Protein AF-0000000082699918 (afdb_homodimer)

Foldseek 3Di:
DPPPPPPPPPPPPPPPPPPCLPAAEDEAEAQAKDKADFDDDPPFDFQKKWKWFDDPDIFTQWMDHRRDIDRCTPDPQHPQWDQDPNRIIMGGRDDQVSFGKMKMWTAGPVGDTDIHIYTYGYKYAWDAKDKDKDWDVVCLVVDLWDKTKIKIFIDTPDIDPKAKDKDKPVDHLDPPFWDAPDRRRIIIGIDGPVCQVIKMKMWIDDPPYIHMDIDRRVVVSPRPPPPVVVVVVVVVVCVVVVVVVVVVVVVVVVVVVVVVVVPPPPPPDPPPPPDDPDDDDDDPD/DDPPPPPPPPPPPPPPPPPCLPAAEDEAEAQAKDKADFDDDPPFDFQKKWKWFDDPDIFTQWMDHRRDIDRCTPDPQHPQWDQDPNRIIMGGRDDQVSFGKMKMWTAGPVGDTDIHIYTYGYKYAWDAKDKDKDWDVVCLVVDLFDKTKIKIFIDTPDIDPKAKDKDKPVDHLDPPAWDAPDRRRIIIGIDGPVCQVIKMKMWIDDPPYIHMDIDRRVVVSPRPPPDVVVVVVVVVVCVVVVVVVVVVVVVVVVVVVVVVVVPPPPDPPPPPPDDPDDDDDDDPD

Organism: NCBI:txid1415580

Sequence (570 aa):
MQTVCVLLILLPCQVWPVIVDSSILVQGVVGESVSLKADLPQDFEIREIIWKHLTSKEEIVAMSFKGSVETLYRSRFLERIRLLSNFSLEISQLELGDSGTFKALLVGTEGQLLMRTLQLTVYEKVSKPTIRVFISGTDLHHFSGSRCEVFLTCTTQNGSDVSYIWQRKDGVLGNETYSFLDGGKVLRIQLEPSDSQAAFSCTATNPVSQELTAVIPWSNCKGKTDNKVTACEYKYLLFIILPLLILFFSAAITGIIYFMKCSGKKPLKGSENGTEEDGNASSLVMQTVCVLLILLPCQVWPVIVDSSILVQGVVGESVSLKADLPQDFEIREIIWKHLTSKEEIVAMSFKGSVETLYRSRFLERIRLLSNFSLEISQLELGDSGTFKALLVGTEGQLLMRTLQLTVYEKVSKPTIRVFISGTDLHHFSGSRCEVFLTCTTQNGSDVSYIWQRKDGVLGNETYSFLDGGKVLRIQLEPSDSQAAFSCTATNPVSQELTAVIPWSNCKGKTDNKVTACEYKYLLFIILPLLILFFSAAITGIIYFMKCSGKKPLKGSENGTEEDGNASSLV

Radius of gyration: 57.67 Å; Cα contacts (8 Å, |Δi|>4): 990; chains: 2; bounding box: 88×179×223 Å

Nearest PDB structures (foldseek):
  5vst-assembly1_A  TM=7.567E-01  e=1.858E-12  Mus musculus
  7lmw-assembly1_B  TM=5.906E-01  e=1.575E-10  Homo sapiens
  6xq6-assembly1_A-3  TM=6.026E-01  e=1.574E-09  Homo sapiens
  6xq6-assembly1_B-4  TM=5.999E-01  e=1.663E-09  Homo sapiens
  6lxj-assembly1_K  TM=3.758E-01  e=9.100E-10  Homo sapiens

Secondary structure (DSSP, 8-state):
----------------------PEEEEEETTS-EEE-----TT--EEEEEEEEESSSEEEEEEEETTEEE----STTTTSEEE-TTSPEEE-S--GGG-EEEEEEEEETT--EEEEEEEEEEEPPPPPPEEEEEE-GGGGG--TTS-EEEEEEEE-SS-SS-EEEEEETTBSS-SSSEEEEGGGTEEEEEE-GGGTT--EEEEEEETTEEEEEEE-THHHHS----THHHHHHHHHHHHHHHHHHHHHHHHHHHHHHHHHHTT----------------------/----------------------PEEEEEETTS-EEE-----TT--EEEEEEEEESSSEEEEEEEETTEEE----STTTTSEEE-TTS-EEE-S--GGG-EEEEEEEEETT--EEEEEEEEEEEPPPPPPEEEEEE-GGGGG--TTS-EEEEEEEE-SS-SS-EEEEEETTBSS-SSSEEEEGGGTEEEEEE-GGGTT--EEEEEEETTEEEEEEE-THHHHS---STHHHHHHHHHHHHHHHHHHHHHHHHHHHHHHHHHHHT----------------------

InterPro domains:
  IPR007110 Immunoglobulin-like domain [PS50835] (129-213)
  IPR013783 Immunoglobulin-like fold [G3DSA:2.60.40.10] (19-133)
  IPR013783 Immunoglobulin-like fold [G3DSA:2.60.40.10] (136-222)
  IPR015631 CD2/SLAM family receptor [PTHR12080] (13-247)
  IPR036179 Immunoglobulin-like domain superfamily [SSF48726] (27-124)
  IPR036179 Immunoglobulin-like domain superfamily [SSF48726] (125-213)

Structure (mmCIF, N/CA/C/O backbone):
data_AF-0000000082699918-model_v1
#
loop_
_entity.id
_entity.type
_entity.pdbx_description
1 polymer 'SLAM family member 8'
#
loop_
_atom_site.group_PDB
_atom_site.id
_atom_site.type_symbol
_atom_site.label_atom_id
_atom_site.label_alt_id
_atom_site.label_comp_id
_atom_site.label_asym_id
_atom_site.label_entity_id
_atom_site.label_seq_id
_atom_site.pdbx_PDB_ins_code
_atom_site.Cartn_x
_atom_site.Cartn_y
_atom_site.Cartn_z
_atom_site.occupancy
_atom_site.B_iso_or_equiv
_atom_site.auth_seq_id
_atom_site.auth_comp_id
_atom_site.auth_asym_id
_atom_site.auth_atom_id
_atom_site.pdbx_PDB_model_num
ATOM 1 N N . MET A 1 1 ? 49.562 -6.277 -17.547 1 34.81 1 MET A N 1
ATOM 2 C CA . MET A 1 1 ? 48.531 -5.395 -17 1 34.81 1 MET A CA 1
ATOM 3 C C . MET A 1 1 ? 47.25 -5.512 -17.781 1 34.81 1 MET A C 1
ATOM 5 O O . MET A 1 1 ? 47.156 -5.012 -18.906 1 34.81 1 MET A O 1
ATOM 9 N N . GLN A 1 2 ? 46.562 -6.703 -17.688 1 48.41 2 GLN A N 1
ATOM 10 C CA . GLN A 1 2 ? 45.312 -7.012 -18.359 1 48.41 2 GLN A CA 1
ATOM 11 C C . GLN A 1 2 ? 44.188 -6.141 -17.828 1 48.41 2 GLN A C 1
ATOM 13 O O . GLN A 1 2 ? 43.969 -6.055 -16.609 1 48.41 2 GLN A O 1
ATOM 18 N N . THR A 1 3 ? 43.75 -5.113 -18.609 1 52.97 3 THR A N 1
ATOM 19 C CA . THR A 1 3 ? 42.656 -4.184 -18.375 1 52.97 3 THR A CA 1
ATOM 20 C C . THR A 1 3 ? 41.312 -4.926 -18.312 1 52.97 3 THR A C 1
ATOM 22 O O . THR A 1 3 ? 40.906 -5.586 -19.266 1 52.97 3 THR A O 1
ATOM 25 N N . VAL A 1 4 ? 40.969 -5.348 -17.109 1 54.81 4 VAL A N 1
ATOM 26 C CA . VAL A 1 4 ? 39.625 -5.902 -16.875 1 54.81 4 VAL A CA 1
ATOM 27 C C . VAL A 1 4 ? 38.562 -4.812 -17.062 1 54.81 4 VAL A C 1
ATOM 29 O O . VAL A 1 4 ? 38.594 -3.793 -16.375 1 54.81 4 VAL A O 1
ATOM 32 N N . CYS A 1 5 ? 37.969 -4.684 -18.297 1 45.91 5 CYS A N 1
ATOM 33 C CA . CYS A 1 5 ? 36.812 -3.822 -18.578 1 45.91 5 CYS A CA 1
ATOM 34 C C . CYS A 1 5 ? 35.562 -4.332 -17.891 1 45.91 5 CYS A C 1
ATOM 36 O O . CYS A 1 5 ? 35.094 -5.426 -18.188 1 45.91 5 CYS A O 1
ATOM 38 N N . VAL A 1 6 ? 35.344 -3.877 -16.688 1 51.5 6 VAL A N 1
ATOM 39 C CA . VAL A 1 6 ? 34.094 -4.125 -16.016 1 51.5 6 VAL A CA 1
ATOM 40 C C . VAL A 1 6 ? 32.969 -3.408 -16.766 1 51.5 6 VAL A C 1
ATOM 42 O O . VAL A 1 6 ? 32.969 -2.178 -16.859 1 51.5 6 VAL A O 1
ATOM 45 N N . LEU A 1 7 ? 32.281 -4.113 -17.734 1 45.56 7 LEU A N 1
ATOM 46 C CA . LEU A 1 7 ? 31.062 -3.617 -18.359 1 45.56 7 LEU A CA 1
ATOM 47 C C . LEU A 1 7 ? 29.938 -3.521 -17.328 1 45.56 7 LEU A C 1
ATOM 49 O O . LEU A 1 7 ? 29.438 -4.543 -16.844 1 45.56 7 LEU A O 1
ATOM 53 N N . LEU A 1 8 ? 29.797 -2.369 -16.641 1 47.28 8 LEU A N 1
ATOM 54 C CA . LEU A 1 8 ? 28.625 -2.051 -15.852 1 47.28 8 LEU A CA 1
ATOM 55 C C . LEU A 1 8 ? 27.375 -1.972 -16.719 1 47.28 8 LEU A C 1
ATOM 57 O O . LEU A 1 8 ? 27.25 -1.064 -17.547 1 47.28 8 LEU A O 1
ATOM 61 N N . ILE A 1 9 ? 26.703 -3.104 -16.953 1 46.5 9 ILE A N 1
ATOM 62 C CA . ILE A 1 9 ? 25.391 -3.064 -17.594 1 46.5 9 ILE A CA 1
ATOM 63 C C . ILE A 1 9 ? 24.406 -2.311 -16.703 1 46.5 9 ILE A C 1
ATOM 65 O O . ILE A 1 9 ? 24.094 -2.76 -15.594 1 46.5 9 ILE A O 1
ATOM 69 N N . LEU A 1 10 ? 24.281 -0.99 -16.906 1 44.09 10 LEU A N 1
ATOM 70 C CA . LEU A 1 10 ? 23.156 -0.239 -16.359 1 44.09 10 LEU A CA 1
ATOM 71 C C . LEU A 1 10 ? 21.828 -0.813 -16.859 1 44.09 10 LEU A C 1
ATOM 73 O O . LEU A 1 10 ? 21.484 -0.684 -18.031 1 44.09 10 LEU A O 1
ATOM 77 N N . LEU A 1 11 ? 21.297 -1.864 -16.234 1 46.78 11 LEU A N 1
ATOM 78 C CA . LEU A 1 11 ? 19.922 -2.242 -16.531 1 46.78 11 LEU A CA 1
ATOM 79 C C . LEU A 1 11 ? 18.969 -1.088 -16.234 1 46.78 11 LEU A C 1
ATOM 81 O O . LEU A 1 11 ? 18.984 -0.526 -15.141 1 46.78 11 LEU A O 1
ATOM 85 N N . PRO A 1 12 ? 18.422 -0.47 -17.281 1 44.66 12 PRO A N 1
ATOM 86 C CA . PRO A 1 12 ? 17.375 0.5 -16.984 1 44.66 12 PRO A CA 1
ATOM 87 C C . PRO A 1 12 ? 16.281 -0.072 -16.078 1 44.66 12 PRO A C 1
ATOM 89 O O . PRO A 1 12 ? 15.727 -1.133 -16.375 1 44.66 12 PRO A O 1
ATOM 92 N N . CYS A 1 13 ? 16.344 0.129 -14.797 1 45.06 13 CYS A N 1
ATOM 93 C CA . CYS A 1 13 ? 15.148 -0.102 -13.984 1 45.06 13 CYS A CA 1
ATOM 94 C C . CYS A 1 13 ? 13.914 0.516 -14.625 1 45.06 13 CYS A C 1
ATOM 96 O O . CYS A 1 13 ? 13.859 1.73 -14.828 1 45.06 13 CYS A O 1
ATOM 98 N N . GLN A 1 14 ? 13.383 -0.131 -15.578 1 41.47 14 GLN A N 1
ATOM 99 C CA . GLN A 1 14 ? 12.07 0.357 -15.984 1 41.47 14 GLN A CA 1
ATOM 100 C C . GLN A 1 14 ? 11.234 0.772 -14.773 1 41.47 14 GLN A C 1
ATOM 102 O O . GLN A 1 14 ? 10.914 -0.058 -13.922 1 41.47 14 GLN A O 1
ATOM 107 N N . VAL A 1 15 ? 11.438 1.963 -14.359 1 43.34 15 VAL A N 1
ATOM 108 C CA . VAL A 1 15 ? 10.43 2.533 -13.461 1 43.34 15 VAL A CA 1
ATOM 109 C C . VAL A 1 15 ? 9.039 2.357 -14.07 1 43.34 15 VAL A C 1
ATOM 111 O O . VAL A 1 15 ? 8.789 2.787 -15.203 1 43.34 15 VAL A O 1
ATOM 114 N N . TRP A 1 16 ? 8.383 1.252 -13.875 1 42.78 16 TRP A N 1
ATOM 115 C CA . TRP A 1 16 ? 6.965 1.243 -14.219 1 42.78 16 TRP A CA 1
ATOM 116 C C . TRP A 1 16 ? 6.332 2.605 -13.961 1 42.78 16 TRP A C 1
ATOM 118 O O . TRP A 1 16 ? 6.695 3.291 -13 1 42.78 16 TRP A O 1
ATOM 128 N N . PRO A 1 17 ? 5.887 3.24 -15.016 1 40.09 17 PRO A N 1
ATOM 129 C CA . PRO A 1 17 ? 5.172 4.48 -14.711 1 40.09 17 PRO A CA 1
ATOM 130 C C . PRO A 1 17 ? 4.34 4.375 -13.43 1 40.09 17 PRO A C 1
ATOM 132 O O . PRO A 1 17 ? 3.555 3.438 -13.273 1 40.09 17 PRO A O 1
ATOM 135 N N . VAL A 1 18 ? 4.836 4.73 -12.344 1 42.69 18 VAL A N 1
ATOM 136 C CA . VAL A 1 18 ? 3.938 5.004 -11.227 1 42.69 18 VAL A CA 1
ATOM 137 C C . VAL A 1 18 ? 2.686 5.715 -11.734 1 42.69 18 VAL A C 1
ATOM 139 O O . VAL A 1 18 ? 2.77 6.801 -12.312 1 42.69 18 VAL A O 1
ATOM 142 N N . ILE A 1 19 ? 1.788 5.047 -12.438 1 43.78 19 ILE A N 1
ATOM 143 C CA . ILE A 1 19 ? 0.529 5.773 -12.562 1 43.78 19 ILE A CA 1
ATOM 144 C C . ILE A 1 19 ? 0.407 6.789 -11.43 1 43.78 19 ILE A C 1
ATOM 146 O O . ILE A 1 19 ? 0.325 6.414 -10.258 1 43.78 19 ILE A O 1
ATOM 150 N N . VAL A 1 20 ? 1.092 7.895 -11.508 1 48.81 20 VAL A N 1
ATOM 151 C CA . VAL A 1 20 ? 0.986 9.07 -10.648 1 48.81 20 VAL A CA 1
ATOM 152 C C . VAL A 1 20 ? -0.484 9.367 -10.359 1 48.81 20 VAL A C 1
ATOM 154 O O . VAL A 1 20 ? -1.214 9.82 -11.242 1 48.81 20 VAL A O 1
ATOM 157 N N . ASP A 1 21 ? -1.284 8.484 -9.82 1 55.97 21 ASP A N 1
ATOM 158 C CA . ASP A 1 21 ? -2.586 8.914 -9.328 1 55.97 21 ASP A CA 1
ATOM 159 C C . ASP A 1 21 ? -2.498 10.297 -8.68 1 55.97 21 ASP A C 1
ATOM 161 O O . ASP A 1 21 ? -1.792 10.477 -7.684 1 55.97 21 ASP A O 1
ATOM 165 N N . SER A 1 22 ? -2.525 11.367 -9.484 1 70.62 22 SER A N 1
ATOM 166 C CA . SER A 1 22 ? -2.504 12.758 -9.055 1 70.62 22 SER A CA 1
ATOM 167 C C . SER A 1 22 ? -3.391 12.977 -7.832 1 70.62 22 SER A C 1
ATOM 169 O O . SER A 1 22 ? -4.57 12.617 -7.844 1 70.62 22 SER A O 1
ATOM 171 N N . SER A 1 23 ? -2.904 13.078 -6.723 1 86.62 23 SER A N 1
ATOM 172 C CA . SER A 1 23 ? -3.604 13.344 -5.469 1 86.62 23 SER A CA 1
ATOM 173 C C . SER A 1 23 ? -4.074 14.797 -5.398 1 86.62 23 SER A C 1
ATOM 175 O O . SER A 1 23 ? -3.375 15.703 -5.852 1 86.62 23 SER A O 1
ATOM 177 N N . ILE A 1 24 ? -5.281 15.016 -5.141 1 92.5 24 ILE A N 1
ATOM 178 C CA . ILE A 1 24 ? -5.844 16.344 -4.898 1 92.5 24 ILE A CA 1
ATOM 179 C C . ILE A 1 24 ? -5.355 16.875 -3.555 1 92.5 24 ILE A C 1
ATOM 181 O O . ILE A 1 24 ? -5.387 16.172 -2.549 1 92.5 24 ILE A O 1
ATOM 185 N N . LEU A 1 25 ? -4.828 18.094 -3.627 1 95.69 25 LEU A N 1
ATOM 186 C CA . LEU A 1 25 ? -4.352 18.719 -2.395 1 95.69 25 LEU A CA 1
ATOM 187 C C . LEU A 1 25 ? -5.457 19.547 -1.744 1 95.69 25 LEU A C 1
ATOM 189 O O . LEU A 1 25 ? -6.109 20.359 -2.41 1 95.69 25 LEU A O 1
ATOM 193 N N . VAL A 1 26 ? -5.652 19.297 -0.499 1 97.38 26 VAL A N 1
ATOM 194 C CA . VAL A 1 26 ? -6.676 20.031 0.246 1 97.38 26 VAL A CA 1
ATOM 195 C C . VAL A 1 26 ? -6.066 20.625 1.508 1 97.38 26 VAL A C 1
ATOM 197 O O . VAL A 1 26 ? -5.281 19.984 2.201 1 97.38 26 VAL A O 1
ATOM 200 N N . GLN A 1 27 ? -6.395 21.922 1.782 1 97.94 27 GLN A N 1
ATOM 201 C CA . GLN A 1 27 ? -5.918 22.594 2.984 1 97.94 27 GLN A CA 1
ATOM 202 C C . GLN A 1 27 ? -7.035 22.734 4.016 1 97.94 27 GLN A C 1
ATOM 204 O O . GLN A 1 27 ? -8.18 23 3.66 1 97.94 27 GLN A O 1
ATOM 209 N N . GLY A 1 28 ? -6.68 22.438 5.266 1 98.38 28 GLY A N 1
ATOM 210 C CA . GLY A 1 28 ? -7.602 22.609 6.375 1 98.38 28 GLY A CA 1
ATOM 211 C C . GLY A 1 28 ? -7.062 23.531 7.457 1 98.38 28 GLY A C 1
ATOM 212 O O . GLY A 1 28 ? -5.867 23.828 7.488 1 98.38 28 GLY A O 1
ATOM 213 N N . VAL A 1 29 ? -8.016 24.062 8.266 1 98.5 29 VAL A N 1
ATOM 214 C CA . VAL A 1 29 ? -7.672 24.953 9.367 1 98.5 29 VAL A CA 1
ATOM 215 C C . VAL A 1 29 ? -8.109 24.344 10.695 1 98.5 29 VAL A C 1
ATOM 217 O O . VAL A 1 29 ? -9.227 23.844 10.812 1 98.5 29 VAL A O 1
ATOM 220 N N . VAL A 1 30 ? -7.207 24.406 11.641 1 98.38 30 VAL A N 1
ATOM 221 C CA . VAL A 1 30 ? -7.512 23.859 12.953 1 98.38 30 VAL A CA 1
ATOM 222 C C . VAL A 1 30 ? -8.805 24.469 13.484 1 98.38 30 VAL A C 1
ATOM 224 O O . VAL A 1 30 ? -8.992 25.688 13.422 1 98.38 30 VAL A O 1
ATOM 227 N N . GLY A 1 31 ? -9.695 23.562 14 1 98.12 31 GLY A N 1
ATOM 228 C CA . GLY A 1 31 ? -10.945 24.016 14.609 1 98.12 31 GLY A CA 1
ATOM 229 C C . GLY A 1 31 ? -12.078 24.141 13.617 1 98.12 31 GLY A C 1
ATOM 230 O O . GLY A 1 31 ? -13.25 24.203 14.008 1 98.12 31 GLY A O 1
ATOM 231 N N . GLU A 1 32 ? -11.789 24.172 12.352 1 98.31 32 GLU A N 1
ATOM 232 C CA . GLU A 1 32 ? -12.82 24.328 11.32 1 98.31 32 GLU A CA 1
ATOM 233 C C . GLU A 1 32 ? -13.141 22.984 10.664 1 98.31 32 GLU A C 1
ATOM 235 O O . GLU A 1 32 ? -12.602 21.953 11.055 1 98.31 32 GLU A O 1
ATOM 240 N N . SER A 1 33 ? -14.125 23.047 9.695 1 98.31 33 SER A N 1
ATOM 241 C CA . SER A 1 33 ? -14.516 21.844 8.953 1 98.31 33 SER A CA 1
ATOM 242 C C . SER A 1 33 ? -13.938 21.859 7.543 1 98.31 33 SER A C 1
ATOM 244 O O . SER A 1 33 ? -13.609 22.922 7.008 1 98.31 33 SER A O 1
ATOM 246 N N . VAL A 1 34 ? -13.734 20.734 7.059 1 98.25 34 VAL A N 1
ATOM 247 C CA . VAL A 1 34 ? -13.258 20.609 5.688 1 98.25 34 VAL A CA 1
ATOM 248 C C . VAL A 1 34 ? -14.109 19.578 4.938 1 98.25 34 VAL A C 1
ATOM 250 O O . VAL A 1 34 ? -14.664 18.672 5.547 1 98.25 34 VAL A O 1
ATOM 253 N N . SER A 1 35 ? -14.219 19.734 3.689 1 98 35 SER A N 1
ATOM 254 C CA . SER A 1 35 ? -14.922 18.797 2.826 1 98 35 SER A CA 1
ATOM 255 C C . SER A 1 35 ? -13.984 18.172 1.799 1 98 35 SER A C 1
ATOM 257 O O . SER A 1 35 ? -13.305 18.891 1.061 1 98 35 SER A O 1
ATOM 259 N N . LEU A 1 36 ? -13.914 16.891 1.822 1 98.06 36 LEU A N 1
ATOM 260 C CA . LEU A 1 36 ? -13.117 16.156 0.85 1 98.06 36 LEU A CA 1
ATOM 261 C C . LEU A 1 36 ? -14 15.602 -0.261 1 98.06 36 LEU A C 1
ATOM 263 O O . LEU A 1 36 ? -14.914 14.812 0.002 1 98.06 36 LEU A O 1
ATOM 267 N N . LYS A 1 37 ? -13.695 16 -1.408 1 96.44 37 LYS A N 1
ATOM 268 C CA . LYS A 1 37 ? -14.484 15.578 -2.562 1 96.44 37 LYS A CA 1
ATOM 269 C C . LYS A 1 37 ? -13.594 14.938 -3.627 1 96.44 37 LYS A C 1
ATOM 271 O O . LYS A 1 37 ? -12.57 15.516 -4.008 1 96.44 37 LYS A O 1
ATOM 276 N N . ALA A 1 38 ? -13.992 13.758 -4.047 1 94.44 38 ALA A N 1
ATOM 277 C CA . ALA A 1 38 ? -13.234 13.086 -5.102 1 94.44 38 ALA A CA 1
ATOM 278 C C . ALA A 1 38 ? -13.586 13.656 -6.477 1 94.44 38 ALA A C 1
ATOM 280 O O . ALA A 1 38 ? -14.742 13.984 -6.738 1 94.44 38 ALA A O 1
ATOM 281 N N . ASP A 1 39 ? -12.57 13.789 -7.289 1 92.44 39 ASP A N 1
ATOM 282 C CA . ASP A 1 39 ? -12.789 14.195 -8.672 1 92.44 39 ASP A CA 1
ATOM 283 C C . ASP A 1 39 ? -13.289 13.016 -9.516 1 92.44 39 ASP A C 1
ATOM 285 O O . ASP A 1 39 ? -12.664 11.961 -9.539 1 92.44 39 ASP A O 1
ATOM 289 N N . LEU A 1 40 ? -14.391 13.203 -10.18 1 92.69 40 LEU A N 1
ATOM 290 C CA . LEU A 1 40 ? -14.992 12.117 -10.938 1 92.69 40 LEU A CA 1
ATOM 291 C C . LEU A 1 40 ? -15.031 12.438 -12.43 1 92.69 40 LEU A C 1
ATOM 293 O O . LEU A 1 40 ? -15.195 13.602 -12.812 1 92.69 40 LEU A O 1
ATOM 297 N N . PRO A 1 41 ? -14.914 11.492 -13.195 1 91.5 41 PRO A N 1
ATOM 298 C CA . PRO A 1 41 ? -15.164 11.688 -14.617 1 91.5 41 PRO A CA 1
ATOM 299 C C . PRO A 1 41 ? -16.625 11.977 -14.93 1 91.5 41 PRO A C 1
ATOM 301 O O . PRO A 1 41 ? -17.5 11.688 -14.109 1 91.5 41 PRO A O 1
ATOM 304 N N . GLN A 1 42 ? -17.016 12.734 -15.93 1 87.62 42 GLN A N 1
ATOM 305 C CA . GLN A 1 42 ? -18.344 13.227 -16.281 1 87.62 42 GLN A CA 1
ATOM 306 C C . GLN A 1 42 ? -19.359 12.094 -16.266 1 87.62 42 GLN A C 1
ATOM 308 O O . GLN A 1 42 ? -20.484 12.266 -15.812 1 87.62 42 GLN A O 1
ATOM 313 N N . ASP A 1 43 ? -18.969 10.844 -16.688 1 89.12 43 ASP A N 1
ATOM 314 C CA . ASP A 1 43 ? -19.969 9.781 -16.844 1 89.12 43 ASP A CA 1
ATOM 315 C C . ASP A 1 43 ? -19.828 8.742 -15.727 1 89.12 43 ASP A C 1
ATOM 317 O O . ASP A 1 43 ? -20.25 7.598 -15.891 1 89.12 43 ASP A O 1
ATOM 321 N N . PHE A 1 44 ? -19.438 9.281 -14.711 1 92.94 44 PHE A N 1
ATOM 322 C CA . PHE A 1 44 ? -19.266 8.344 -13.609 1 92.94 44 PHE A CA 1
ATOM 323 C C . PHE A 1 44 ? -20.312 8.57 -12.531 1 92.94 44 PHE A C 1
ATOM 325 O O . PHE A 1 44 ? -20.375 9.648 -11.922 1 92.94 44 PHE A O 1
ATOM 332 N N . GLU A 1 45 ? -21.141 7.555 -12.352 1 93.75 45 GLU A N 1
ATOM 333 C CA . GLU A 1 45 ? -22.156 7.594 -11.305 1 93.75 45 GLU A CA 1
ATOM 334 C C . GLU A 1 45 ? -21.797 6.664 -10.148 1 93.75 45 GLU A C 1
ATOM 336 O O . GLU A 1 45 ? -21.594 5.465 -10.352 1 93.75 45 GLU A O 1
ATOM 341 N N . ILE A 1 46 ? -21.891 7.16 -8.938 1 94.75 46 ILE A N 1
ATOM 342 C CA . ILE A 1 46 ? -21.406 6.418 -7.781 1 94.75 46 ILE A CA 1
ATOM 343 C C . ILE A 1 46 ? -22.531 5.527 -7.238 1 94.75 46 ILE A C 1
ATOM 345 O O . ILE A 1 46 ? -23.641 5.996 -6.996 1 94.75 46 ILE A O 1
ATOM 349 N N . ARG A 1 47 ? -22.312 4.297 -7.121 1 94.25 47 ARG A N 1
ATOM 350 C CA . ARG A 1 47 ? -23.188 3.34 -6.449 1 94.25 47 ARG A CA 1
ATOM 351 C C . ARG A 1 47 ? -22.75 3.133 -5 1 94.25 47 ARG A C 1
ATOM 353 O O . ARG A 1 47 ? -23.594 3.096 -4.102 1 94.25 47 ARG A O 1
ATOM 360 N N . GLU A 1 48 ? -21.406 3.008 -4.797 1 95 48 GLU A N 1
ATOM 361 C CA . GLU A 1 48 ? -20.797 2.836 -3.479 1 95 48 GLU A CA 1
ATOM 362 C C . GLU A 1 48 ? -19.516 3.654 -3.346 1 95 48 GLU A C 1
ATOM 364 O O . GLU A 1 48 ? -18.844 3.916 -4.34 1 95 48 GLU A O 1
ATOM 369 N N . ILE A 1 49 ? -19.281 4.055 -2.15 1 95.75 49 ILE A N 1
ATOM 370 C CA . ILE A 1 49 ? -18.016 4.738 -1.906 1 95.75 49 ILE A CA 1
ATOM 371 C C . ILE A 1 49 ? -17.469 4.359 -0.528 1 95.75 49 ILE A C 1
ATOM 373 O O . ILE A 1 49 ? -18.234 4.25 0.434 1 95.75 49 ILE A O 1
ATOM 377 N N . ILE A 1 50 ? -16.188 4.121 -0.451 1 95.56 50 ILE A N 1
ATOM 378 C CA . ILE A 1 50 ? -15.477 3.844 0.792 1 95.56 50 ILE A CA 1
ATOM 379 C C . ILE A 1 50 ? -14.367 4.875 0.993 1 95.56 50 ILE A C 1
ATOM 381 O O . ILE A 1 50 ? -13.484 5.023 0.144 1 95.56 50 ILE A O 1
ATOM 385 N N . TRP A 1 51 ? -14.461 5.586 2.07 1 96.94 51 TRP A N 1
ATOM 386 C CA . TRP A 1 51 ? -13.414 6.535 2.436 1 96.94 51 TRP A CA 1
ATOM 387 C C . TRP A 1 51 ? -12.445 5.922 3.443 1 96.94 51 TRP A C 1
ATOM 389 O O . TRP A 1 51 ? -12.867 5.371 4.461 1 96.94 51 TRP A O 1
ATOM 399 N N . LYS A 1 52 ? -11.227 6.078 3.129 1 95.31 52 LYS A N 1
ATOM 400 C CA . LYS A 1 52 ? -10.18 5.551 4 1 95.31 52 LYS A CA 1
ATOM 401 C C . LYS A 1 52 ? -9.164 6.633 4.355 1 95.31 52 LYS A C 1
ATOM 403 O O . LYS A 1 52 ? -8.945 7.566 3.58 1 95.31 52 LYS A O 1
ATOM 408 N N . HIS A 1 53 ? -8.688 6.523 5.496 1 95.75 53 HIS A N 1
ATOM 409 C CA . HIS A 1 53 ? -7.535 7.316 5.914 1 95.75 53 HIS A CA 1
ATOM 410 C C . HIS A 1 53 ? -6.285 6.453 6.035 1 95.75 53 HIS A C 1
ATOM 412 O O . HIS A 1 53 ? -6.301 5.43 6.723 1 95.75 53 HIS A O 1
ATOM 418 N N . LEU A 1 54 ? -5.301 6.922 5.188 1 90.62 54 LEU A N 1
ATOM 419 C CA . LEU A 1 54 ? -4.102 6.098 5.098 1 90.62 54 LEU A CA 1
ATOM 420 C C . LEU A 1 54 ? -2.996 6.648 5.992 1 90.62 54 LEU A C 1
ATOM 422 O O . LEU A 1 54 ? -2.357 7.648 5.656 1 90.62 54 LEU A O 1
ATOM 426 N N . THR A 1 55 ? -2.912 6.285 7.145 1 79.69 55 THR A N 1
ATOM 427 C CA . THR A 1 55 ? -1.769 6.605 7.992 1 79.69 55 THR A CA 1
ATOM 428 C C . THR A 1 55 ? -0.958 5.355 8.305 1 79.69 55 THR A C 1
ATOM 430 O O . THR A 1 55 ? -0.809 4.473 7.453 1 79.69 55 THR A O 1
ATOM 433 N N . SER A 1 56 ? -0.425 5.238 9.422 1 74.19 56 SER A N 1
ATOM 434 C CA . SER A 1 56 ? 0.306 4.035 9.805 1 74.19 56 SER A CA 1
ATOM 435 C C . SER A 1 56 ? -0.603 2.811 9.797 1 74.19 56 SER A C 1
ATOM 437 O O . SER A 1 56 ? -0.162 1.707 9.461 1 74.19 56 SER A O 1
ATOM 439 N N . LYS A 1 57 ? -1.822 3.115 10.062 1 80.31 57 LYS A N 1
ATOM 440 C CA . LYS A 1 57 ? -2.824 2.053 10.008 1 80.31 57 LYS A CA 1
ATOM 441 C C . LYS A 1 57 ? -3.977 2.436 9.086 1 80.31 57 LYS A C 1
ATOM 443 O O . LYS A 1 57 ? -4.41 3.588 9.07 1 80.31 57 LYS A O 1
ATOM 448 N N . GLU A 1 58 ? -4.32 1.593 8.219 1 85.94 58 GLU A N 1
ATOM 449 C CA . GLU A 1 58 ? -5.469 1.834 7.352 1 85.94 58 GLU A CA 1
ATOM 450 C C . GLU A 1 58 ? -6.773 1.818 8.148 1 85.94 58 GLU A C 1
ATOM 452 O O . GLU A 1 58 ? -7 0.917 8.961 1 85.94 58 GLU A O 1
ATOM 457 N N . GLU A 1 59 ? -7.516 2.92 7.992 1 92.12 59 GLU A N 1
ATOM 458 C CA . GLU A 1 59 ? -8.805 3.035 8.672 1 92.12 59 GLU A CA 1
ATOM 459 C C . GLU A 1 59 ? -9.922 3.336 7.684 1 92.12 59 GLU A C 1
ATOM 461 O O . GLU A 1 59 ? -9.727 4.098 6.73 1 92.12 59 GLU A O 1
ATOM 466 N N . ILE A 1 60 ? -10.977 2.691 7.879 1 94.69 60 ILE A N 1
ATOM 467 C CA . ILE A 1 60 ? -12.18 3.105 7.168 1 94.69 60 ILE A CA 1
ATOM 468 C C . ILE A 1 60 ? -12.867 4.234 7.934 1 94.69 60 ILE A C 1
ATOM 470 O O . ILE A 1 60 ? -13.07 4.137 9.148 1 94.69 60 ILE A O 1
ATOM 474 N N . VAL A 1 61 ? -13.188 5.227 7.223 1 96 61 VAL A N 1
ATOM 475 C CA . VAL A 1 61 ? -13.727 6.414 7.875 1 96 61 VAL A CA 1
ATOM 476 C C . VAL A 1 61 ? -15.234 6.5 7.633 1 96 61 VAL A C 1
ATOM 478 O O . VAL A 1 61 ? -15.992 6.836 8.547 1 96 61 VAL A O 1
ATOM 481 N N . ALA A 1 62 ? -15.656 6.219 6.457 1 96.31 62 ALA A N 1
ATOM 482 C CA . ALA A 1 62 ? -17.062 6.273 6.086 1 96.31 62 ALA A CA 1
ATOM 483 C C . ALA A 1 62 ? -17.344 5.438 4.84 1 96.31 62 ALA A C 1
ATOM 485 O O . ALA A 1 62 ? -16.438 5.188 4.039 1 96.31 62 ALA A O 1
ATOM 486 N N . MET A 1 63 ? -18.578 5.062 4.762 1 95.62 63 MET A N 1
ATOM 487 C CA . MET A 1 63 ? -18.953 4.285 3.59 1 95.62 63 MET A CA 1
ATOM 488 C C . MET A 1 63 ? -20.406 4.559 3.213 1 95.62 63 MET A C 1
ATOM 490 O O . MET A 1 63 ? -21.234 4.832 4.082 1 95.62 63 MET A O 1
ATOM 494 N N . SER A 1 64 ? -20.672 4.594 1.98 1 95.94 64 SER A N 1
ATOM 495 C CA . SER A 1 64 ? -22.031 4.578 1.44 1 95.94 64 SER A CA 1
ATOM 496 C C . SER A 1 64 ? -22.25 3.379 0.524 1 95.94 64 SER A C 1
ATOM 498 O O . SER A 1 64 ? -21.469 3.143 -0.395 1 95.94 64 SER A O 1
ATOM 500 N N . PHE A 1 65 ? -23.234 2.561 0.817 1 93.56 65 PHE A N 1
ATOM 501 C CA . PHE A 1 65 ? -23.531 1.339 0.082 1 93.56 65 PHE A CA 1
ATOM 502 C C . PHE A 1 65 ? -25 1.311 -0.344 1 93.56 65 PHE A C 1
ATOM 504 O O . PHE A 1 65 ? -25.891 1.15 0.491 1 93.56 65 PHE A O 1
ATOM 511 N N . LYS A 1 66 ? -25.188 1.463 -1.583 1 87.88 66 LYS A N 1
ATOM 512 C CA . LYS A 1 66 ? -26.531 1.428 -2.16 1 87.88 66 LYS A CA 1
ATOM 513 C C . LYS A 1 66 ? -27.469 2.359 -1.407 1 87.88 66 LYS A C 1
ATOM 515 O O . LYS A 1 66 ? -28.578 1.963 -1.044 1 87.88 66 LYS A O 1
ATOM 520 N N . GLY A 1 67 ? -26.953 3.535 -1.095 1 87.88 67 GLY A N 1
ATOM 521 C CA . GLY A 1 67 ? -27.797 4.57 -0.508 1 87.88 67 GLY A CA 1
ATOM 522 C C . GLY A 1 67 ? -27.703 4.625 1.006 1 87.88 67 GLY A C 1
ATOM 523 O O . GLY A 1 67 ? -28.156 5.59 1.626 1 87.88 67 GLY A O 1
ATOM 524 N N . SER A 1 68 ? -27.203 3.535 1.64 1 92 68 SER A N 1
ATOM 525 C CA . SER A 1 68 ? -27.031 3.529 3.088 1 92 68 SER A CA 1
ATOM 526 C C . SER A 1 68 ? -25.656 4.066 3.482 1 92 68 SER A C 1
ATOM 528 O O . SER A 1 68 ? -24.641 3.68 2.898 1 92 68 SER A O 1
ATOM 530 N N . VAL A 1 69 ? -25.75 4.922 4.465 1 93.62 69 VAL A N 1
ATOM 531 C CA . VAL A 1 69 ? -24.5 5.566 4.883 1 93.62 69 VAL A CA 1
ATOM 532 C C . VAL A 1 69 ? -24.094 5.055 6.262 1 93.62 69 VAL A C 1
ATOM 534 O O . VAL A 1 69 ? -24.938 4.879 7.141 1 93.62 69 VAL A O 1
ATOM 537 N N . GLU A 1 70 ? -22.812 4.82 6.414 1 93.69 70 GLU A N 1
ATOM 538 C CA . GLU A 1 70 ? -22.25 4.418 7.707 1 93.69 70 GLU A CA 1
ATOM 539 C C . GLU A 1 70 ? -20.984 5.199 8.031 1 93.69 70 GLU A C 1
ATOM 541 O O . GLU A 1 70 ? -20.062 5.27 7.219 1 93.69 70 GLU A O 1
ATOM 546 N N . THR A 1 71 ? -20.969 5.797 9.211 1 94 71 THR A N 1
ATOM 547 C CA . THR A 1 71 ? -19.812 6.559 9.633 1 94 71 THR A CA 1
ATOM 548 C C . THR A 1 71 ? -19.281 6.066 10.977 1 94 71 THR A C 1
ATOM 550 O O . THR A 1 71 ? -18.328 6.609 11.516 1 94 71 THR A O 1
ATOM 553 N N . LEU A 1 72 ? -19.969 5.039 11.484 1 91.12 72 LEU A N 1
ATOM 554 C CA . LEU A 1 72 ? -19.625 4.535 12.805 1 91.12 72 LEU A CA 1
ATOM 555 C C . LEU A 1 72 ? -18.469 3.535 12.719 1 91.12 72 LEU A C 1
ATOM 557 O O . LEU A 1 72 ? -18.656 2.354 13.023 1 91.12 72 LEU A O 1
ATOM 561 N N . TYR A 1 73 ? -17.422 4.008 12.305 1 93.75 73 TYR A N 1
ATOM 562 C CA . TYR A 1 73 ? -16.172 3.246 12.289 1 93.75 73 TYR A CA 1
ATOM 563 C C . TYR A 1 73 ? -15.227 3.73 13.375 1 93.75 73 TYR A C 1
ATOM 565 O O . TYR A 1 73 ? -15.172 4.926 13.672 1 93.75 73 TYR A O 1
ATOM 573 N N . ARG A 1 74 ? -14.672 2.834 14.07 1 90.38 74 ARG A N 1
ATOM 574 C CA . ARG A 1 74 ? -13.742 3.213 15.133 1 90.38 74 ARG A CA 1
ATOM 575 C C . ARG A 1 74 ? -12.461 3.799 14.555 1 90.38 74 ARG A C 1
ATOM 577 O O . ARG A 1 74 ? -11.383 3.211 14.695 1 90.38 74 ARG A O 1
ATOM 584 N N . SER A 1 75 ? -12.625 4.93 13.914 1 90.94 75 SER A N 1
ATOM 585 C CA . SER A 1 75 ? -11.5 5.688 13.383 1 90.94 75 SER A CA 1
ATOM 586 C C . SER A 1 75 ? -11.188 6.898 14.25 1 90.94 75 SER A C 1
ATOM 588 O O . SER A 1 75 ? -11.938 7.211 15.18 1 90.94 75 SER A O 1
ATOM 590 N N . ARG A 1 76 ? -10.094 7.555 14.039 1 92.12 76 ARG A N 1
ATOM 591 C CA . ARG A 1 76 ? -9.695 8.742 14.781 1 92.12 76 ARG A CA 1
ATOM 592 C C . ARG A 1 76 ? -10.664 9.891 14.555 1 92.12 76 ARG A C 1
ATOM 594 O O . ARG A 1 76 ? -10.664 10.875 15.297 1 92.12 76 ARG A O 1
ATOM 601 N N . PHE A 1 77 ? -11.523 9.734 13.547 1 94.81 77 PHE A N 1
ATOM 602 C CA . PHE A 1 77 ? -12.445 10.805 13.188 1 94.81 77 PHE A CA 1
ATOM 603 C C . PHE A 1 77 ? -13.852 10.5 13.695 1 94.81 77 PHE A C 1
ATOM 605 O O . PHE A 1 77 ? -14.812 11.18 13.32 1 94.81 77 PHE A O 1
ATOM 612 N N . LEU A 1 78 ? -13.891 9.539 14.539 1 92.81 78 LEU A N 1
ATOM 613 C CA . LEU A 1 78 ? -15.203 9.102 15.008 1 92.81 78 LEU A CA 1
ATOM 614 C C . LEU A 1 78 ? -15.992 10.273 15.578 1 92.81 78 LEU A C 1
ATOM 616 O O . LEU A 1 78 ? -15.461 11.062 16.359 1 92.81 78 LEU A O 1
ATOM 620 N N . GLU A 1 79 ? -17.219 10.602 15.266 1 93.31 79 GLU A N 1
ATOM 621 C CA . GLU A 1 79 ? -18.156 11.617 15.719 1 93.31 79 GLU A CA 1
ATOM 622 C C . GLU A 1 79 ? -17.906 12.961 15.055 1 93.31 79 GLU A C 1
ATOM 624 O O . GLU A 1 79 ? -18.625 13.93 15.281 1 93.31 79 GLU A O 1
ATOM 629 N N . ARG A 1 80 ? -16.828 13.062 14.312 1 97.31 80 ARG A N 1
ATOM 630 C CA . ARG A 1 80 ? -16.516 14.32 13.633 1 97.31 80 ARG A CA 1
ATOM 631 C C . ARG A 1 80 ? -16.703 14.195 12.125 1 97.31 80 ARG A C 1
ATOM 633 O O . ARG A 1 80 ? -16.266 15.055 11.367 1 97.31 80 ARG A O 1
ATOM 640 N N . ILE A 1 81 ? -17.25 13.07 11.734 1 96.38 81 ILE A N 1
ATOM 641 C CA . ILE A 1 81 ? -17.328 12.797 10.305 1 96.38 81 ILE A CA 1
ATOM 642 C C . ILE A 1 81 ? -18.797 12.797 9.859 1 96.38 81 ILE A C 1
ATOM 644 O O . ILE A 1 81 ? -19.672 12.312 10.578 1 96.38 81 ILE A O 1
ATOM 648 N N . ARG A 1 82 ? -18.969 13.328 8.695 1 96.56 82 ARG A N 1
ATOM 649 C CA . ARG A 1 82 ? -20.266 13.258 8.008 1 96.56 82 ARG A CA 1
ATOM 650 C C . ARG A 1 82 ? -20.062 12.984 6.52 1 96.56 82 ARG A C 1
ATOM 652 O O . ARG A 1 82 ? -19.188 13.57 5.887 1 96.56 82 ARG A O 1
ATOM 659 N N . LEU A 1 83 ? -20.812 12.016 6.039 1 97.12 83 LEU A N 1
ATOM 660 C CA . LEU A 1 83 ? -20.844 11.766 4.602 1 97.12 83 LEU A CA 1
ATOM 661 C C . LEU A 1 83 ? -22.031 12.461 3.953 1 97.12 83 LEU A C 1
ATOM 663 O O . LEU A 1 83 ? -23.188 12.133 4.258 1 97.12 83 LEU A O 1
ATOM 667 N N . LEU A 1 84 ? -21.75 13.359 3.088 1 95.69 84 LEU A N 1
ATOM 668 C CA . LEU A 1 84 ? -22.781 14.188 2.482 1 95.69 84 LEU A CA 1
ATOM 669 C C . LEU A 1 84 ? -23.469 13.445 1.343 1 95.69 84 LEU A C 1
ATOM 671 O O . LEU A 1 84 ? -23.031 12.375 0.934 1 95.69 84 LEU A O 1
ATOM 675 N N . SER A 1 85 ? -24.531 13.992 0.793 1 93.25 85 SER A N 1
ATOM 676 C CA . SER A 1 85 ? -25.344 13.359 -0.247 1 93.25 85 SER A CA 1
ATOM 677 C C . SER A 1 85 ? -24.578 13.281 -1.563 1 93.25 85 SER A C 1
ATOM 679 O O . SER A 1 85 ? -24.828 12.383 -2.375 1 93.25 85 SER A O 1
ATOM 681 N N . ASN A 1 86 ? -23.656 14.195 -1.692 1 92.5 86 ASN A N 1
ATOM 682 C CA . ASN A 1 86 ? -22.844 14.156 -2.902 1 92.5 86 ASN A CA 1
ATOM 683 C C . ASN A 1 86 ? -21.625 13.266 -2.729 1 92.5 86 ASN A C 1
ATOM 685 O O . ASN A 1 86 ? -20.703 13.305 -3.547 1 92.5 86 ASN A O 1
ATOM 689 N N . PHE A 1 87 ? -21.516 12.617 -1.606 1 95.62 87 PHE A N 1
ATOM 690 C CA . PHE A 1 87 ? -20.516 11.594 -1.302 1 95.62 87 PHE A CA 1
ATOM 691 C C . PHE A 1 87 ? -19.203 12.234 -0.87 1 95.62 87 PHE A C 1
ATOM 693 O O . PHE A 1 87 ? -18.172 11.555 -0.799 1 95.62 87 PHE A O 1
ATOM 700 N N . SER A 1 88 ? -19.266 13.539 -0.613 1 96.69 88 SER A N 1
ATOM 701 C CA . SER A 1 88 ? -18.094 14.188 -0.031 1 96.69 88 SER A CA 1
ATOM 702 C C . SER A 1 88 ? -17.984 13.906 1.465 1 96.69 88 SER A C 1
ATOM 704 O O . SER A 1 88 ? -19 13.758 2.145 1 96.69 88 SER A O 1
ATOM 706 N N . LEU A 1 89 ? -16.828 13.82 1.891 1 98.06 89 LEU A N 1
ATOM 707 C CA . LEU A 1 89 ? -16.562 13.57 3.303 1 98.06 89 LEU A CA 1
ATOM 708 C C . LEU A 1 89 ? -16.297 14.867 4.051 1 98.06 89 LEU A C 1
ATOM 710 O O . LEU A 1 89 ? -15.383 15.617 3.705 1 98.06 89 LEU A O 1
ATOM 714 N N . GLU A 1 90 ? -17.078 15.156 5.027 1 98.25 90 GLU A N 1
ATOM 715 C CA . GLU A 1 90 ? -16.891 16.344 5.852 1 98.25 90 GLU A CA 1
ATOM 716 C C . GLU A 1 90 ? -16.281 15.992 7.211 1 98.25 90 GLU A C 1
ATOM 718 O O . GLU A 1 90 ? -16.797 15.109 7.906 1 98.25 90 GLU A O 1
ATOM 723 N N . ILE A 1 91 ? -15.258 16.594 7.559 1 98.31 91 ILE A N 1
ATOM 724 C CA . ILE A 1 91 ? -14.609 16.406 8.852 1 98.31 91 ILE A CA 1
ATOM 725 C C . ILE A 1 91 ? -14.68 17.703 9.656 1 98.31 91 ILE A C 1
ATOM 727 O O . ILE A 1 91 ? -14.258 18.766 9.18 1 98.31 91 ILE A O 1
ATOM 731 N N . SER A 1 92 ? -15.203 17.641 10.773 1 98.31 92 SER A N 1
ATOM 732 C CA . SER A 1 92 ? -15.328 18.828 11.609 1 98.31 92 SER A CA 1
ATOM 733 C C . SER A 1 92 ? -14.242 18.875 12.672 1 98.31 92 SER A C 1
ATOM 735 O O . SER A 1 92 ? -13.555 17.875 12.914 1 98.31 92 SER A O 1
ATOM 737 N N . GLN A 1 93 ? -14.047 20.094 13.234 1 98.25 93 GLN A N 1
ATOM 738 C CA . GLN A 1 93 ? -13.125 20.297 14.344 1 98.25 93 GLN A CA 1
ATOM 739 C C . GLN A 1 93 ? -11.75 19.703 14.047 1 98.25 93 GLN A C 1
ATOM 741 O O . GLN A 1 93 ? -11.234 18.891 14.828 1 98.25 93 GLN A O 1
ATOM 746 N N . LEU A 1 94 ? -11.258 20.188 12.984 1 98.38 94 LEU A N 1
ATOM 747 C CA . LEU A 1 94 ? -9.984 19.656 12.516 1 98.38 94 LEU A CA 1
ATOM 748 C C . LEU A 1 94 ? -8.891 19.875 13.555 1 98.38 94 LEU A C 1
ATOM 750 O O . LEU A 1 94 ? -8.867 20.906 14.227 1 98.38 94 LEU A O 1
ATOM 754 N N . GLU A 1 95 ? -8.039 18.891 13.641 1 97.5 95 GLU A N 1
ATOM 755 C CA . GLU A 1 95 ? -6.82 18.953 14.438 1 97.5 95 GLU A CA 1
ATOM 756 C C . GLU A 1 95 ? -5.582 18.828 13.555 1 97.5 95 GLU A C 1
ATOM 758 O O . GLU A 1 95 ? -5.656 18.312 12.438 1 97.5 95 GLU A O 1
ATOM 763 N N . LEU A 1 96 ? -4.422 19.312 14.07 1 97.25 96 LEU A N 1
ATOM 764 C CA . LEU A 1 96 ? -3.18 19.234 13.312 1 97.25 96 LEU A CA 1
ATOM 765 C C . LEU A 1 96 ? -2.867 17.781 12.938 1 97.25 96 LEU A C 1
ATOM 767 O O . LEU A 1 96 ? -2.385 17.516 11.836 1 97.25 96 LEU A O 1
ATOM 771 N N . GLY A 1 97 ? -3.236 16.844 13.766 1 95 97 GLY A N 1
ATOM 772 C CA . GLY A 1 97 ? -2.947 15.43 13.57 1 95 97 GLY A CA 1
ATOM 773 C C . GLY A 1 97 ? -3.824 14.781 12.516 1 95 97 GLY A C 1
ATOM 774 O O . GLY A 1 97 ? -3.582 13.641 12.109 1 95 97 GLY A O 1
ATOM 775 N N . ASP A 1 98 ? -4.797 15.5 12.047 1 96.19 98 ASP A N 1
ATOM 776 C CA . ASP A 1 98 ? -5.719 14.945 11.055 1 96.19 98 ASP A CA 1
ATOM 777 C C . ASP A 1 98 ? -5.113 14.977 9.656 1 96.19 98 ASP A C 1
ATOM 779 O O . ASP A 1 98 ? -5.676 14.414 8.719 1 96.19 98 ASP A O 1
ATOM 783 N N . SER A 1 99 ? -3.951 15.625 9.523 1 96.25 99 SER A N 1
ATOM 784 C CA . SER A 1 99 ? -3.271 15.648 8.234 1 96.25 99 SER A CA 1
ATOM 785 C C . SER A 1 99 ? -2.902 14.242 7.773 1 96.25 99 SER A C 1
ATOM 787 O O . SER A 1 99 ? -2.549 13.391 8.594 1 96.25 99 SER A O 1
ATOM 789 N N . GLY A 1 100 ? -3.039 14.055 6.43 1 95.19 100 GLY A N 1
ATOM 790 C CA . GLY A 1 100 ? -2.713 12.75 5.883 1 95.19 100 GLY A CA 1
ATOM 791 C C . GLY A 1 100 ? -3.375 12.477 4.547 1 95.19 100 GLY A C 1
ATOM 792 O O . GLY A 1 100 ? -3.922 13.391 3.922 1 95.19 100 GLY A O 1
ATOM 793 N N . THR A 1 101 ? -3.215 11.297 4.191 1 96 101 THR A N 1
ATOM 794 C CA . THR A 1 101 ? -3.734 10.875 2.895 1 96 101 THR A CA 1
ATOM 795 C C . THR A 1 101 ? -5.082 10.172 3.053 1 96 101 THR A C 1
ATOM 797 O O . THR A 1 101 ? -5.227 9.281 3.891 1 96 101 THR A O 1
ATOM 800 N N . PHE A 1 102 ? -6.004 10.602 2.318 1 96.69 102 PHE A N 1
ATOM 801 C CA . PHE A 1 102 ? -7.312 9.961 2.23 1 96.69 102 PHE A CA 1
ATOM 802 C C . PHE A 1 102 ? -7.496 9.289 0.875 1 96.69 102 PHE A C 1
ATOM 804 O O . PHE A 1 102 ? -7.074 9.828 -0.151 1 96.69 102 PHE A O 1
ATOM 811 N N . LYS A 1 103 ? -8.055 8.203 0.907 1 95.31 103 LYS A N 1
ATOM 812 C CA . LYS A 1 103 ? -8.352 7.477 -0.322 1 95.31 103 LYS A CA 1
ATOM 813 C C . LYS A 1 103 ? -9.844 7.195 -0.448 1 95.31 103 LYS A C 1
ATOM 815 O O . LYS A 1 103 ? -10.484 6.773 0.518 1 95.31 103 LYS A O 1
ATOM 820 N N . ALA A 1 104 ? -10.352 7.488 -1.55 1 96.31 104 ALA A N 1
ATOM 821 C CA . ALA A 1 104 ? -11.742 7.172 -1.866 1 96.31 104 ALA A CA 1
ATOM 822 C C . ALA A 1 104 ? -11.828 6.023 -2.871 1 96.31 104 ALA A C 1
ATOM 824 O O . ALA A 1 104 ? -11.289 6.121 -3.977 1 96.31 104 ALA A O 1
ATOM 825 N N . LEU A 1 105 ? -12.422 4.957 -2.447 1 94.94 105 LEU A N 1
ATOM 826 C CA . LEU A 1 105 ? -12.75 3.855 -3.348 1 94.94 105 LEU A CA 1
ATOM 827 C C . LEU A 1 105 ? -14.18 3.973 -3.855 1 94.94 105 LEU A C 1
ATOM 829 O O . LEU A 1 105 ? -15.133 3.754 -3.102 1 94.94 105 LEU A O 1
ATOM 833 N N . LEU A 1 106 ? -14.297 4.277 -5.145 1 95.88 106 LEU A N 1
ATOM 834 C CA . LEU A 1 106 ? -15.617 4.5 -5.738 1 95.88 106 LEU A CA 1
ATOM 835 C C . LEU A 1 106 ? -15.984 3.361 -6.68 1 95.88 106 LEU A C 1
ATOM 837 O O . LEU A 1 106 ? -15.148 2.898 -7.461 1 95.88 106 LEU A O 1
ATOM 841 N N . VAL A 1 107 ? -17.203 2.938 -6.516 1 95.06 107 VAL A N 1
ATOM 842 C CA . VAL A 1 107 ? -17.734 1.916 -7.41 1 95.06 107 VAL A CA 1
ATOM 843 C C . VAL A 1 107 ? -18.891 2.494 -8.234 1 95.06 107 VAL A C 1
ATOM 845 O O . VAL A 1 107 ? -19.844 3.053 -7.676 1 95.06 107 VAL A O 1
ATOM 848 N N . GLY A 1 108 ? -18.719 2.359 -9.477 1 93.88 108 GLY A N 1
ATOM 849 C CA . GLY A 1 108 ? -19.766 2.84 -10.359 1 93.88 108 GLY A CA 1
ATOM 850 C C . GLY A 1 108 ? -20.953 1.896 -10.453 1 93.88 108 GLY A C 1
ATOM 851 O O . GLY A 1 108 ? -20.922 0.8 -9.891 1 93.88 108 GLY A O 1
ATOM 852 N N . THR A 1 109 ? -21.938 2.34 -11.117 1 92.81 109 THR A N 1
ATOM 853 C CA . THR A 1 109 ? -23.172 1.566 -11.258 1 92.81 109 THR A CA 1
ATOM 854 C C . THR A 1 109 ? -22.906 0.273 -12.023 1 92.81 109 THR A C 1
ATOM 856 O O . THR A 1 109 ? -23.578 -0.735 -11.797 1 92.81 109 THR A O 1
ATOM 859 N N . GLU A 1 110 ? -21.906 0.312 -12.859 1 89.56 110 GLU A N 1
ATOM 860 C CA . GLU A 1 110 ? -21.578 -0.88 -13.641 1 89.56 110 GLU A CA 1
ATOM 861 C C . GLU A 1 110 ? -20.547 -1.747 -12.922 1 89.56 110 GLU A C 1
ATOM 863 O O . GLU A 1 110 ? -20.094 -2.748 -13.469 1 89.56 110 GLU A O 1
ATOM 868 N N . GLY A 1 111 ? -20.156 -1.291 -11.812 1 90.38 111 GLY A N 1
ATOM 869 C CA . GLY A 1 111 ? -19.25 -2.098 -11.016 1 90.38 111 GLY A CA 1
ATOM 870 C C . GLY A 1 111 ? -17.781 -1.716 -11.203 1 90.38 111 GLY A C 1
ATOM 871 O O . GLY A 1 111 ? -16.891 -2.395 -10.703 1 90.38 111 GLY A O 1
ATOM 872 N N . GLN A 1 112 ? -17.578 -0.663 -11.922 1 91.69 112 GLN A N 1
ATOM 873 C CA . GLN A 1 112 ? -16.203 -0.216 -12.148 1 91.69 112 GLN A CA 1
ATOM 874 C C . GLN A 1 112 ? -15.641 0.457 -10.906 1 91.69 112 GLN A C 1
ATOM 876 O O . GLN A 1 112 ? -16.328 1.233 -10.242 1 91.69 112 GLN A O 1
ATOM 881 N N . LEU A 1 113 ? -14.43 0.091 -10.633 1 92.31 113 LEU A N 1
ATOM 882 C CA . LEU A 1 113 ? -13.766 0.67 -9.469 1 92.31 113 LEU A CA 1
ATOM 883 C C . LEU A 1 113 ? -12.93 1.88 -9.875 1 92.31 113 LEU A C 1
ATOM 885 O O . LEU A 1 113 ? -12.227 1.848 -10.883 1 92.31 113 LEU A O 1
ATOM 889 N N . LEU A 1 114 ? -13.094 2.922 -9.141 1 92.81 114 LEU A N 1
ATOM 890 C CA . LEU A 1 114 ? -12.289 4.129 -9.289 1 92.81 114 LEU A CA 1
ATOM 891 C C . LEU A 1 114 ? -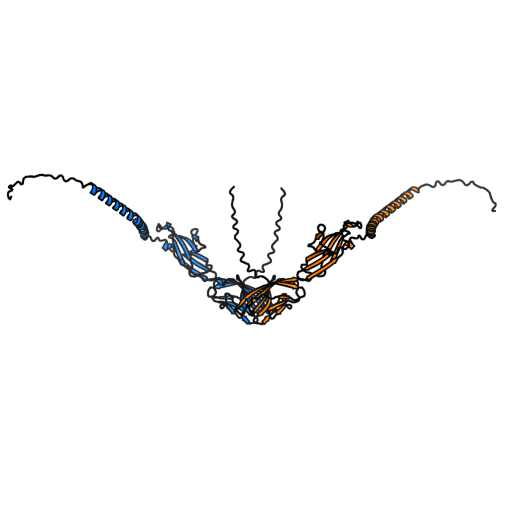11.664 4.535 -7.957 1 92.81 114 LEU A C 1
ATOM 893 O O . LEU A 1 114 ? -12.344 4.559 -6.93 1 92.81 114 LEU A O 1
ATOM 897 N N . MET A 1 115 ? -10.383 4.812 -8.008 1 92.75 115 MET A N 1
ATOM 898 C CA . MET A 1 115 ? -9.688 5.223 -6.793 1 92.75 115 MET A CA 1
ATOM 899 C C . MET A 1 115 ? -9.188 6.66 -6.91 1 92.75 115 MET A C 1
ATOM 901 O O . MET A 1 115 ? -8.672 7.059 -7.957 1 92.75 115 MET A O 1
ATOM 905 N N . ARG A 1 116 ? -9.43 7.414 -5.855 1 94.62 116 ARG A N 1
ATOM 906 C CA . ARG A 1 116 ? -8.922 8.781 -5.773 1 94.62 116 ARG A CA 1
ATOM 907 C C . ARG A 1 116 ? -8.227 9.031 -4.441 1 94.62 116 ARG A C 1
ATOM 909 O O . ARG A 1 116 ? -8.68 8.562 -3.396 1 94.62 116 ARG A O 1
ATOM 916 N N . THR A 1 117 ? -7.18 9.734 -4.551 1 95.12 117 THR A N 1
ATOM 917 C CA . THR A 1 117 ? -6.426 10.055 -3.344 1 95.12 117 THR A CA 1
ATOM 918 C C . THR A 1 117 ? -6.445 11.555 -3.08 1 95.12 117 THR A C 1
ATOM 920 O O . THR A 1 117 ? -6.301 12.359 -4.004 1 95.12 117 THR A O 1
ATOM 923 N N . LEU A 1 118 ? -6.629 11.93 -1.873 1 96.69 118 LEU A N 1
ATOM 924 C CA . LEU A 1 118 ? -6.594 13.32 -1.429 1 96.69 118 LEU A CA 1
ATOM 925 C C . LEU A 1 118 ? -5.598 13.508 -0.289 1 96.69 118 LEU A C 1
ATOM 927 O O . LEU A 1 118 ? -5.512 12.664 0.607 1 96.69 118 LEU A O 1
ATOM 931 N N . GLN A 1 119 ? -4.816 14.531 -0.424 1 96.81 119 GLN A N 1
ATOM 932 C CA . GLN A 1 119 ? -3.877 14.859 0.644 1 96.81 119 GLN A CA 1
ATOM 933 C C . GLN A 1 119 ? -4.371 16.047 1.464 1 96.81 119 GLN A C 1
ATOM 935 O O . GLN A 1 119 ? -4.43 17.172 0.964 1 96.81 119 GLN A O 1
ATOM 940 N N . LEU A 1 120 ? -4.66 15.758 2.66 1 97.31 120 LEU A N 1
ATOM 941 C CA . LEU A 1 120 ? -5.125 16.812 3.555 1 97.31 120 LEU A CA 1
ATOM 942 C C . LEU A 1 120 ? -3.979 17.344 4.41 1 97.31 120 LEU A C 1
ATOM 944 O O . LEU A 1 120 ? -3.271 16.562 5.059 1 97.31 120 LEU A O 1
ATOM 948 N N . THR A 1 121 ? -3.758 18.625 4.367 1 97.88 121 THR A N 1
ATOM 949 C CA . THR A 1 121 ? -2.816 19.297 5.258 1 97.88 121 THR A CA 1
ATOM 950 C C . THR A 1 121 ? -3.533 20.328 6.125 1 97.88 121 THR A C 1
ATOM 952 O O . THR A 1 121 ? -4.168 21.25 5.609 1 97.88 121 THR A O 1
ATOM 955 N N . VAL A 1 122 ? -3.451 20.109 7.383 1 98.25 122 VAL A N 1
ATOM 956 C CA . VAL A 1 122 ? -4.137 21 8.32 1 98.25 122 VAL A CA 1
ATOM 957 C C . VAL A 1 122 ? -3.141 21.984 8.914 1 98.25 122 VAL A C 1
ATOM 959 O O . VAL A 1 122 ? -2.049 21.609 9.344 1 98.25 122 VAL A O 1
ATOM 962 N N . TYR A 1 123 ? -3.57 23.312 8.969 1 98.56 123 TYR A N 1
ATOM 963 C CA . TYR A 1 123 ? -2.719 24.375 9.492 1 98.56 123 TYR A CA 1
ATOM 964 C C . TYR A 1 123 ? -3.398 25.094 10.648 1 98.56 123 TYR A C 1
ATOM 966 O O . TYR A 1 123 ? -4.629 25.188 10.695 1 98.56 123 TYR A O 1
ATOM 974 N N . GLU A 1 124 ? -2.613 25.469 11.562 1 98.31 124 GLU A N 1
ATOM 975 C CA . GLU A 1 124 ? -3.068 26.422 12.57 1 98.31 124 GLU A CA 1
ATOM 976 C C . GLU A 1 124 ? -2.842 27.859 12.109 1 98.31 124 GLU A C 1
ATOM 978 O O . GLU A 1 124 ? -1.742 28.203 11.68 1 98.31 124 GLU A O 1
ATOM 983 N N . LYS A 1 125 ? -3.857 28.672 12.227 1 98.19 125 LYS A N 1
ATOM 984 C CA . LYS A 1 125 ? -3.729 30.078 11.828 1 98.19 125 LYS A CA 1
ATOM 985 C C . LYS A 1 125 ? -2.615 30.766 12.609 1 98.19 125 LYS A C 1
ATOM 987 O O . LYS A 1 125 ? -2.445 30.531 13.805 1 98.19 125 LYS A O 1
ATOM 992 N N . VAL A 1 126 ? -1.952 31.609 11.914 1 98 126 VAL A N 1
ATOM 993 C CA . VAL A 1 126 ? -0.847 32.312 12.547 1 98 126 VAL A CA 1
ATOM 994 C C . VAL A 1 126 ? -1.389 33.469 13.398 1 98 126 VAL A C 1
ATOM 996 O O . VAL A 1 126 ? -2.32 34.156 12.984 1 98 126 VAL A O 1
ATOM 999 N N . SER A 1 127 ? -0.872 33.625 14.602 1 97.88 127 SER A N 1
ATOM 1000 C CA . SER A 1 127 ? -1.232 34.75 15.438 1 97.88 127 SER A CA 1
ATOM 1001 C C . SER A 1 127 ? -0.413 36 15.07 1 97.88 127 SER A C 1
ATOM 1003 O O . SER A 1 127 ? 0.57 35.906 14.336 1 97.88 127 SER A O 1
ATOM 1005 N N . LYS A 1 128 ? -0.869 37.094 15.477 1 97.94 128 LYS A N 1
ATOM 1006 C CA . LYS A 1 128 ? -0.104 38.312 15.258 1 97.94 128 LYS A CA 1
ATOM 1007 C C . LYS A 1 128 ? 1.301 38.188 15.844 1 97.94 128 LYS A C 1
ATOM 1009 O O . LYS A 1 128 ? 1.464 37.875 17.016 1 97.94 128 LYS A O 1
ATOM 1014 N N . PRO A 1 129 ? 2.232 38.375 15.023 1 98.06 129 PRO A N 1
ATOM 1015 C CA . PRO A 1 129 ? 3.598 38.219 15.531 1 98.06 129 PRO A CA 1
ATOM 1016 C C . PRO A 1 129 ? 4.016 39.375 16.453 1 98.06 129 PRO A C 1
ATOM 1018 O O . PRO A 1 129 ? 3.414 40.438 16.422 1 98.06 129 PRO A O 1
ATOM 1021 N N . THR A 1 130 ? 4.945 39.125 17.297 1 97.5 130 THR A N 1
ATOM 1022 C CA . THR A 1 130 ? 5.582 40.125 18.156 1 97.5 130 THR A CA 1
ATOM 1023 C C . THR A 1 130 ? 7.047 40.281 17.766 1 97.5 130 THR A C 1
ATOM 1025 O O . THR A 1 130 ? 7.734 39.312 17.453 1 97.5 130 THR A O 1
ATOM 1028 N N . ILE A 1 131 ? 7.434 41.531 17.766 1 97.31 131 ILE A N 1
ATOM 1029 C CA . ILE A 1 131 ? 8.828 41.844 17.453 1 97.31 131 ILE A CA 1
ATOM 1030 C C . ILE A 1 131 ? 9.562 42.281 18.719 1 97.31 131 ILE A C 1
ATOM 1032 O O . ILE A 1 131 ? 9.141 43.188 19.406 1 97.31 131 ILE A O 1
ATOM 1036 N N . ARG A 1 132 ? 10.633 41.562 18.969 1 96.31 132 ARG A N 1
ATOM 1037 C CA . ARG A 1 132 ? 11.523 41.969 20.047 1 96.31 132 ARG A CA 1
ATOM 1038 C C . ARG A 1 132 ? 12.781 42.625 19.5 1 96.31 132 ARG A C 1
ATOM 1040 O O . ARG A 1 132 ? 13.367 42.125 18.531 1 96.31 132 ARG A O 1
ATOM 1047 N N . VAL A 1 133 ? 13.195 43.656 20.141 1 94.62 133 VAL A N 1
ATOM 1048 C CA . VAL A 1 133 ? 14.352 44.438 19.688 1 94.62 133 VAL A CA 1
ATOM 1049 C C . VAL A 1 133 ? 15.508 44.25 20.672 1 94.62 133 VAL A C 1
ATOM 1051 O O . VAL A 1 133 ? 15.352 44.438 21.875 1 94.62 133 VAL A O 1
ATOM 1054 N N . PHE A 1 134 ? 16.625 43.719 20.062 1 91.94 134 PHE A N 1
ATOM 1055 C CA . PHE A 1 134 ? 17.844 43.562 20.844 1 91.94 134 PHE A CA 1
ATOM 1056 C C . PHE A 1 134 ? 18.984 44.406 20.266 1 91.94 134 PHE A C 1
ATOM 1058 O O . PHE A 1 134 ? 19.156 44.438 19.031 1 91.94 134 PHE A O 1
ATOM 1065 N N . ILE A 1 135 ? 19.734 45.062 21.109 1 88.25 135 ILE A N 1
ATOM 1066 C CA . ILE A 1 135 ? 20.859 45.875 20.656 1 88.25 135 ILE A CA 1
ATOM 1067 C C . ILE A 1 135 ? 22.172 45.25 21.078 1 88.25 135 ILE A C 1
ATOM 1069 O O . ILE A 1 135 ? 22.281 44.656 22.156 1 88.25 135 ILE A O 1
ATOM 1073 N N . SER A 1 136 ? 23.125 45.219 20.203 1 80 136 SER A N 1
ATOM 1074 C CA . SER A 1 136 ? 24.438 44.688 20.516 1 80 136 SER A CA 1
ATOM 1075 C C . SER A 1 136 ? 25.125 45.531 21.594 1 80 136 SER A C 1
ATOM 1077 O O . SER A 1 136 ? 24.984 46.75 21.625 1 80 136 SER A O 1
ATOM 1079 N N . GLY A 1 137 ? 25.484 45 22.844 1 67.38 137 GLY A N 1
ATOM 1080 C CA . GLY A 1 137 ? 26.109 45.594 24.016 1 67.38 137 GLY A CA 1
ATOM 1081 C C . GLY A 1 137 ? 27.297 46.5 23.672 1 67.38 137 GLY A C 1
ATOM 1082 O O . GLY A 1 137 ? 27.719 47.312 24.484 1 67.38 137 GLY A O 1
ATOM 1083 N N . THR A 1 138 ? 28.078 46.062 22.734 1 56.22 138 THR A N 1
ATOM 1084 C CA . THR A 1 138 ? 29.281 46.844 22.531 1 56.22 138 THR A CA 1
ATOM 1085 C C . THR A 1 138 ? 28.922 48.312 22.297 1 56.22 138 THR A C 1
ATOM 1087 O O . THR A 1 138 ? 29.781 49.188 22.422 1 56.22 138 THR A O 1
ATOM 1090 N N . ASP A 1 139 ? 27.797 48.594 21.953 1 51.5 139 ASP A N 1
ATOM 1091 C CA . ASP A 1 139 ? 27.422 49.938 21.5 1 51.5 139 ASP A CA 1
ATOM 1092 C C . ASP A 1 139 ? 26.984 50.812 22.672 1 51.5 139 ASP A C 1
ATOM 1094 O O . ASP A 1 139 ? 26.266 51.812 22.484 1 51.5 139 ASP A O 1
ATOM 1098 N N . LEU A 1 140 ? 27.094 50.344 23.844 1 50.31 140 LEU A N 1
ATOM 1099 C CA . LEU A 1 140 ? 26.781 51.094 25.078 1 50.31 140 LEU A CA 1
ATOM 1100 C C . LEU A 1 140 ? 27.406 52.469 25.047 1 50.31 140 LEU A C 1
ATOM 1102 O O . LEU A 1 140 ? 27.016 53.344 25.812 1 50.31 140 LEU A O 1
ATOM 1106 N N . HIS A 1 141 ? 28.531 52.5 24.375 1 48.66 141 HIS A N 1
ATOM 1107 C CA . HIS A 1 141 ? 29.062 53.844 24.25 1 48.66 141 HIS A CA 1
ATOM 1108 C C . HIS A 1 141 ? 28.547 54.531 22.969 1 48.66 141 HIS A C 1
ATOM 1110 O O . HIS A 1 141 ? 29.328 54.812 22.062 1 48.66 141 HIS A O 1
ATOM 1116 N N . HIS A 1 142 ? 27.328 54.219 22.672 1 50 142 HIS A N 1
ATOM 1117 C CA . HIS A 1 142 ? 26.797 54.812 21.438 1 50 142 HIS A CA 1
ATOM 1118 C C . HIS A 1 142 ? 26.734 56.344 21.547 1 50 142 HIS A C 1
ATOM 1120 O O . HIS A 1 142 ? 26.016 56.875 22.406 1 50 142 HIS A O 1
ATOM 1126 N N . PHE A 1 143 ? 27.719 56.906 21.109 1 52.31 143 PHE A N 1
ATOM 1127 C CA . PHE A 1 143 ? 27.578 58.344 20.891 1 52.31 143 PHE A CA 1
ATOM 1128 C C . PHE A 1 143 ? 26.469 58.625 19.891 1 52.31 143 PHE A C 1
ATOM 1130 O O . PHE A 1 143 ? 26.203 57.812 19 1 52.31 143 PHE A O 1
ATOM 1137 N N . SER A 1 144 ? 25.531 59.625 20.062 1 54.69 144 SER A N 1
ATOM 1138 C CA . SER A 1 144 ? 24.344 60.125 19.391 1 54.69 144 SER A CA 1
ATOM 1139 C C . SER A 1 144 ? 24.469 60 17.875 1 54.69 144 SER A C 1
ATOM 1141 O O . SER A 1 144 ? 23.484 60.156 17.141 1 54.69 144 SER A O 1
ATOM 1143 N N . GLY A 1 145 ? 25.719 59.656 17.391 1 60.44 145 GLY A N 1
ATOM 1144 C CA . GLY A 1 145 ? 25.969 59.688 15.961 1 60.44 145 GLY A CA 1
ATOM 1145 C C . GLY A 1 145 ? 26.406 58.375 15.391 1 60.44 145 GLY A C 1
ATOM 1146 O O . GLY A 1 145 ? 26.766 58.281 14.211 1 60.44 145 GLY A O 1
ATOM 1147 N N . SER A 1 146 ? 26.375 57.281 16.156 1 73.19 146 SER A N 1
ATOM 1148 C CA . SER A 1 146 ? 27.031 56.062 15.695 1 73.19 146 SER A CA 1
ATOM 1149 C C . SER A 1 146 ? 26.016 55.031 15.219 1 73.19 146 SER A C 1
ATOM 1151 O O . SER A 1 146 ? 24.812 55.156 15.469 1 73.19 146 SER A O 1
ATOM 1153 N N . ARG A 1 147 ? 26.531 54.094 14.445 1 78.19 147 ARG A N 1
ATOM 1154 C CA . ARG A 1 147 ? 25.797 52.938 13.938 1 78.19 147 ARG A CA 1
ATOM 1155 C C . ARG A 1 147 ? 25.359 52.031 15.07 1 78.19 147 ARG A C 1
ATOM 1157 O O . ARG A 1 147 ? 26.047 51.938 16.094 1 78.19 147 ARG A O 1
ATOM 1164 N N . CYS A 1 148 ? 24.172 51.75 15.023 1 83.69 148 CYS A N 1
ATOM 1165 C CA . CYS A 1 148 ? 23.578 50.875 16 1 83.69 148 CYS A CA 1
ATOM 1166 C C . CYS A 1 148 ? 23.219 49.531 15.375 1 83.69 148 CYS A C 1
ATOM 1168 O O . CYS A 1 148 ? 22.5 49.469 14.367 1 83.69 148 CYS A O 1
ATOM 1170 N N . GLU A 1 149 ? 23.766 48.469 15.969 1 88 149 GLU A N 1
ATOM 1171 C CA . GLU A 1 149 ? 23.391 47.156 15.484 1 88 149 GLU A CA 1
ATOM 1172 C C . GLU A 1 149 ? 22.172 46.594 16.234 1 88 149 GLU A C 1
ATOM 1174 O O . GLU A 1 149 ? 22.203 46.469 17.469 1 88 149 GLU A O 1
ATOM 1179 N N . VAL A 1 150 ? 21.25 46.312 15.469 1 91.25 150 VAL A N 1
ATOM 1180 C CA . VAL A 1 150 ? 19.984 45.906 16.062 1 91.25 150 VAL A CA 1
ATOM 1181 C C . VAL A 1 150 ? 19.625 44.5 15.594 1 91.25 150 VAL A C 1
ATOM 1183 O O . VAL A 1 150 ? 19.828 44.156 14.43 1 91.25 150 VAL A O 1
ATOM 1186 N N . PHE A 1 151 ? 19.109 43.688 16.531 1 93.75 151 PHE A N 1
ATOM 1187 C CA . PHE A 1 151 ? 18.547 42.375 16.25 1 93.75 151 PHE A CA 1
ATOM 1188 C C . PHE A 1 151 ? 17.047 42.375 16.469 1 93.75 151 PHE A C 1
ATOM 1190 O O . PHE A 1 151 ? 16.562 42.594 17.578 1 93.75 151 PHE A O 1
ATOM 1197 N N . LEU A 1 152 ? 16.328 42.25 15.383 1 95.81 152 LEU A N 1
ATOM 1198 C CA . LEU A 1 152 ? 14.875 42.156 15.461 1 95.81 152 LEU A CA 1
ATOM 1199 C C . LEU A 1 152 ? 14.414 40.688 15.391 1 95.81 152 LEU A C 1
ATOM 1201 O O . LEU A 1 152 ? 14.656 40 14.398 1 95.81 152 LEU A O 1
ATOM 1205 N N . THR A 1 153 ? 13.773 40.219 16.438 1 97.25 153 THR A N 1
ATOM 1206 C CA . THR A 1 153 ? 13.289 38.844 16.5 1 97.25 153 THR A CA 1
ATOM 1207 C C . THR A 1 153 ? 11.773 38.812 16.359 1 97.25 153 THR A C 1
ATOM 1209 O O . THR A 1 153 ? 11.055 39.406 17.172 1 97.25 153 THR A O 1
ATOM 1212 N N . CYS A 1 154 ? 11.344 38.156 15.422 1 97.81 154 CYS A N 1
ATOM 1213 C CA . CYS A 1 154 ? 9.914 38 15.148 1 97.81 154 CYS A CA 1
ATOM 1214 C C . CYS A 1 154 ? 9.422 36.656 15.578 1 97.81 154 CYS A C 1
ATOM 1216 O O . CYS A 1 154 ? 9.922 35.625 15.117 1 97.81 154 CYS A O 1
ATOM 1218 N N . THR A 1 155 ? 8.367 36.562 16.484 1 96.62 155 THR A N 1
ATOM 1219 C CA . THR A 1 155 ? 7.852 35.312 16.984 1 96.62 155 THR A CA 1
ATOM 1220 C C . THR A 1 155 ? 6.324 35.312 17.016 1 96.62 155 THR A C 1
ATOM 1222 O O . THR A 1 155 ? 5.711 36.375 17.156 1 96.62 155 THR A O 1
ATOM 1225 N N . THR A 1 156 ? 5.773 34.219 16.797 1 96.88 156 THR A N 1
ATOM 1226 C CA . THR A 1 156 ? 4.328 34.031 16.906 1 96.88 156 THR A CA 1
ATOM 1227 C C . THR A 1 156 ? 3.996 33.031 18.016 1 96.88 156 THR A C 1
ATOM 1229 O O . THR A 1 156 ? 4.754 32.094 18.281 1 96.88 156 THR A O 1
ATOM 1232 N N . GLN A 1 157 ? 2.848 33.312 18.75 1 96.25 157 GLN A N 1
ATOM 1233 C CA . GLN A 1 157 ? 2.41 32.375 19.797 1 96.25 157 GLN A CA 1
ATOM 1234 C C . GLN A 1 157 ? 1.821 31.109 19.203 1 96.25 157 GLN A C 1
ATOM 1236 O O . GLN A 1 157 ? 2.035 30.016 19.719 1 96.25 157 GLN A O 1
ATOM 1241 N N . ASN A 1 158 ? 0.966 31.312 18.094 1 96.75 158 ASN A N 1
ATOM 1242 C CA . ASN A 1 158 ? 0.317 30.203 17.422 1 96.75 158 ASN A CA 1
ATOM 1243 C C . ASN A 1 158 ? 0.653 30.188 15.93 1 96.75 158 ASN A C 1
ATOM 1245 O O . ASN A 1 158 ? 1.054 31.203 15.367 1 96.75 158 ASN A O 1
ATOM 1249 N N . GLY A 1 159 ? 0.582 29.047 15.375 1 96.62 159 GLY A N 1
ATOM 1250 C CA . GLY A 1 159 ? 0.814 28.859 13.945 1 96.62 159 GLY A CA 1
ATOM 1251 C C . GLY A 1 159 ? 1.629 27.625 13.633 1 96.62 159 GLY A C 1
ATOM 1252 O O . GLY A 1 159 ? 2.551 27.266 14.375 1 96.62 159 GLY A O 1
ATOM 1253 N N . SER A 1 160 ? 1.173 27.016 12.562 1 97.06 160 SER A N 1
ATOM 1254 C CA . SER A 1 160 ? 1.95 25.859 12.094 1 97.06 160 SER A CA 1
ATOM 1255 C C . SER A 1 160 ? 2.641 26.172 10.773 1 97.06 160 SER A C 1
ATOM 1257 O O . SER A 1 160 ? 2.076 26.859 9.914 1 97.06 160 SER A O 1
ATOM 1259 N N . ASP A 1 161 ? 3.971 25.719 10.656 1 96.06 161 ASP A N 1
ATOM 1260 C CA . ASP A 1 161 ? 4.75 25.906 9.438 1 96.06 161 ASP A CA 1
ATOM 1261 C C . ASP A 1 161 ? 4.812 27.391 9.039 1 96.06 161 ASP A C 1
ATOM 1263 O O . ASP A 1 161 ? 4.516 27.734 7.898 1 96.06 161 ASP A O 1
ATOM 1267 N N . VAL A 1 162 ? 5.227 28.156 9.906 1 97 162 VAL A N 1
ATOM 1268 C CA . VAL A 1 162 ? 5.191 29.609 9.742 1 97 162 VAL A CA 1
ATOM 1269 C C . VAL A 1 162 ? 6.465 30.078 9.039 1 97 162 VAL A C 1
ATOM 1271 O O . VAL A 1 162 ? 7.562 29.609 9.352 1 97 162 VAL A O 1
ATOM 1274 N N . SER A 1 163 ? 6.289 30.953 8.078 1 96.81 163 SER A N 1
ATOM 1275 C CA . SER A 1 163 ? 7.398 31.641 7.434 1 96.81 163 SER A CA 1
ATOM 1276 C C . SER A 1 163 ? 7.406 33.125 7.793 1 96.81 163 SER A C 1
ATOM 1278 O O . SER A 1 163 ? 6.348 33.75 7.93 1 96.81 163 SER A O 1
ATOM 1280 N N . TYR A 1 164 ? 8.633 33.625 7.934 1 96.94 164 TYR A N 1
ATOM 1281 C CA . TYR A 1 164 ? 8.766 35.031 8.32 1 96.94 164 TYR A CA 1
ATOM 1282 C C . TYR A 1 164 ? 9.398 35.844 7.195 1 96.94 164 TYR A C 1
ATOM 1284 O O . TYR A 1 164 ? 10.406 35.406 6.609 1 96.94 164 TYR A O 1
ATOM 1292 N N . ILE A 1 165 ? 8.789 36.969 6.926 1 94.88 165 ILE A N 1
ATOM 1293 C CA . ILE A 1 165 ? 9.273 37.875 5.891 1 94.88 165 ILE A CA 1
ATOM 1294 C C . ILE A 1 165 ? 9.438 39.281 6.469 1 94.88 165 ILE A C 1
ATOM 1296 O O . ILE A 1 165 ? 8.508 39.812 7.066 1 94.88 165 ILE A O 1
ATOM 1300 N N . TRP A 1 166 ? 10.625 39.875 6.25 1 95 166 TRP A N 1
ATOM 1301 C CA . TRP A 1 166 ? 10.922 41.188 6.758 1 95 166 TRP A CA 1
ATOM 1302 C C . TRP A 1 166 ? 10.867 42.219 5.637 1 95 166 TRP A C 1
ATOM 1304 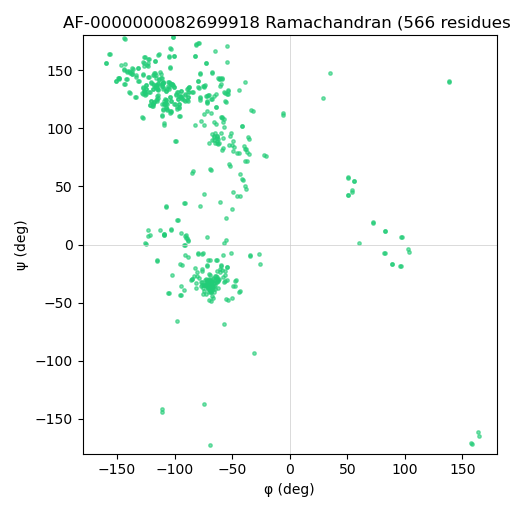O O . TRP A 1 166 ? 11.297 41.969 4.516 1 95 166 TRP A O 1
ATOM 1314 N N . GLN A 1 167 ? 10.297 43.344 6.055 1 92.56 167 GLN A N 1
ATOM 1315 C CA . GLN A 1 167 ? 10.234 44.438 5.098 1 92.56 167 GLN A CA 1
ATOM 1316 C C . GLN A 1 167 ? 10.477 45.781 5.785 1 92.56 167 GLN A C 1
ATOM 1318 O O . GLN A 1 167 ? 10.086 45.969 6.941 1 92.56 167 GLN A O 1
ATOM 1323 N N . ARG A 1 168 ? 11.172 46.625 5.094 1 91.38 168 ARG A N 1
ATOM 1324 C CA . ARG A 1 168 ? 11.305 48 5.512 1 91.38 168 ARG A CA 1
ATOM 1325 C C . ARG A 1 168 ? 10.242 48.875 4.852 1 91.38 168 ARG A C 1
ATOM 1327 O O . ARG A 1 168 ? 9.992 48.75 3.65 1 91.38 168 ARG A O 1
ATOM 1334 N N . LYS A 1 169 ? 9.453 49.625 5.633 1 84.19 169 LYS A N 1
ATOM 1335 C CA . LYS A 1 169 ? 8.328 50.375 5.129 1 84.19 169 LYS A CA 1
ATOM 1336 C C . LYS A 1 169 ? 8.766 51.312 4.004 1 84.19 169 LYS A C 1
ATOM 1338 O O . LYS A 1 169 ? 8.047 51.5 3.02 1 84.19 169 LYS A O 1
ATOM 1343 N N . ASP A 1 170 ? 9.852 52.094 4.109 1 74.56 170 ASP A N 1
ATOM 1344 C CA . ASP A 1 170 ? 10.234 53.125 3.16 1 74.56 170 ASP A CA 1
ATOM 1345 C C . ASP A 1 170 ? 11.133 52.562 2.061 1 74.56 170 ASP A C 1
ATOM 1347 O O . ASP A 1 170 ? 11.68 53.312 1.25 1 74.56 170 ASP A O 1
ATOM 1351 N N . GLY A 1 171 ? 11.32 51.344 1.966 1 72.56 171 GLY A N 1
ATOM 1352 C CA . GLY A 1 171 ? 12.203 50.875 0.899 1 72.56 171 GLY A CA 1
ATOM 1353 C C . GLY A 1 171 ? 12.695 49.438 1.098 1 72.56 171 GLY A C 1
ATOM 1354 O O . GLY A 1 171 ? 11.969 48.594 1.62 1 72.56 171 GLY A O 1
ATOM 1355 N N . VAL A 1 172 ? 13.828 49.156 0.322 1 68.94 172 VAL A N 1
ATOM 1356 C CA . VAL A 1 172 ? 14.5 47.875 0.384 1 68.94 172 VAL A CA 1
ATOM 1357 C C . VAL A 1 172 ? 15.312 47.75 1.672 1 68.94 172 VAL A C 1
ATOM 1359 O O . VAL A 1 172 ? 15.727 48.781 2.23 1 68.94 172 VAL A O 1
ATOM 1362 N N . LEU A 1 173 ? 15.203 46.594 2.273 1 77.69 173 LEU A N 1
ATOM 1363 C CA . LEU A 1 173 ? 16.016 46.344 3.465 1 77.69 173 LEU A CA 1
ATOM 1364 C C . LEU A 1 173 ? 17.438 46.844 3.258 1 77.69 173 LEU A C 1
ATOM 1366 O O . LEU A 1 173 ? 18.094 46.469 2.275 1 77.69 173 LEU A O 1
ATOM 1370 N N . GLY A 1 174 ? 17.75 47.938 2.691 1 57.19 174 GLY A N 1
ATOM 1371 C CA . GLY A 1 174 ? 19.031 48.562 2.406 1 57.19 174 GLY A CA 1
ATOM 1372 C C . GLY A 1 174 ? 20.125 47.562 2.078 1 57.19 174 GLY A C 1
ATOM 1373 O O . GLY A 1 174 ? 20 46.375 2.371 1 57.19 174 GLY A O 1
ATOM 1374 N N . ASN A 1 175 ? 20.938 47.938 1.312 1 53.94 175 ASN A N 1
ATOM 1375 C CA . ASN A 1 175 ? 22.172 47.344 0.796 1 53.94 175 ASN A CA 1
ATOM 1376 C C . ASN A 1 175 ? 23.141 46.969 1.924 1 53.94 175 ASN A C 1
ATOM 1378 O O . ASN A 1 175 ? 23.531 47.844 2.717 1 53.94 175 ASN A O 1
ATOM 1382 N N . GLU A 1 176 ? 23.734 45.594 1.91 1 62.16 176 GLU A N 1
ATOM 1383 C CA . GLU A 1 176 ? 24.891 44.875 2.432 1 62.16 176 GLU A CA 1
ATOM 1384 C C . GLU A 1 176 ? 24.922 44.906 3.957 1 62.16 176 GLU A C 1
ATOM 1386 O O . GLU A 1 176 ? 25.844 44.375 4.578 1 62.16 176 GLU A O 1
ATOM 1391 N N . THR A 1 177 ? 23.766 45.625 4.582 1 77.56 177 THR A N 1
ATOM 1392 C CA . THR A 1 177 ? 24.031 45.75 6.012 1 77.56 177 THR A CA 1
ATOM 1393 C C . THR A 1 177 ? 23.062 44.906 6.824 1 77.56 177 THR A C 1
ATOM 1395 O O . THR A 1 177 ? 22.938 45.094 8.039 1 77.56 177 THR A O 1
ATOM 1398 N N . TYR A 1 178 ? 22.344 44.031 6.125 1 87.31 178 TYR A N 1
ATOM 1399 C CA . TYR A 1 178 ? 21.438 43.219 6.934 1 87.31 178 TYR A CA 1
ATOM 1400 C C . TYR A 1 178 ? 21.719 41.719 6.738 1 87.31 178 TYR A C 1
ATOM 1402 O O . TYR A 1 178 ? 22.375 41.344 5.773 1 87.31 178 TYR A O 1
ATOM 1410 N N . SER A 1 179 ? 21.375 40.906 7.656 1 90.69 179 SER A N 1
ATOM 1411 C CA . SER A 1 179 ? 21.453 39.469 7.566 1 90.69 179 SER A CA 1
ATOM 1412 C C . SER A 1 179 ? 20.281 38.781 8.281 1 90.69 179 SER A C 1
ATOM 1414 O O . SER A 1 179 ? 19.688 39.375 9.188 1 90.69 179 SER A O 1
ATOM 1416 N N . PHE A 1 180 ? 19.984 37.656 7.738 1 93.12 180 PHE A N 1
ATOM 1417 C CA . PHE A 1 180 ? 18.922 36.875 8.359 1 93.12 180 PHE A CA 1
ATOM 1418 C C . PHE A 1 180 ? 19.516 35.719 9.188 1 93.12 180 PHE A C 1
ATOM 1420 O O . PHE A 1 180 ? 20.484 35.094 8.758 1 93.12 180 PHE A O 1
ATOM 1427 N N . LEU A 1 181 ? 18.875 35.562 10.398 1 92.75 181 LEU A N 1
ATOM 1428 C CA . LEU A 1 181 ? 19.312 34.469 11.266 1 92.75 181 LEU A CA 1
ATOM 1429 C C . LEU A 1 181 ? 18.125 33.594 11.656 1 92.75 181 LEU A C 1
ATOM 1431 O O . LEU A 1 181 ? 16.969 33.969 11.461 1 92.75 181 LEU A O 1
ATOM 1435 N N . ASP A 1 182 ? 18.438 32.312 12.125 1 93.56 182 ASP A N 1
ATOM 1436 C CA . ASP A 1 182 ? 17.453 31.391 12.672 1 93.56 182 ASP A CA 1
ATOM 1437 C C . ASP A 1 182 ? 16.297 31.172 11.695 1 93.56 182 ASP A C 1
ATOM 1439 O O . ASP A 1 182 ? 15.133 31.344 12.047 1 93.56 182 ASP A O 1
ATOM 1443 N N . GLY A 1 183 ? 16.625 30.969 10.484 1 90.44 183 GLY A N 1
ATOM 1444 C CA . GLY A 1 183 ? 15.625 30.625 9.484 1 90.44 183 GLY A CA 1
ATOM 1445 C C . GLY A 1 183 ? 14.742 31.797 9.102 1 90.44 183 GLY A C 1
ATOM 1446 O O . GLY A 1 183 ? 13.578 31.609 8.742 1 90.44 183 GLY A O 1
ATOM 1447 N N . GLY A 1 184 ? 15.242 33.125 9.414 1 92.69 184 GLY A N 1
ATOM 1448 C CA . GLY A 1 184 ? 14.516 34.312 9.023 1 92.69 184 GLY A CA 1
ATOM 1449 C C . GLY A 1 184 ? 13.773 34.969 10.172 1 92.69 184 GLY A C 1
ATOM 1450 O O . GLY A 1 184 ? 13.164 36.031 10.008 1 92.69 184 GLY A O 1
ATOM 1451 N N . LYS A 1 185 ? 13.797 34.344 11.227 1 95.69 185 LYS A N 1
ATOM 1452 C CA . LYS A 1 185 ? 13.102 34.875 12.398 1 95.69 185 LYS A CA 1
ATOM 1453 C C . LYS A 1 185 ? 13.789 36.125 12.93 1 95.69 185 LYS A C 1
ATOM 1455 O O . LYS A 1 185 ? 13.133 37 13.492 1 95.69 185 LYS A O 1
ATOM 1460 N N . VAL A 1 186 ? 15.078 36.156 12.742 1 96.31 186 VAL A N 1
ATOM 1461 C CA . VAL A 1 186 ? 15.852 37.25 13.297 1 96.31 186 VAL A CA 1
ATOM 1462 C C . VAL A 1 186 ? 16.453 38.062 12.164 1 96.31 186 VAL A C 1
ATOM 1464 O O . VAL A 1 186 ? 17.094 37.531 11.266 1 96.31 186 VAL A O 1
ATOM 1467 N N . LEU A 1 187 ? 16.219 39.312 12.227 1 95.12 187 LEU A N 1
ATOM 1468 C CA . LEU A 1 187 ? 16.844 40.281 11.32 1 95.12 187 LEU A CA 1
ATOM 1469 C C . LEU A 1 187 ? 17.922 41.094 12.039 1 95.12 187 LEU A C 1
ATOM 1471 O O . LEU A 1 187 ? 17.656 41.75 13.047 1 95.12 187 LEU A O 1
ATOM 1475 N N . ARG A 1 188 ? 19.078 40.906 11.594 1 94 188 ARG A N 1
ATOM 1476 C CA . ARG A 1 188 ? 20.188 41.75 12.055 1 94 188 ARG A CA 1
ATOM 1477 C C . ARG A 1 188 ? 20.438 42.906 11.102 1 94 188 ARG A C 1
ATOM 1479 O O . ARG A 1 188 ? 20.641 42.688 9.906 1 94 188 ARG A O 1
ATOM 1486 N N . ILE A 1 189 ? 20.469 44.062 11.609 1 90.5 189 ILE A N 1
ATOM 1487 C CA . ILE A 1 189 ? 20.641 45.219 10.734 1 90.5 189 ILE A CA 1
ATOM 1488 C C . ILE A 1 189 ? 21.406 46.312 11.461 1 90.5 189 ILE A C 1
ATOM 1490 O O . ILE A 1 189 ? 21.297 46.469 12.68 1 90.5 189 ILE A O 1
ATOM 1494 N N . GLN A 1 190 ? 22.156 46.906 10.703 1 88.56 190 GLN A N 1
ATOM 1495 C CA . GLN A 1 190 ? 22.859 48.094 11.203 1 88.56 190 GLN A CA 1
ATOM 1496 C C . GLN A 1 190 ? 22.094 49.344 10.867 1 88.56 190 GLN A C 1
ATOM 1498 O O . GLN A 1 190 ? 21.797 49.625 9.695 1 88.56 190 GLN A O 1
ATOM 1503 N N . LEU A 1 191 ? 21.859 50.125 11.891 1 87.06 191 LEU A N 1
ATOM 1504 C CA . LEU A 1 191 ? 21.078 51.344 11.688 1 87.06 191 LEU A CA 1
ATOM 1505 C C . LEU A 1 191 ? 21.953 52.562 11.891 1 87.06 191 LEU A C 1
ATOM 1507 O O . LEU A 1 191 ? 22.906 52.531 12.672 1 87.06 191 LEU A O 1
ATOM 1511 N N . GLU A 1 192 ? 21.594 53.594 11.125 1 84.62 192 GLU A N 1
ATOM 1512 C CA . GLU A 1 192 ? 22.203 54.906 11.258 1 84.62 192 GLU A CA 1
ATOM 1513 C C . GLU A 1 192 ? 21.188 55.938 11.734 1 84.62 192 GLU A C 1
ATOM 1515 O O . GLU A 1 192 ? 19.984 55.688 11.703 1 84.62 192 GLU A O 1
ATOM 1520 N N . PRO A 1 193 ? 21.719 57.062 12.219 1 85.12 193 PRO A N 1
ATOM 1521 C CA . PRO A 1 193 ? 20.812 58.094 12.703 1 85.12 193 PRO A CA 1
ATOM 1522 C C . PRO A 1 193 ? 19.797 58.531 11.648 1 85.12 193 PRO A C 1
ATOM 1524 O O . PRO A 1 193 ? 18.688 58.969 11.984 1 85.12 193 PRO A O 1
ATOM 1527 N N . SER A 1 194 ? 20.078 58.406 10.398 1 83.88 194 SER A N 1
ATOM 1528 C CA . SER A 1 194 ? 19.141 58.75 9.328 1 83.88 194 SER A CA 1
ATOM 1529 C C . SER A 1 194 ? 17.969 57.781 9.289 1 83.88 194 SER A C 1
ATOM 1531 O O . SER A 1 194 ? 16.938 58.062 8.695 1 83.88 194 SER A O 1
ATOM 1533 N N . ASP A 1 195 ? 18.156 56.656 10.039 1 85.31 195 ASP A N 1
ATOM 1534 C CA . ASP A 1 195 ? 17.125 55.625 10.062 1 85.31 195 ASP A CA 1
ATOM 1535 C C . ASP A 1 195 ? 16.219 55.781 11.289 1 85.31 195 ASP A C 1
ATOM 1537 O O . ASP A 1 195 ? 15.586 54.812 11.711 1 85.31 195 ASP A O 1
ATOM 1541 N N . SER A 1 196 ? 16.172 56.875 11.852 1 86.62 196 SER A N 1
ATOM 1542 C CA . SER A 1 196 ? 15.469 57.094 13.109 1 86.62 196 SER A CA 1
ATOM 1543 C C . SER A 1 196 ? 13.969 56.812 12.953 1 86.62 196 SER A C 1
ATOM 1545 O O . SER A 1 196 ? 13.312 56.375 13.898 1 86.62 196 SER A O 1
ATOM 1547 N N . GLN A 1 197 ? 13.453 57.031 11.781 1 89 197 GLN A N 1
ATOM 1548 C CA . GLN A 1 197 ? 12.023 56.844 11.578 1 89 197 GLN A CA 1
ATOM 1549 C C . GLN A 1 197 ? 11.75 55.594 10.711 1 89 197 GLN A C 1
ATOM 1551 O O . GLN A 1 197 ? 10.617 55.375 10.289 1 89 197 GLN A O 1
ATOM 1556 N N . ALA A 1 198 ? 12.805 54.875 10.5 1 88.81 198 ALA A N 1
ATOM 1557 C CA . ALA A 1 198 ? 12.641 53.688 9.672 1 88.81 198 ALA A CA 1
ATOM 1558 C C . ALA A 1 198 ? 11.859 52.594 10.414 1 88.81 198 ALA A C 1
ATOM 1560 O O . ALA A 1 198 ? 12.227 52.219 11.523 1 88.81 198 ALA A O 1
ATOM 1561 N N . ALA A 1 199 ? 10.781 52.219 9.758 1 92.5 199 ALA A N 1
ATOM 1562 C CA . ALA A 1 199 ? 9.977 51.156 10.344 1 92.5 199 ALA A CA 1
ATOM 1563 C C . ALA A 1 199 ? 10.234 49.844 9.641 1 92.5 199 ALA A C 1
ATOM 1565 O O . ALA A 1 199 ? 10.391 49.781 8.422 1 92.5 199 ALA A O 1
ATOM 1566 N N . PHE A 1 200 ? 10.32 48.875 10.453 1 93.88 200 PHE A N 1
ATOM 1567 C CA . PHE A 1 200 ? 10.492 47.531 9.945 1 93.88 200 PHE A CA 1
ATOM 1568 C C . PHE A 1 200 ? 9.305 46.656 10.312 1 93.88 200 PHE A C 1
ATOM 1570 O O . PHE A 1 200 ? 8.812 46.688 11.445 1 93.88 200 PHE A O 1
ATOM 1577 N N . SER A 1 201 ? 8.883 45.906 9.297 1 95.25 201 SER A N 1
ATOM 1578 C CA . SER A 1 201 ? 7.734 45.031 9.516 1 95.25 201 SER A CA 1
ATOM 1579 C C . SER A 1 201 ? 8.109 43.562 9.32 1 95.25 201 SER A C 1
ATOM 1581 O O . SER A 1 201 ? 8.969 43.25 8.5 1 95.25 201 SER A O 1
ATOM 1583 N N . CYS A 1 202 ? 7.473 42.781 10.102 1 96.62 202 CYS A N 1
ATOM 1584 C CA . CYS A 1 202 ? 7.586 41.312 10 1 96.62 202 CYS A CA 1
ATOM 1585 C C . CYS A 1 202 ? 6.234 40.688 9.695 1 96.62 202 CYS A C 1
ATOM 1587 O O . CYS A 1 202 ? 5.254 40.938 10.398 1 96.62 202 CYS A O 1
ATOM 1589 N N . THR A 1 203 ? 6.184 40 8.609 1 96.81 203 THR A N 1
ATOM 1590 C CA . THR A 1 203 ? 4.977 39.281 8.234 1 96.81 203 THR A CA 1
ATOM 1591 C C . THR A 1 203 ? 5.129 37.812 8.508 1 96.81 203 THR A C 1
ATOM 1593 O O . THR A 1 203 ? 6.023 37.156 7.961 1 96.81 203 THR A O 1
ATOM 1596 N N . ALA A 1 204 ? 4.352 37.25 9.43 1 97.69 204 ALA A N 1
ATOM 1597 C CA . ALA A 1 204 ? 4.238 35.812 9.641 1 97.69 204 ALA A CA 1
ATOM 1598 C C . ALA A 1 204 ? 3.156 35.219 8.75 1 97.69 204 ALA A C 1
ATOM 1600 O O . ALA A 1 204 ? 2.016 35.688 8.75 1 97.69 204 ALA A O 1
ATOM 1601 N N . THR A 1 205 ? 3.572 34.188 8.008 1 97.5 205 THR A N 1
ATOM 1602 C CA . THR A 1 205 ? 2.621 33.656 7.027 1 97.5 205 THR A CA 1
ATOM 1603 C C . THR A 1 205 ? 2.701 32.156 6.949 1 97.5 205 THR A C 1
ATOM 1605 O O . THR A 1 205 ? 3.752 31.562 7.219 1 97.5 205 THR A O 1
ATOM 1608 N N . ASN A 1 206 ? 1.567 31.516 6.656 1 97.38 206 ASN A N 1
ATOM 1609 C CA . ASN A 1 206 ? 1.458 30.125 6.223 1 97.38 206 ASN A CA 1
ATOM 1610 C C . ASN A 1 206 ? 0.359 29.953 5.18 1 97.38 206 ASN A C 1
ATOM 1612 O O . ASN A 1 206 ? -0.274 30.922 4.766 1 97.38 206 ASN A O 1
ATOM 1616 N N . PRO A 1 207 ? 0.138 28.844 4.637 1 97.5 207 PRO A N 1
ATOM 1617 C CA . PRO A 1 207 ? -0.76 28.688 3.49 1 97.5 207 PRO A CA 1
ATOM 1618 C C . PRO A 1 207 ? -2.186 29.141 3.785 1 97.5 207 PRO A C 1
ATOM 1620 O O . PRO A 1 207 ? -2.938 29.453 2.859 1 97.5 207 PRO A O 1
ATOM 1623 N N . VAL A 1 208 ? -2.604 29.281 5.062 1 97.62 208 VAL A N 1
ATOM 1624 C CA . VAL A 1 208 ? -4.016 29.547 5.316 1 97.62 208 VAL A CA 1
ATOM 1625 C C . VAL A 1 208 ? -4.18 30.922 5.953 1 97.62 208 VAL A C 1
ATOM 1627 O O . VAL A 1 208 ? -5.301 31.422 6.094 1 97.62 208 VAL A O 1
ATOM 1630 N N . SER A 1 209 ? -3.115 31.547 6.441 1 97.81 209 SER A N 1
ATOM 1631 C CA . SER A 1 209 ? -3.26 32.844 7.113 1 97.81 209 SER A CA 1
ATOM 1632 C C . SER A 1 209 ? -1.962 33.625 7.059 1 97.81 209 SER A C 1
ATOM 1634 O O . SER A 1 209 ? -0.904 33.094 6.738 1 97.81 209 SER A O 1
ATOM 1636 N N . GLN A 1 210 ? -2.084 34.906 7.324 1 98.06 210 GLN A N 1
ATOM 1637 C CA . GLN A 1 210 ? -0.947 35.812 7.422 1 98.06 210 GLN A CA 1
ATOM 1638 C C . GLN A 1 210 ? -1.238 36.969 8.398 1 98.06 210 GLN A C 1
ATOM 1640 O O . GLN A 1 210 ? -2.373 37.438 8.477 1 98.06 210 GLN A O 1
ATOM 1645 N N . GLU A 1 211 ? -0.3 37.375 9.188 1 98.38 211 GLU A N 1
ATOM 1646 C CA . GLU A 1 211 ? -0.373 38.5 10.117 1 98.38 211 GLU A CA 1
ATOM 1647 C C . GLU A 1 211 ? 0.892 39.344 10.055 1 98.38 211 GLU A C 1
ATOM 1649 O O . GLU A 1 211 ? 1.972 38.844 9.734 1 98.38 211 GLU A O 1
ATOM 1654 N N . LEU A 1 212 ? 0.8 40.594 10.328 1 97.31 212 LEU A N 1
ATOM 1655 C CA . LEU A 1 212 ? 1.937 41.5 10.219 1 97.31 212 LEU A CA 1
ATOM 1656 C C . LEU A 1 212 ? 2.049 42.406 11.453 1 97.31 212 LEU A C 1
ATOM 1658 O O . LEU A 1 212 ? 1.036 42.75 12.062 1 97.31 212 LEU A O 1
ATOM 1662 N N . THR A 1 213 ? 3.217 42.719 11.867 1 97.31 213 THR A N 1
ATOM 1663 C CA . THR A 1 213 ? 3.535 43.719 12.891 1 97.31 213 THR A CA 1
ATOM 1664 C C . THR A 1 213 ? 4.723 44.562 12.469 1 97.31 213 THR A C 1
ATOM 1666 O O . THR A 1 213 ? 5.594 44.125 11.727 1 97.31 213 THR A O 1
ATOM 1669 N N . ALA A 1 214 ? 4.727 45.781 12.875 1 95.94 214 ALA A N 1
ATOM 1670 C CA . ALA A 1 214 ? 5.816 46.688 12.547 1 95.94 214 ALA A CA 1
ATOM 1671 C C . ALA A 1 214 ? 6.391 47.344 13.805 1 95.94 214 ALA A C 1
ATOM 1673 O O . ALA A 1 214 ? 5.703 47.438 14.82 1 95.94 214 ALA A O 1
ATOM 1674 N N . VAL A 1 215 ? 7.648 47.719 13.711 1 95.5 215 VAL A N 1
ATOM 1675 C CA . VAL A 1 215 ? 8.312 48.406 14.82 1 95.5 215 VAL A CA 1
ATOM 1676 C C . VAL A 1 215 ? 9.266 49.469 14.281 1 95.5 215 VAL A C 1
ATOM 1678 O O . VAL A 1 215 ? 9.703 49.406 13.133 1 95.5 215 VAL A O 1
ATOM 1681 N N . ILE A 1 216 ? 9.5 50.406 15.109 1 92.88 216 ILE A N 1
ATOM 1682 C CA . ILE A 1 216 ? 10.562 51.406 14.891 1 92.88 216 ILE A CA 1
ATOM 1683 C C . ILE A 1 216 ? 11.703 51.156 15.883 1 92.88 216 ILE A C 1
ATOM 1685 O O . ILE A 1 216 ? 11.617 51.562 17.031 1 92.88 216 ILE A O 1
ATOM 1689 N N . PRO A 1 217 ? 12.758 50.562 15.406 1 92.38 217 PRO A N 1
ATOM 1690 C CA . PRO A 1 217 ? 13.758 50.062 16.359 1 92.38 217 PRO A CA 1
ATOM 1691 C C . PRO A 1 217 ? 14.695 51.156 16.859 1 92.38 217 PRO A C 1
ATOM 1693 O O . PRO A 1 217 ? 15.336 51 17.906 1 92.38 217 PRO A O 1
ATOM 1696 N N . TRP A 1 218 ? 14.914 52.25 16.172 1 87.69 218 TRP A N 1
ATOM 1697 C CA . TRP A 1 218 ? 15.898 53.281 16.516 1 87.69 218 TRP A CA 1
ATOM 1698 C C . TRP A 1 218 ? 15.68 53.781 17.938 1 87.69 218 TRP A C 1
ATOM 1700 O O . TRP A 1 218 ? 16.641 54.188 18.594 1 87.69 218 TRP A O 1
ATOM 1710 N N . SER A 1 219 ? 14.43 53.781 18.453 1 84.31 219 SER A N 1
ATOM 1711 C CA . SER A 1 219 ? 14.133 54.281 19.797 1 84.31 219 SER A CA 1
ATOM 1712 C C . SER A 1 219 ? 14.891 53.469 20.859 1 84.31 219 SER A C 1
ATOM 1714 O O . SER A 1 219 ? 15.211 54 21.922 1 84.31 219 SER A O 1
ATOM 1716 N N . ASN A 1 220 ? 15.289 52.281 20.5 1 86.25 220 ASN A N 1
ATOM 1717 C CA . ASN A 1 220 ? 16.031 51.438 21.422 1 86.25 220 ASN A CA 1
ATOM 1718 C C . ASN A 1 220 ? 17.531 51.75 21.375 1 86.25 220 ASN A C 1
ATOM 1720 O O . ASN A 1 220 ? 18.266 51.438 22.312 1 86.25 220 ASN A O 1
ATOM 1724 N N . CYS A 1 221 ? 18.016 52.156 20.281 1 81.88 221 CYS A N 1
ATOM 1725 C CA . CYS A 1 221 ? 19.422 52.531 20.109 1 81.88 221 CYS A CA 1
ATOM 1726 C C . CYS A 1 221 ? 19.75 53.781 20.906 1 81.88 221 CYS A C 1
ATOM 1728 O O . CYS A 1 221 ? 20.875 53.938 21.375 1 81.88 221 CYS A O 1
ATOM 1730 N N . LYS A 1 222 ? 18.875 54.688 20.766 1 71 222 LYS A N 1
ATOM 1731 C CA . LYS A 1 222 ? 19.141 55.906 21.516 1 71 222 LYS A CA 1
ATOM 1732 C C . LYS A 1 222 ? 19.422 55.625 22.984 1 71 222 LYS A C 1
ATOM 1734 O O . LYS A 1 222 ? 18.656 54.906 23.641 1 71 222 LYS A O 1
ATOM 1739 N N . GLY A 1 223 ? 20.562 54.969 23.266 1 56.06 223 GLY A N 1
ATOM 1740 C CA . GLY A 1 223 ? 21.094 54.688 24.594 1 56.06 223 GLY A CA 1
ATOM 1741 C C . GLY A 1 223 ? 20.281 55.344 25.703 1 56.06 223 GLY A C 1
ATOM 1742 O O . GLY A 1 223 ? 19.734 56.438 25.516 1 56.06 223 GLY A O 1
ATOM 1743 N N . LYS A 1 224 ? 19.578 54.531 26.578 1 50.72 224 LYS A N 1
ATOM 1744 C CA . LYS A 1 224 ? 19.406 55.062 27.922 1 50.72 224 LYS A CA 1
ATOM 1745 C C . LYS A 1 224 ? 20.656 55.781 28.391 1 50.72 224 LYS A C 1
ATOM 1747 O O . LYS A 1 224 ? 21.641 55.156 28.781 1 50.72 224 LYS A O 1
ATOM 1752 N N . THR A 1 225 ? 21.203 56.656 27.672 1 44.28 225 THR A N 1
ATOM 1753 C CA . THR A 1 225 ? 22.172 57.438 28.422 1 44.28 225 THR A CA 1
ATOM 1754 C C . THR A 1 225 ? 21.812 57.469 29.906 1 44.28 225 THR A C 1
ATOM 1756 O O . THR A 1 225 ? 22.328 58.281 30.656 1 44.28 225 THR A O 1
ATOM 1759 N N . ASP A 1 226 ? 20.641 56.969 30.328 1 43.97 226 ASP A N 1
ATOM 1760 C CA . ASP A 1 226 ? 20.453 57.188 31.766 1 43.97 226 ASP A CA 1
ATOM 1761 C C . ASP A 1 226 ? 21.625 56.625 32.562 1 43.97 226 ASP A C 1
ATOM 1763 O O . ASP A 1 226 ? 22.328 55.719 32.094 1 43.97 226 ASP A O 1
ATOM 1767 N N . ASN A 1 227 ? 21.875 57.156 33.844 1 44.66 227 ASN A N 1
ATOM 1768 C CA . ASN A 1 227 ? 22.734 57.125 35.031 1 44.66 227 ASN A CA 1
ATOM 1769 C C . ASN A 1 227 ? 22.906 55.688 35.531 1 44.66 227 ASN A C 1
ATOM 1771 O O . ASN A 1 227 ? 23.516 55.469 36.594 1 44.66 227 ASN A O 1
ATOM 1775 N N . LYS A 1 228 ? 22.297 54.719 35.094 1 45.66 228 LYS A N 1
ATOM 1776 C CA . LYS A 1 228 ? 22.312 53.469 35.844 1 45.66 228 LYS A CA 1
ATOM 1777 C C . LYS A 1 228 ? 23.562 52.656 35.562 1 45.66 228 LYS A C 1
ATOM 1779 O O . LYS A 1 228 ? 23.828 51.656 36.219 1 45.66 228 LYS A O 1
ATOM 1784 N N . VAL A 1 229 ? 24.156 52.781 34.469 1 47.5 229 VAL A N 1
ATOM 1785 C CA . VAL A 1 229 ? 25.375 52 34.219 1 47.5 229 VAL A CA 1
ATOM 1786 C C . VAL A 1 229 ? 26.438 52.406 35.25 1 47.5 229 VAL A C 1
ATOM 1788 O O . VAL A 1 229 ? 27.234 51.562 35.688 1 47.5 229 VAL A O 1
ATOM 1791 N N . THR A 1 230 ? 26.438 53.75 35.562 1 45.44 230 THR A N 1
ATOM 1792 C CA . THR A 1 230 ? 27.375 54.156 36.594 1 45.44 230 THR A CA 1
ATOM 1793 C C . THR A 1 230 ? 27.047 53.5 37.938 1 45.44 230 THR A C 1
ATOM 1795 O O . THR A 1 230 ? 27.938 53.219 38.75 1 45.44 230 THR A O 1
ATOM 1798 N N . ALA A 1 231 ? 25.719 53.188 38.188 1 47.66 231 ALA A N 1
ATOM 1799 C CA . ALA A 1 231 ? 25.328 52.656 39.5 1 47.66 231 ALA A CA 1
ATOM 1800 C C . ALA A 1 231 ? 25.688 51.188 39.656 1 47.66 231 ALA A C 1
ATOM 1802 O O . ALA A 1 231 ? 26.109 50.75 40.719 1 47.66 231 ALA A O 1
ATOM 1803 N N . CYS A 1 232 ? 25.594 50.406 38.594 1 50.28 232 CYS A N 1
ATOM 1804 C CA . CYS A 1 232 ? 25.875 49 38.781 1 50.28 232 CYS A CA 1
ATOM 1805 C C . CYS A 1 232 ? 27.375 48.75 38.938 1 50.28 232 CYS A C 1
ATOM 1807 O O . CYS A 1 232 ? 27.797 47.906 39.688 1 50.28 232 CYS A O 1
ATOM 1809 N N . GLU A 1 233 ? 28.234 49.531 38.219 1 54.97 233 GLU A N 1
ATOM 1810 C CA . GLU A 1 233 ? 29.672 49.406 38.438 1 54.97 233 GLU A CA 1
ATOM 1811 C C . GLU A 1 233 ? 30.047 49.844 39.844 1 54.97 233 GLU A C 1
ATOM 1813 O O . GLU A 1 233 ? 30.906 49.219 40.469 1 54.97 233 GLU A O 1
ATOM 1818 N N . TYR A 1 234 ? 29.203 50.844 40.375 1 56.69 234 TYR A N 1
ATOM 1819 C CA . TYR A 1 234 ? 29.547 51.312 41.688 1 56.69 234 TYR A CA 1
ATOM 1820 C C . TYR A 1 234 ? 29.109 50.312 42.75 1 56.69 234 TYR A C 1
ATOM 1822 O O . TYR A 1 234 ? 29.781 50.156 43.781 1 56.69 234 TYR A O 1
ATOM 1830 N N . LYS A 1 235 ? 28 49.562 42.562 1 59.47 235 LYS A N 1
ATOM 1831 C CA . LYS A 1 235 ? 27.578 48.562 43.562 1 59.47 235 LYS A CA 1
ATOM 1832 C C . LYS A 1 235 ? 28.578 47.406 43.625 1 59.47 235 LYS A C 1
ATOM 1834 O O . LYS A 1 235 ? 28.922 46.969 44.719 1 59.47 235 LYS A O 1
ATOM 1839 N N . TYR A 1 236 ? 29.141 46.969 42.531 1 65.25 236 TYR A N 1
ATOM 1840 C CA . TYR A 1 236 ? 30.172 45.906 42.531 1 65.25 236 TYR A CA 1
ATOM 1841 C C . TYR A 1 236 ? 31.469 46.438 43.125 1 65.25 236 TYR A C 1
ATOM 1843 O O . TYR A 1 236 ? 32.156 45.75 43.875 1 65.25 236 TYR A O 1
ATOM 1851 N N . LEU A 1 237 ? 31.75 47.812 42.844 1 66 237 LEU A N 1
ATOM 1852 C CA . LEU A 1 237 ? 32.906 48.438 43.469 1 66 237 LEU A CA 1
ATOM 1853 C C . LEU A 1 237 ? 32.719 48.562 44.969 1 66 237 LEU A C 1
ATOM 1855 O O . LEU A 1 237 ? 33.625 48.344 45.75 1 66 237 LEU A O 1
ATOM 1859 N N . LEU A 1 238 ? 31.438 48.75 45.469 1 71.94 238 LEU A N 1
ATOM 1860 C CA . LEU A 1 238 ? 31.141 48.875 46.906 1 71.94 238 LEU A CA 1
ATOM 1861 C C . LEU A 1 238 ? 31.266 47.5 47.562 1 71.94 238 LEU A C 1
ATOM 1863 O O . LEU A 1 238 ? 31.781 47.406 48.688 1 71.94 238 LEU A O 1
ATOM 1867 N N . PHE A 1 239 ? 31.016 46.406 46.906 1 77.5 239 PHE A N 1
ATOM 1868 C CA . PHE A 1 239 ? 31.109 45.062 47.469 1 77.5 239 PHE A CA 1
ATOM 1869 C C . PHE A 1 239 ? 32.562 44.625 47.594 1 77.5 239 PHE A C 1
ATOM 1871 O O . PHE A 1 239 ? 32.906 43.844 48.469 1 77.5 239 PHE A O 1
ATOM 1878 N N . ILE A 1 240 ? 33.5 45.25 46.812 1 78.44 240 ILE A N 1
ATOM 1879 C CA . ILE A 1 240 ? 34.938 44.938 46.906 1 78.44 240 ILE A CA 1
ATOM 1880 C C . ILE A 1 240 ? 35.594 45.875 47.906 1 78.44 240 ILE A C 1
ATOM 1882 O O . ILE A 1 240 ? 36.438 45.438 48.719 1 78.44 240 ILE A O 1
ATOM 1886 N N . ILE A 1 241 ? 35.188 47.25 47.938 1 79.19 241 ILE A N 1
ATOM 1887 C CA . ILE A 1 241 ? 35.875 48.281 48.75 1 79.19 241 ILE A CA 1
ATOM 1888 C C . ILE A 1 241 ? 35.438 48.156 50.188 1 79.19 241 ILE A C 1
ATOM 1890 O O . ILE A 1 241 ? 36.25 48.312 51.094 1 79.19 241 ILE A O 1
ATOM 1894 N N . LEU A 1 242 ? 34.156 47.656 50.469 1 81.56 242 LEU A N 1
ATOM 1895 C CA . LEU A 1 242 ? 33.625 47.594 51.812 1 81.56 242 LEU A CA 1
ATOM 1896 C C . LEU A 1 242 ? 34.375 46.562 52.656 1 81.56 242 LEU A C 1
ATOM 1898 O O . LEU A 1 242 ? 34.844 46.844 53.75 1 81.56 242 LEU A O 1
ATOM 1902 N N . PRO A 1 243 ? 34.594 45.281 52.156 1 85.31 243 PRO A N 1
ATOM 1903 C CA . PRO A 1 243 ? 35.375 44.344 52.969 1 85.31 243 PRO A CA 1
ATOM 1904 C C . PRO A 1 243 ? 36.812 44.75 53.125 1 85.31 243 PRO A C 1
ATOM 1906 O O . PRO A 1 243 ? 37.406 44.562 54.188 1 85.31 243 PRO A O 1
ATOM 1909 N N . LEU A 1 244 ? 37.469 45.469 52.156 1 84.06 244 LEU A N 1
ATOM 1910 C CA . LEU A 1 244 ? 38.875 45.938 52.25 1 84.06 244 LEU A CA 1
ATOM 1911 C C . LEU A 1 244 ? 39 47.062 53.25 1 84.06 244 LEU A C 1
ATOM 1913 O O . LEU A 1 244 ? 39.969 47.094 54.031 1 84.06 244 LEU A O 1
ATOM 1917 N N . LEU A 1 245 ? 37.969 47.969 53.406 1 84 245 LEU A N 1
ATOM 1918 C CA . LEU A 1 245 ? 37.938 49.031 54.406 1 84 245 LEU A CA 1
ATOM 1919 C C . LEU A 1 245 ? 37.75 48.469 55.812 1 84 245 LEU A C 1
ATOM 1921 O O . LEU A 1 245 ? 38.406 48.906 56.75 1 84 245 LEU A O 1
ATOM 1925 N N . ILE A 1 246 ? 37 47.375 56 1 86 246 ILE A N 1
ATOM 1926 C CA . ILE A 1 246 ? 36.812 46.719 57.281 1 86 246 ILE A CA 1
ATOM 1927 C C . ILE A 1 246 ? 38.094 46 57.719 1 86 246 ILE A C 1
ATOM 1929 O O . ILE A 1 246 ? 38.5 46.094 58.875 1 86 246 ILE A O 1
ATOM 1933 N N . LEU A 1 247 ? 38.812 45.406 56.719 1 85.44 247 LEU A N 1
ATOM 1934 C CA . LEU A 1 247 ? 40.062 44.75 57 1 85.44 247 LEU A CA 1
ATOM 1935 C C . LEU A 1 247 ? 41.125 45.75 57.406 1 85.44 247 LEU A C 1
ATOM 1937 O O . LEU A 1 247 ? 41.906 45.531 58.344 1 85.44 247 LEU A O 1
ATOM 1941 N N . PHE A 1 248 ? 41.156 46.938 56.781 1 86.38 248 PHE A N 1
ATOM 1942 C CA . PHE A 1 248 ? 42.125 47.969 57.094 1 86.38 248 PHE A CA 1
ATOM 1943 C C . PHE A 1 248 ? 41.844 48.625 58.438 1 86.38 248 PHE A C 1
ATOM 1945 O O . PHE A 1 248 ? 42.75 48.875 59.219 1 86.38 248 PHE A O 1
ATOM 1952 N N . PHE A 1 249 ? 40.531 48.781 58.812 1 87.56 249 PHE A N 1
ATOM 1953 C CA . PHE A 1 249 ? 40.156 49.344 60.094 1 87.56 249 PHE A CA 1
ATOM 1954 C C . PHE A 1 249 ? 40.438 48.375 61.25 1 87.56 249 PHE A C 1
ATOM 1956 O O . PHE A 1 249 ? 40.906 48.75 62.312 1 87.56 249 PHE A O 1
ATOM 1963 N N . SER A 1 250 ? 40.219 47.062 60.906 1 87.94 250 SER A N 1
ATOM 1964 C CA . SER A 1 250 ? 40.531 46.062 61.906 1 87.94 250 SER A CA 1
ATOM 1965 C C . SER A 1 250 ? 42.031 45.938 62.156 1 87.94 250 SER A C 1
ATOM 1967 O O . SER A 1 250 ? 42.469 45.812 63.281 1 87.94 250 SER A O 1
ATOM 1969 N N . ALA A 1 251 ? 42.812 46.062 61.125 1 86.25 251 ALA A N 1
ATOM 1970 C CA . ALA A 1 251 ? 44.281 46.031 61.25 1 86.25 251 ALA A CA 1
ATOM 1971 C C . ALA A 1 251 ? 44.812 47.25 61.969 1 86.25 251 ALA A C 1
ATOM 1973 O O . ALA A 1 251 ? 45.719 47.156 62.812 1 86.25 251 ALA A O 1
ATOM 1974 N N . ALA A 1 252 ? 44.188 48.406 61.812 1 86.31 252 ALA A N 1
ATOM 1975 C CA . ALA A 1 252 ? 44.562 49.656 62.5 1 86.31 252 ALA A CA 1
ATOM 1976 C C . ALA A 1 252 ? 44.219 49.594 63.969 1 86.31 252 ALA A C 1
ATOM 1978 O O . ALA A 1 252 ? 45.031 50 64.812 1 86.31 252 ALA A O 1
ATOM 1979 N N . ILE A 1 253 ? 43.125 48.906 64.312 1 87.88 253 ILE A N 1
ATOM 1980 C CA . ILE A 1 253 ? 42.688 48.781 65.75 1 87.88 253 ILE A CA 1
ATOM 1981 C C . ILE A 1 253 ? 43.625 47.812 66.438 1 87.88 253 ILE A C 1
ATOM 1983 O O . ILE A 1 253 ? 44.062 48.094 67.562 1 87.88 253 ILE A O 1
ATOM 1987 N N . THR A 1 254 ? 44 46.781 65.812 1 87.38 254 THR A N 1
ATOM 1988 C CA . THR A 1 254 ? 44.875 45.812 66.438 1 87.38 254 THR A CA 1
ATOM 1989 C C . THR A 1 254 ? 46.281 46.406 66.562 1 87.38 254 THR A C 1
ATOM 1991 O O . THR A 1 254 ? 46.969 46.156 67.562 1 87.38 254 THR A O 1
ATOM 1994 N N . GLY A 1 255 ? 46.75 47.219 65.75 1 84.69 255 GLY A N 1
ATOM 1995 C CA . GLY A 1 255 ? 48 47.938 65.875 1 84.69 255 GLY A CA 1
ATOM 1996 C C . GLY A 1 255 ? 48.031 48.938 67 1 84.69 255 GLY A C 1
ATOM 1997 O O . GLY A 1 255 ? 49 49.031 67.75 1 84.69 255 GLY A O 1
ATOM 1998 N N . ILE A 1 256 ? 46.938 49.656 67.25 1 86.62 256 ILE A N 1
ATOM 1999 C CA . ILE A 1 256 ? 46.844 50.625 68.312 1 86.62 256 ILE A CA 1
ATOM 2000 C C . ILE A 1 256 ? 46.812 49.938 69.688 1 86.62 256 ILE A C 1
ATOM 2002 O O . ILE A 1 256 ? 47.5 50.344 70.625 1 86.62 256 ILE A O 1
ATOM 2006 N N . ILE A 1 257 ? 46.125 48.781 69.812 1 85.5 257 ILE A N 1
ATOM 2007 C CA . ILE A 1 257 ? 46.062 48.031 71.062 1 85.5 257 ILE A CA 1
ATOM 2008 C C . ILE A 1 257 ? 47.438 47.469 71.375 1 85.5 257 ILE A C 1
ATOM 2010 O O . ILE A 1 257 ? 47.906 47.5 72.5 1 85.5 257 ILE A O 1
ATOM 2014 N N . TYR A 1 258 ? 48.188 47.062 70.375 1 83.44 258 TYR A N 1
ATOM 2015 C CA . TYR A 1 258 ? 49.562 46.5 70.562 1 83.44 258 TYR A CA 1
ATOM 2016 C C . TYR A 1 258 ? 50.531 47.625 71 1 83.44 258 TYR A C 1
ATOM 2018 O O . TYR A 1 258 ? 51.375 47.406 71.875 1 83.44 258 TYR A O 1
ATOM 2026 N N . PHE A 1 259 ? 50.344 48.844 70.625 1 80.75 259 PHE A N 1
ATOM 2027 C CA . PHE A 1 259 ? 51.219 49.969 71 1 80.75 259 PHE A CA 1
ATOM 2028 C C . PHE A 1 259 ? 50.906 50.5 72.375 1 80.75 259 PHE A C 1
ATOM 2030 O O . PHE A 1 259 ? 51.812 50.906 73.125 1 80.75 259 PHE A O 1
ATOM 2037 N N . MET A 1 260 ? 49.688 50.531 72.938 1 78.38 260 MET A N 1
ATOM 2038 C CA . MET A 1 260 ? 49.312 51.031 74.25 1 78.38 260 MET A CA 1
ATOM 2039 C C . MET A 1 260 ? 49.719 50.031 75.312 1 78.38 260 MET A C 1
ATOM 2041 O O . MET A 1 260 ? 50.094 50.438 76.438 1 78.38 260 MET A O 1
ATOM 2045 N N . LYS A 1 261 ? 49.656 48.781 75.062 1 72.19 261 LYS A N 1
ATOM 2046 C CA . LYS A 1 261 ? 50.062 47.812 76.062 1 72.19 261 LYS A CA 1
ATOM 2047 C C . LYS A 1 261 ? 51.562 47.781 76.25 1 72.19 261 LYS A C 1
ATOM 2049 O O . LYS A 1 261 ? 52.031 47.5 77.312 1 72.19 261 LYS A O 1
ATOM 2054 N N . CYS A 1 262 ? 52.438 48.219 75.5 1 65.12 262 CYS A N 1
ATOM 2055 C CA . CYS A 1 262 ? 53.906 48.219 75.688 1 65.12 262 CYS A CA 1
ATOM 2056 C C . CYS A 1 262 ? 54.375 49.5 76.375 1 65.12 262 CYS A C 1
ATOM 2058 O O . CYS A 1 262 ? 55.531 49.594 76.75 1 65.12 262 CYS A O 1
ATOM 2060 N N . SER A 1 263 ? 53.531 50.531 76.562 1 59.66 263 SER A N 1
ATOM 2061 C CA . SER A 1 263 ? 54.031 51.781 77.125 1 59.66 263 SER A CA 1
ATOM 2062 C C . SER A 1 263 ? 53.812 51.812 78.625 1 59.66 263 SER A C 1
ATOM 2064 O O . SER A 1 263 ? 54.062 52.844 79.25 1 59.66 263 SER A O 1
ATOM 2066 N N . GLY A 1 264 ? 52.969 51 79.312 1 53.44 264 GLY A N 1
ATOM 2067 C CA . GLY A 1 264 ? 52.625 51.219 80.688 1 53.44 264 GLY A CA 1
ATOM 2068 C C . GLY A 1 264 ? 53.844 51.094 81.625 1 53.44 264 GLY A C 1
ATOM 2069 O O . GLY A 1 264 ? 53.688 51.25 82.812 1 53.44 264 GLY A O 1
ATOM 2070 N N . LYS A 1 265 ? 54.844 50.312 81.438 1 47.59 265 LYS A N 1
ATOM 2071 C CA . LYS A 1 265 ? 55.5 49.969 82.688 1 47.59 265 LYS A CA 1
ATOM 2072 C C . LYS A 1 265 ? 56.312 51.156 83.188 1 47.59 265 LYS A C 1
ATOM 2074 O O . LYS A 1 265 ? 57.5 51.281 82.875 1 47.59 265 LYS A O 1
ATOM 2079 N N . LYS A 1 266 ? 55.75 52.406 83.125 1 42.59 266 LYS A N 1
ATOM 2080 C CA . LYS A 1 266 ? 56.719 53.312 83.75 1 42.59 266 LYS A CA 1
ATOM 2081 C C . LYS A 1 266 ? 56.719 53.156 85.25 1 42.59 266 LYS A C 1
ATOM 2083 O O . LYS A 1 266 ? 55.656 53.125 85.875 1 42.59 266 LYS A O 1
ATOM 2088 N N . PRO A 1 267 ? 57.812 52.625 85.938 1 43.94 267 PRO A N 1
ATOM 2089 C CA . PRO A 1 267 ? 57.969 52.438 87.438 1 43.94 267 PRO A CA 1
ATOM 2090 C C . PRO A 1 267 ? 57.875 53.75 88.188 1 43.94 267 PRO A C 1
ATOM 2092 O O . PRO A 1 267 ? 58.469 54.75 87.812 1 43.94 267 PRO A O 1
ATOM 2095 N N . LEU A 1 268 ? 56.688 54.062 88.688 1 36.91 268 LEU A N 1
ATOM 2096 C CA . LEU A 1 268 ? 56.469 55.219 89.562 1 36.91 268 LEU A CA 1
ATOM 2097 C C . LEU A 1 268 ? 57.5 55.25 90.688 1 36.91 268 LEU A C 1
ATOM 2099 O O . LEU A 1 268 ? 57.625 54.281 91.438 1 36.91 268 LEU A O 1
ATOM 2103 N N . LYS A 1 269 ? 58.594 55.844 90.5 1 35.59 269 LYS A N 1
ATOM 2104 C CA . LYS A 1 269 ? 59.594 56.094 91.562 1 35.59 269 LYS A CA 1
ATOM 2105 C C . LYS A 1 269 ? 58.969 56.875 92.688 1 35.59 269 LYS A C 1
ATOM 2107 O O . LYS A 1 269 ? 5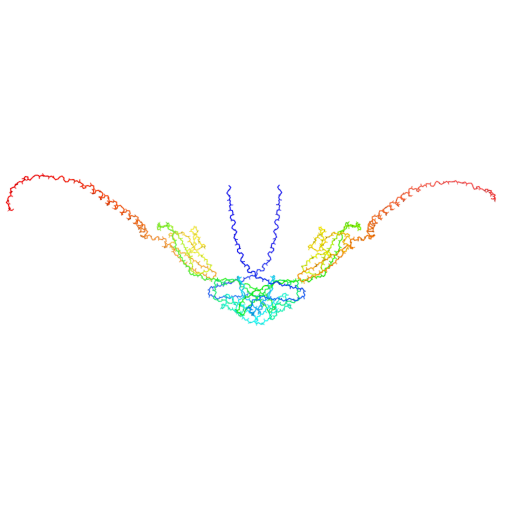8.281 57.906 92.438 1 35.59 269 LYS A O 1
ATOM 2112 N N . GLY A 1 270 ? 58.562 56.344 93.812 1 34.66 270 GLY A N 1
ATOM 2113 C CA . GLY A 1 270 ? 58.094 56.75 95.125 1 34.66 270 GLY A CA 1
ATOM 2114 C C . GLY A 1 270 ? 58.906 57.906 95.75 1 34.66 270 GLY A C 1
ATOM 2115 O O . GLY A 1 270 ? 60.031 57.688 96.125 1 34.66 270 GLY A O 1
ATOM 2116 N N . SER A 1 271 ? 58.875 59.031 95 1 31.45 271 SER A N 1
ATOM 2117 C CA . SER A 1 271 ? 59.656 60.125 95.562 1 31.45 271 SER A CA 1
ATOM 2118 C C . SER A 1 271 ? 59.188 60.469 96.938 1 31.45 271 SER A C 1
ATOM 2120 O O . SER A 1 271 ? 58 60.625 97.188 1 31.45 271 SER A O 1
ATOM 2122 N N . GLU A 1 272 ? 59.875 60.125 97.938 1 32.12 272 GLU A N 1
ATOM 2123 C CA . GLU A 1 272 ? 59.875 60.25 99.438 1 32.12 272 GLU A CA 1
ATOM 2124 C C . GLU A 1 272 ? 59.812 61.719 99.812 1 32.12 272 GLU A C 1
ATOM 2126 O O . GLU A 1 272 ? 59.812 62.031 101 1 32.12 272 GLU A O 1
ATOM 2131 N N . ASN A 1 273 ? 59.688 62.656 98.875 1 29.56 273 ASN A N 1
ATOM 2132 C CA . ASN A 1 273 ? 60.219 63.875 99.438 1 29.56 273 ASN A CA 1
ATOM 2133 C C . ASN A 1 273 ? 59.312 64.375 100.562 1 29.56 273 ASN A C 1
ATOM 2135 O O . ASN A 1 273 ? 58.094 64.438 100.438 1 29.56 273 ASN A O 1
ATOM 2139 N N . GLY A 1 274 ? 59.75 64.375 101.812 1 29.33 274 GLY A N 1
ATOM 2140 C CA . GLY A 1 274 ? 59.375 64.75 103.188 1 29.33 274 GLY A CA 1
ATOM 2141 C C . GLY A 1 274 ? 59.031 66.188 103.312 1 29.33 274 GLY A C 1
ATOM 2142 O O . GLY A 1 274 ? 58.75 66.688 104.438 1 29.33 274 GLY A O 1
ATOM 2143 N N . THR A 1 275 ? 59.062 67 102.188 1 28.45 275 THR A N 1
ATOM 2144 C CA . THR A 1 275 ? 59.469 68.312 102.625 1 28.45 275 THR A CA 1
ATOM 2145 C C . THR A 1 275 ? 58.406 68.938 103.562 1 28.45 275 THR A C 1
ATOM 2147 O O . THR A 1 275 ? 57.219 68.562 103.5 1 28.45 275 THR A O 1
ATOM 2150 N N . GLU A 1 276 ? 58.875 70 104.188 1 30.28 276 GLU A N 1
ATOM 2151 C CA . GLU A 1 276 ? 58.844 70.938 105.312 1 30.28 276 GLU A CA 1
ATOM 2152 C C . GLU A 1 276 ? 57.656 71.938 105.125 1 30.28 276 GLU A C 1
ATOM 2154 O O . GLU A 1 276 ? 57.406 72.438 104.062 1 30.28 276 GLU A O 1
ATOM 2159 N N . GLU A 1 277 ? 56.562 71.75 105.938 1 28.14 277 GLU A N 1
ATOM 2160 C CA . GLU A 1 277 ? 55.312 72.438 106.188 1 28.14 277 GLU A CA 1
ATOM 2161 C C . GLU A 1 277 ? 55.531 73.938 106.438 1 28.14 277 GLU A C 1
ATOM 2163 O O . GLU A 1 277 ? 55.594 74.375 107.562 1 28.14 277 GLU A O 1
ATOM 2168 N N . ASP A 1 278 ? 56.375 74.5 105.562 1 27.22 278 ASP A N 1
ATOM 2169 C CA . ASP A 1 278 ? 56.656 75.875 106 1 27.22 278 ASP A CA 1
ATOM 2170 C C . ASP A 1 278 ? 55.344 76.688 106.125 1 27.22 278 ASP A C 1
ATOM 2172 O O . ASP A 1 278 ? 54.406 76.438 105.312 1 27.22 278 ASP A O 1
ATOM 2176 N N . GLY A 1 279 ? 55.156 77.375 107.25 1 28.3 279 GLY A N 1
ATOM 2177 C CA . GLY A 1 279 ? 54.281 78.25 108.062 1 28.3 279 GLY A CA 1
ATOM 2178 C C . GLY A 1 279 ? 53.75 79.438 107.312 1 28.3 279 GLY A C 1
ATOM 2179 O O . GLY A 1 279 ? 52.719 80 107.625 1 28.3 279 GLY A O 1
ATOM 2180 N N . ASN A 1 280 ? 54.688 80.125 106.562 1 24.72 280 ASN A N 1
ATOM 2181 C CA . ASN A 1 280 ? 54.656 81.562 106.875 1 24.72 280 ASN A CA 1
ATOM 2182 C C . ASN A 1 280 ? 53.438 82.188 106.25 1 24.72 280 ASN A C 1
ATOM 2184 O O . ASN A 1 280 ? 52.781 81.625 105.375 1 24.72 280 ASN A O 1
ATOM 2188 N N . ALA A 1 281 ? 53.75 83.375 105.688 1 27.42 281 ALA A N 1
ATOM 2189 C CA . ALA A 1 281 ? 53.5 84.812 105.938 1 27.42 281 ALA A CA 1
ATOM 2190 C C . ALA A 1 281 ? 52.438 85.312 105 1 27.42 281 ALA A C 1
ATOM 2192 O O . ALA A 1 281 ? 51.875 86.438 105.25 1 27.42 281 ALA A O 1
ATOM 2193 N N . SER A 1 282 ? 52.156 84.812 103.812 1 25.88 282 SER A N 1
ATOM 2194 C CA . SER A 1 282 ? 52.062 85.938 102.875 1 25.88 282 SER A CA 1
ATOM 2195 C C . SER A 1 282 ? 50.781 86.75 103.125 1 25.88 282 SER A C 1
ATOM 2197 O O . SER A 1 282 ? 49.719 86.125 103.312 1 25.88 282 SER A O 1
ATOM 2199 N N . SER A 1 283 ? 51.094 87.938 103.375 1 30.05 283 SER A N 1
ATOM 2200 C CA . SER A 1 283 ? 50.375 89.25 103.5 1 30.05 283 SER A CA 1
ATOM 2201 C C . SER A 1 283 ? 49.375 89.438 102.375 1 30.05 283 SER A C 1
ATOM 2203 O O . SER A 1 283 ? 49.625 89 101.25 1 30.05 283 SER A O 1
ATOM 2205 N N . LEU A 1 284 ? 48.094 89.875 102.688 1 26.31 284 LEU A N 1
ATOM 2206 C CA . LEU A 1 284 ? 46.812 90.125 102 1 26.31 284 LEU A CA 1
ATOM 2207 C C . LEU A 1 284 ? 47 91.062 100.875 1 26.31 284 LEU A C 1
ATOM 2209 O O . LEU A 1 284 ? 46.031 91.562 100.25 1 26.31 284 LEU A O 1
ATOM 2213 N N . VAL A 1 285 ? 48.312 91.125 100.375 1 24.7 285 VAL A N 1
ATOM 2214 C CA . VAL A 1 285 ? 48.125 92.188 99.375 1 24.7 285 VAL A CA 1
ATOM 2215 C C . VAL A 1 285 ? 47.312 91.625 98.188 1 24.7 285 VAL A C 1
ATOM 2217 O O . VAL A 1 285 ? 47.594 90.562 97.688 1 24.7 285 VAL A O 1
ATOM 2220 N N . MET B 1 1 ? 51.469 9.133 7.305 1 35.31 1 MET B N 1
ATOM 2221 C CA . MET B 1 1 ? 50.375 8.25 6.898 1 35.31 1 MET B CA 1
ATOM 2222 C C . MET B 1 1 ? 49.219 8.32 7.891 1 35.31 1 MET B C 1
ATOM 2224 O O . MET B 1 1 ? 49.344 7.836 9.016 1 35.31 1 MET B O 1
ATOM 2228 N N . GLN B 1 2 ? 48.5 9.477 7.895 1 47.78 2 GLN B N 1
ATOM 2229 C CA . GLN B 1 2 ? 47.344 9.758 8.773 1 47.78 2 GLN B CA 1
ATOM 2230 C C . GLN B 1 2 ? 46.188 8.82 8.484 1 47.78 2 GLN B C 1
ATOM 2232 O O . GLN B 1 2 ? 45.781 8.688 7.332 1 47.78 2 GLN B O 1
ATOM 2237 N N . THR B 1 3 ? 45.969 7.816 9.344 1 52.16 3 THR B N 1
ATOM 2238 C CA . THR B 1 3 ? 44.906 6.824 9.336 1 52.16 3 THR B CA 1
ATOM 2239 C C . THR B 1 3 ? 43.531 7.488 9.523 1 52.16 3 THR B C 1
ATOM 2241 O O . THR B 1 3 ? 43.281 8.148 10.539 1 52.16 3 THR B O 1
ATOM 2244 N N . VAL B 1 4 ? 42.938 7.898 8.43 1 53.88 4 VAL B N 1
ATOM 2245 C CA . VAL B 1 4 ? 41.562 8.375 8.461 1 53.88 4 VAL B CA 1
ATOM 2246 C C . VAL B 1 4 ? 40.625 7.227 8.852 1 53.88 4 VAL B C 1
ATOM 2248 O O . VAL B 1 4 ? 40.562 6.199 8.18 1 53.88 4 VAL B O 1
ATOM 2251 N N . CYS B 1 5 ? 40.25 7.105 10.18 1 45.25 5 CYS B N 1
ATOM 2252 C CA . CYS B 1 5 ? 39.25 6.18 10.688 1 45.25 5 CYS B CA 1
ATOM 2253 C C . CYS B 1 5 ? 37.844 6.594 10.25 1 45.25 5 CYS B C 1
ATOM 2255 O O . CYS B 1 5 ? 37.375 7.656 10.633 1 45.25 5 CYS B O 1
ATOM 2257 N N . VAL B 1 6 ? 37.438 6.156 9.102 1 50.56 6 VAL B N 1
ATOM 2258 C CA . VAL B 1 6 ? 36.062 6.312 8.695 1 50.56 6 VAL B CA 1
ATOM 2259 C C . VAL B 1 6 ? 35.156 5.531 9.641 1 50.56 6 VAL B C 1
ATOM 2261 O O . VAL B 1 6 ? 35.25 4.305 9.734 1 50.56 6 VAL B O 1
ATOM 2264 N N . LEU B 1 7 ? 34.625 6.227 10.719 1 45.09 7 LEU B N 1
ATOM 2265 C CA . LEU B 1 7 ? 33.562 5.664 11.555 1 45.09 7 LEU B CA 1
ATOM 2266 C C . LEU B 1 7 ? 32.281 5.473 10.766 1 45.09 7 LEU B C 1
ATOM 2268 O O . LEU B 1 7 ? 31.641 6.445 10.375 1 45.09 7 LEU B O 1
ATOM 2272 N N . LEU B 1 8 ? 32.125 4.316 10.109 1 47.12 8 LEU B N 1
ATOM 2273 C CA . LEU B 1 8 ? 30.828 3.902 9.555 1 47.12 8 LEU B CA 1
ATOM 2274 C C . LEU B 1 8 ? 29.781 3.756 10.656 1 47.12 8 LEU B C 1
ATOM 2276 O O . LEU B 1 8 ? 29.875 2.855 11.492 1 47.12 8 LEU B O 1
ATOM 2280 N N . ILE B 1 9 ? 29.094 4.844 11.008 1 46.19 9 ILE B N 1
ATOM 2281 C CA . ILE B 1 9 ? 27.922 4.734 11.875 1 46.19 9 ILE B CA 1
ATOM 2282 C C . ILE B 1 9 ? 26.844 3.887 11.195 1 46.19 9 ILE B C 1
ATOM 2284 O O . ILE B 1 9 ? 26.281 4.289 10.18 1 46.19 9 ILE B O 1
ATOM 2288 N N . LEU B 1 10 ? 26.875 2.574 11.438 1 43.81 10 LEU B N 1
ATOM 2289 C CA . LEU B 1 10 ? 25.719 1.727 11.133 1 43.81 10 LEU B CA 1
ATOM 2290 C C . LEU B 1 10 ? 24.484 2.205 11.883 1 43.81 10 LEU B C 1
ATOM 2292 O O . LEU B 1 10 ? 24.391 2.053 13.102 1 43.81 10 LEU B O 1
ATOM 2296 N N . LEU B 1 11 ? 23.781 3.223 11.383 1 46 11 LEU B N 1
ATOM 2297 C CA . LEU B 1 11 ? 22.469 3.486 11.945 1 46 11 LEU B CA 1
ATOM 2298 C C . LEU B 1 11 ? 21.562 2.254 11.836 1 46 11 LEU B C 1
ATOM 2300 O O . LEU B 1 11 ? 21.406 1.693 10.75 1 46 11 LEU B O 1
ATOM 2304 N N . PRO B 1 12 ? 21.297 1.603 12.969 1 44.56 12 PRO B N 1
ATOM 2305 C CA . PRO B 1 12 ? 20.297 0.544 12.875 1 44.56 12 PRO B CA 1
ATOM 2306 C C . PRO B 1 12 ? 19 1.019 12.219 1 44.56 12 PRO B C 1
ATOM 2308 O O . PRO B 1 12 ? 18.406 2.016 12.641 1 44.56 12 PRO B O 1
ATOM 2311 N N . CYS B 1 13 ? 18.844 0.851 10.938 1 45.69 13 CYS B N 1
ATOM 2312 C CA . CYS B 1 13 ? 17.5 0.975 10.375 1 45.69 13 CYS B CA 1
ATOM 2313 C C . CYS B 1 13 ? 16.484 0.259 11.25 1 45.69 13 CYS B C 1
ATOM 2315 O O . CYS B 1 13 ? 16.562 -0.957 11.43 1 45.69 13 CYS B O 1
ATOM 2317 N N . GLN B 1 14 ? 16.109 0.873 12.312 1 40.84 14 GLN B N 1
ATOM 2318 C CA . GLN B 1 14 ? 14.945 0.288 12.969 1 40.84 14 GLN B CA 1
ATOM 2319 C C . GLN B 1 14 ? 13.922 -0.198 11.945 1 40.84 14 GLN B C 1
ATOM 2321 O O . GLN B 1 14 ? 13.359 0.602 11.195 1 40.84 14 GLN B O 1
ATOM 2326 N N . VAL B 1 15 ? 14.156 -1.357 11.445 1 43.59 15 VAL B N 1
ATOM 2327 C CA . VAL B 1 15 ? 13.039 -2.014 10.773 1 43.59 15 VAL B CA 1
ATOM 2328 C C . VAL B 1 15 ? 11.797 -1.965 11.656 1 43.59 15 VAL B C 1
ATOM 2330 O O . VAL B 1 15 ? 11.828 -2.422 12.805 1 43.59 15 VAL B O 1
ATOM 2333 N N . TRP B 1 16 ? 11.031 -0.902 11.641 1 42.28 16 TRP B N 1
ATOM 2334 C CA . TRP B 1 16 ? 9.719 -1.03 12.266 1 42.28 16 TRP B CA 1
ATOM 2335 C C . TRP B 1 16 ? 9.18 -2.447 12.109 1 42.28 16 TRP B C 1
ATOM 2337 O O . TRP B 1 16 ? 9.406 -3.096 11.078 1 42.28 16 TRP B O 1
ATOM 2347 N N . PRO B 1 17 ? 9.039 -3.111 13.227 1 39.16 17 PRO B N 1
ATOM 2348 C CA . PRO B 1 17 ? 8.383 -4.41 13.039 1 39.16 17 PRO B CA 1
ATOM 2349 C C . PRO B 1 17 ? 7.305 -4.379 11.961 1 39.16 17 PRO B C 1
ATOM 2351 O O . PRO B 1 17 ? 6.418 -3.525 12 1 39.16 17 PRO B O 1
ATOM 2354 N N . VAL B 1 18 ? 7.609 -4.645 10.773 1 42.91 18 VAL B N 1
ATOM 2355 C CA . VAL B 1 18 ? 6.527 -5.004 9.859 1 42.91 18 VAL B CA 1
ATOM 2356 C C . VAL B 1 18 ? 5.48 -5.832 10.602 1 42.91 18 VAL B C 1
ATOM 2358 O O . VAL B 1 18 ? 5.785 -6.902 11.125 1 42.91 18 VAL B O 1
ATOM 2361 N N . ILE B 1 19 ? 4.688 -5.25 11.492 1 43.97 19 ILE B N 1
ATOM 2362 C CA . ILE B 1 19 ? 3.559 -6.105 11.844 1 43.97 19 ILE B CA 1
ATOM 2363 C C . ILE B 1 19 ? 3.346 -7.148 10.742 1 43.97 19 ILE B C 1
ATOM 2365 O O . ILE B 1 19 ? 3.012 -6.805 9.609 1 43.97 19 ILE B O 1
ATOM 2369 N N . VAL B 1 20 ? 4.16 -8.164 10.688 1 48.94 20 VAL B N 1
ATOM 2370 C CA . VAL B 1 20 ? 4.027 -9.359 9.859 1 48.94 20 VAL B CA 1
ATOM 2371 C C . VAL B 1 20 ? 2.57 -9.812 9.836 1 48.94 20 VAL B C 1
ATOM 2373 O O . VAL B 1 20 ? 2.059 -10.328 10.836 1 48.94 20 VAL B O 1
ATOM 2376 N N . ASP B 1 21 ? 1.604 -9.008 9.469 1 55.97 21 ASP B N 1
ATOM 2377 C CA . ASP B 1 21 ? 0.29 -9.586 9.195 1 55.97 21 ASP B CA 1
ATOM 2378 C C . ASP B 1 21 ? 0.413 -10.953 8.523 1 55.97 21 ASP B C 1
ATOM 2380 O O . ASP B 1 21 ? 0.938 -11.062 7.418 1 55.97 21 ASP B O 1
ATOM 2384 N N . SER B 1 22 ? 0.679 -12 9.328 1 70.88 22 SER B N 1
ATOM 2385 C CA . SER B 1 22 ? 0.79 -13.391 8.883 1 70.88 22 SER B CA 1
ATOM 2386 C C . SER B 1 22 ? -0.289 -13.727 7.859 1 70.88 22 SER B C 1
ATOM 2388 O O . SER B 1 22 ? -1.479 -13.531 8.109 1 70.88 22 SER B O 1
ATOM 2390 N N . SER B 1 23 ? -0.022 -13.773 6.684 1 86.69 23 SER B N 1
ATOM 2391 C CA . SER B 1 23 ? -0.917 -14.141 5.59 1 86.69 23 SER B CA 1
ATOM 2392 C C . SER B 1 23 ? -1.226 -15.633 5.602 1 86.69 23 SER B C 1
ATOM 2394 O O . SER B 1 23 ? -0.35 -16.453 5.891 1 86.69 23 SER B O 1
ATOM 2396 N N . ILE B 1 24 ? -2.428 -15.992 5.574 1 92.62 24 ILE B N 1
ATOM 2397 C CA . ILE B 1 24 ? -2.875 -17.375 5.438 1 92.62 24 ILE B CA 1
ATOM 2398 C C . ILE B 1 24 ? -2.594 -17.875 4.02 1 92.62 24 ILE B C 1
ATOM 2400 O O . ILE B 1 24 ? -2.902 -17.188 3.043 1 92.62 24 ILE B O 1
ATOM 2404 N N . LEU B 1 25 ? -1.931 -19.031 3.979 1 95.81 25 LEU B N 1
ATOM 2405 C CA . LEU B 1 25 ? -1.634 -19.625 2.674 1 95.81 25 LEU B CA 1
ATOM 2406 C C . LEU B 1 25 ? -2.74 -20.578 2.238 1 95.81 25 LEU B C 1
ATOM 2408 O O . LEU B 1 25 ? -3.156 -21.438 3.008 1 95.81 25 LEU B O 1
ATOM 2412 N N . VAL B 1 26 ? -3.197 -20.359 1.059 1 97.44 26 VAL B N 1
ATOM 2413 C CA . VAL B 1 26 ? -4.258 -21.203 0.518 1 97.44 26 VAL B CA 1
ATOM 2414 C C . VAL B 1 26 ? -3.838 -21.75 -0.844 1 97.44 26 VAL B C 1
ATOM 2416 O O . VAL B 1 26 ? -3.275 -21.031 -1.666 1 97.44 26 VAL B O 1
ATOM 2419 N N . GLN B 1 27 ? -4.074 -23.078 -1.073 1 98 27 GLN B N 1
ATOM 2420 C CA . GLN B 1 27 ? -3.766 -23.703 -2.352 1 98 27 GLN B CA 1
ATOM 2421 C C . GLN B 1 27 ? -5.035 -23.984 -3.146 1 98 27 GLN B C 1
ATOM 2423 O O . GLN B 1 27 ? -6.055 -24.375 -2.578 1 98 27 GLN B O 1
ATOM 2428 N N . GLY B 1 28 ? -4.965 -23.672 -4.438 1 98.44 28 GLY B N 1
ATOM 2429 C CA . GLY B 1 28 ? -6.062 -23.969 -5.348 1 98.44 28 GLY B CA 1
ATOM 2430 C C . GLY B 1 28 ? -5.645 -24.828 -6.527 1 98.44 28 GLY B C 1
ATOM 2431 O O . GLY B 1 28 ? -4.449 -24.984 -6.793 1 98.44 28 GLY B O 1
ATOM 2432 N N . VAL B 1 29 ? -6.66 -25.469 -7.145 1 98.5 29 VAL B N 1
ATOM 2433 C CA . VAL B 1 29 ? -6.438 -26.328 -8.305 1 98.5 29 VAL B CA 1
ATOM 2434 C C . VAL B 1 29 ? -7.195 -25.781 -9.508 1 98.5 29 VAL B C 1
ATOM 2436 O O . VAL B 1 29 ? -8.367 -25.422 -9.398 1 98.5 29 VAL B O 1
ATOM 2439 N N . VAL B 1 30 ? -6.492 -25.75 -10.609 1 98.38 30 VAL B N 1
ATOM 2440 C CA . VAL B 1 30 ? -7.105 -25.266 -11.836 1 98.38 30 VAL B CA 1
ATOM 2441 C C . VAL B 1 30 ? -8.398 -26.031 -12.109 1 98.38 30 VAL B C 1
ATOM 2443 O O . VAL B 1 30 ? -8.43 -27.25 -12.023 1 98.38 30 VAL B O 1
ATOM 2446 N N . GLY B 1 31 ? -9.484 -25.234 -12.43 1 98.12 31 GLY B N 1
ATOM 2447 C CA . GLY B 1 31 ? -10.758 -25.828 -12.781 1 98.12 31 GLY B CA 1
ATOM 2448 C C . GLY B 1 31 ? -11.656 -26.078 -11.586 1 98.12 31 GLY B C 1
ATOM 2449 O O . GLY B 1 31 ? -12.867 -26.281 -11.742 1 98.12 31 GLY B O 1
ATOM 2450 N N . GLU B 1 32 ? -11.117 -26.062 -10.406 1 98.31 32 GLU B N 1
ATOM 2451 C CA . GLU B 1 32 ? -11.898 -26.312 -9.203 1 98.31 32 GLU B CA 1
ATOM 2452 C C . GLU B 1 32 ? -12.242 -25.016 -8.477 1 98.31 32 GLU B C 1
ATOM 2454 O O . GLU B 1 32 ? -11.922 -23.922 -8.961 1 98.31 32 GLU B O 1
ATOM 2459 N N . SER B 1 33 ? -13.008 -25.172 -7.34 1 98.38 33 SER B N 1
ATOM 2460 C CA . SER B 1 33 ? -13.383 -24.016 -6.527 1 98.38 33 SER B CA 1
ATOM 2461 C C . SER B 1 33 ? -12.547 -23.938 -5.254 1 98.38 33 SER B C 1
ATOM 2463 O O . SER B 1 33 ? -12 -24.938 -4.801 1 98.38 33 SER B O 1
ATOM 2465 N N . VAL B 1 34 ? -12.398 -22.797 -4.805 1 98.25 34 VAL B N 1
ATOM 2466 C CA . VAL B 1 34 ? -11.68 -22.594 -3.551 1 98.25 34 VAL B CA 1
ATOM 2467 C C . VAL B 1 34 ? -12.477 -21.672 -2.639 1 98.25 34 VAL B C 1
ATOM 2469 O O . VAL B 1 34 ? -13.25 -20.828 -3.115 1 98.25 34 VAL B O 1
ATOM 2472 N N . SER B 1 35 ? -12.32 -21.812 -1.392 1 98 35 SER B N 1
ATOM 2473 C CA . SER B 1 35 ? -12.945 -20.953 -0.396 1 98 35 SER B CA 1
ATOM 2474 C C . SER B 1 35 ? -11.898 -20.219 0.431 1 98 35 SER B C 1
ATOM 2476 O O . SER B 1 35 ? -11.008 -20.828 1.007 1 98 35 SER B O 1
ATOM 2478 N N . LEU B 1 36 ? -11.984 -18.938 0.416 1 98.06 36 LEU B N 1
ATOM 2479 C CA . LEU B 1 36 ? -11.102 -18.109 1.221 1 98.06 36 LEU B CA 1
ATOM 2480 C C . LEU B 1 36 ? -11.805 -17.641 2.488 1 98.06 36 LEU B C 1
ATOM 2482 O O . LEU B 1 36 ? -12.844 -16.969 2.418 1 98.06 36 LEU B O 1
ATOM 2486 N N . LYS B 1 37 ? -11.25 -17.984 3.547 1 96.5 37 LYS B N 1
ATOM 2487 C CA . LYS B 1 37 ? -11.836 -17.625 4.836 1 96.5 37 LYS B CA 1
ATOM 2488 C C . LYS B 1 37 ? -10.836 -16.875 5.711 1 96.5 37 LYS B C 1
ATOM 2490 O O . LYS B 1 37 ? -9.695 -17.328 5.879 1 96.5 37 LYS B O 1
ATOM 2495 N N . ALA B 1 38 ? -11.266 -15.766 6.219 1 94.44 38 ALA B N 1
ATOM 2496 C CA . ALA B 1 38 ? -10.406 -14.992 7.113 1 94.44 38 ALA B CA 1
ATOM 2497 C C . ALA B 1 38 ? -10.414 -15.578 8.523 1 94.44 38 ALA B C 1
ATOM 2499 O O . ALA B 1 38 ? -11.453 -16.047 9 1 94.44 38 ALA B O 1
ATOM 2500 N N . ASP B 1 39 ? -9.258 -15.578 9.125 1 92.44 39 ASP B N 1
ATOM 2501 C CA . ASP B 1 39 ? -9.156 -15.984 10.523 1 92.44 39 ASP B CA 1
ATOM 2502 C C . ASP B 1 39 ? -9.617 -14.867 11.453 1 92.44 39 ASP B C 1
ATOM 2504 O O . ASP B 1 39 ? -9.125 -13.734 11.367 1 92.44 39 ASP B O 1
ATOM 2508 N N . LEU B 1 40 ? -10.531 -15.18 12.32 1 92.69 40 LEU B N 1
ATOM 2509 C CA . LEU B 1 40 ? -11.102 -14.156 13.188 1 92.69 40 LEU B CA 1
ATOM 2510 C C . LEU B 1 40 ? -10.805 -14.461 14.656 1 92.69 40 LEU B C 1
ATOM 2512 O O . LEU B 1 40 ? -10.766 -15.633 15.055 1 92.69 40 LEU B O 1
ATOM 2516 N N . PRO B 1 41 ? -10.656 -13.484 15.391 1 91.5 41 PRO B N 1
ATOM 2517 C CA . PRO B 1 41 ? -10.609 -13.688 16.844 1 91.5 41 PRO B CA 1
ATOM 2518 C C . PRO B 1 41 ? -11.945 -14.148 17.422 1 91.5 41 PRO B C 1
ATOM 2520 O O . PRO B 1 41 ? -12.992 -13.977 16.781 1 91.5 41 PRO B O 1
ATOM 2523 N N . GLN B 1 42 ? -12.047 -14.945 18.453 1 87.69 42 GLN B N 1
ATOM 2524 C CA . GLN B 1 42 ? -13.219 -15.578 19.047 1 87.69 42 GLN B CA 1
ATOM 2525 C C . GLN B 1 42 ? -14.352 -14.57 19.25 1 87.69 42 GLN B C 1
ATOM 2527 O O . GLN B 1 42 ? -15.516 -14.883 19.016 1 87.69 42 GLN B O 1
ATOM 2532 N N . ASP B 1 43 ? -14.031 -13.289 19.609 1 89.19 43 ASP B N 1
ATOM 2533 C CA . ASP B 1 43 ? -15.102 -12.352 19.953 1 89.19 43 ASP B CA 1
ATOM 2534 C C . ASP B 1 43 ? -15.289 -11.312 18.859 1 89.19 43 ASP B C 1
ATOM 2536 O O . ASP B 1 43 ? -15.812 -10.227 19.109 1 89.19 43 ASP B O 1
ATOM 2540 N N . PHE B 1 44 ? -15.039 -11.828 17.781 1 92.88 44 PHE B N 1
ATOM 2541 C CA . PHE B 1 44 ? -15.188 -10.883 16.688 1 92.88 44 PHE B CA 1
ATOM 2542 C C . PHE B 1 44 ? -16.391 -11.234 15.828 1 92.88 44 PHE B C 1
ATOM 2544 O O . PHE B 1 44 ? -16.438 -12.32 15.234 1 92.88 44 PHE B O 1
ATOM 2551 N N . GLU B 1 45 ? -17.359 -10.32 15.812 1 93.75 45 GLU B N 1
ATOM 2552 C CA . GLU B 1 45 ? -18.562 -10.484 14.984 1 93.75 45 GLU B CA 1
ATOM 2553 C C . GLU B 1 45 ? -18.531 -9.531 13.789 1 93.75 45 GLU B C 1
ATOM 2555 O O . GLU B 1 45 ? -18.422 -8.32 13.961 1 93.75 45 GLU B O 1
ATOM 2560 N N . ILE B 1 46 ? -18.797 -10.047 12.609 1 94.69 46 ILE B N 1
ATOM 2561 C CA . ILE B 1 46 ? -18.641 -9.273 11.383 1 94.69 46 ILE B CA 1
ATOM 2562 C C . ILE B 1 46 ? -19.922 -8.516 11.078 1 94.69 46 ILE B C 1
ATOM 2564 O O . ILE B 1 46 ? -21 -9.109 11.039 1 94.69 46 ILE B O 1
ATOM 2568 N N . ARG B 1 47 ? -19.875 -7.273 10.945 1 94.19 47 ARG B N 1
ATOM 2569 C CA . ARG B 1 47 ? -20.969 -6.426 10.461 1 94.19 47 ARG B CA 1
ATOM 2570 C C . ARG B 1 47 ? -20.844 -6.188 8.961 1 94.19 47 ARG B C 1
ATOM 2572 O O . ARG B 1 47 ? -21.844 -6.258 8.234 1 94.19 47 ARG B O 1
ATOM 2579 N N . GLU B 1 48 ? -19.594 -5.91 8.5 1 94.94 48 GLU B N 1
ATOM 2580 C CA . GLU B 1 48 ? -19.266 -5.684 7.094 1 94.94 48 GLU B CA 1
ATOM 2581 C C . GLU B 1 48 ? -17.953 -6.355 6.707 1 94.94 48 GLU B C 1
ATOM 2583 O O . GLU B 1 48 ? -17.078 -6.527 7.551 1 94.94 48 GLU B O 1
ATOM 2588 N N . ILE B 1 49 ? -17.906 -6.746 5.484 1 95.75 49 ILE B N 1
ATOM 2589 C CA . ILE B 1 49 ? -16.641 -7.289 4.992 1 95.75 49 ILE B CA 1
ATOM 2590 C C . ILE B 1 49 ? -16.438 -6.867 3.541 1 95.75 49 ILE B C 1
ATOM 2592 O O . ILE B 1 49 ? -17.375 -6.859 2.748 1 95.75 49 ILE B O 1
ATOM 2596 N N . ILE B 1 50 ? -15.227 -6.492 3.215 1 95.56 50 ILE B N 1
ATOM 2597 C CA . ILE B 1 50 ? -14.805 -6.152 1.86 1 95.56 50 ILE B CA 1
ATOM 2598 C C . ILE B 1 50 ? -13.648 -7.055 1.437 1 95.56 50 ILE B C 1
ATOM 2600 O O . ILE B 1 50 ? -12.609 -7.094 2.098 1 95.56 50 ILE B O 1
ATOM 2604 N N . TRP B 1 51 ? -13.852 -7.777 0.396 1 96.94 51 TRP B N 1
ATOM 2605 C CA . TRP B 1 51 ? -12.797 -8.609 -0.177 1 96.94 51 TRP B CA 1
ATOM 2606 C C . TRP B 1 51 ? -12.125 -7.898 -1.349 1 96.94 51 TRP B C 1
ATOM 2608 O O . TRP B 1 51 ? -12.805 -7.414 -2.26 1 96.94 51 TRP B O 1
ATOM 2618 N N . LYS B 1 52 ? -10.859 -7.914 -1.271 1 95.25 52 LYS B N 1
ATOM 2619 C CA . LYS B 1 52 ? -10.07 -7.281 -2.326 1 95.25 52 LYS B CA 1
ATOM 2620 C C . LYS B 1 52 ? -9.023 -8.242 -2.881 1 95.25 52 LYS B C 1
ATOM 2622 O O . LYS B 1 52 ? -8.555 -9.133 -2.172 1 95.25 52 LYS B O 1
ATOM 2627 N N . HIS B 1 53 ? -8.781 -8.086 -4.094 1 95.75 53 HIS B N 1
ATOM 2628 C CA . HIS B 1 53 ? -7.652 -8.75 -4.738 1 95.75 53 HIS B CA 1
ATOM 2629 C C . HIS B 1 53 ? -6.555 -7.754 -5.094 1 95.75 53 HIS B C 1
ATOM 2631 O O . HIS B 1 53 ? -6.812 -6.746 -5.754 1 95.75 53 HIS B O 1
ATOM 2637 N N . LEU B 1 54 ? -5.375 -8.109 -4.449 1 90.44 54 LEU B N 1
ATOM 2638 C CA . LEU B 1 54 ? -4.281 -7.152 -4.582 1 90.44 54 LEU B CA 1
ATOM 2639 C C . LEU B 1 54 ? -3.303 -7.602 -5.668 1 90.44 54 LEU B C 1
ATOM 2641 O O . LEU B 1 54 ? -2.486 -8.5 -5.441 1 90.44 54 LEU B O 1
ATOM 2645 N N . THR B 1 55 ? -3.486 -7.266 -6.816 1 79.25 55 THR B N 1
ATOM 2646 C CA . THR B 1 55 ? -2.484 -7.48 -7.855 1 79.25 55 THR B CA 1
ATOM 2647 C C . THR B 1 55 ? -1.9 -6.148 -8.328 1 79.25 55 THR B C 1
ATOM 2649 O O . THR B 1 55 ? -1.667 -5.25 -7.52 1 79.25 55 THR B O 1
ATOM 2652 N N . SER B 1 56 ? -1.637 -5.98 -9.547 1 74.38 56 SER B N 1
ATOM 2653 C CA . SER B 1 56 ? -1.132 -4.715 -10.062 1 74.38 56 SER B CA 1
ATOM 2654 C C . SER B 1 56 ? -2.148 -3.594 -9.867 1 74.38 56 SER B C 1
ATOM 2656 O O . SER B 1 56 ? -1.774 -2.439 -9.641 1 74.38 56 SER B O 1
ATOM 2658 N N . LYS B 1 57 ? -3.355 -4.039 -9.883 1 80.19 57 LYS B N 1
ATOM 2659 C CA . LYS B 1 57 ? -4.438 -3.094 -9.633 1 80.19 57 LYS B CA 1
ATOM 2660 C C . LYS B 1 57 ? -5.336 -3.576 -8.492 1 80.19 57 LYS B C 1
ATOM 2662 O O . LYS B 1 57 ? -5.594 -4.773 -8.367 1 80.19 57 LYS B O 1
ATOM 2667 N N . GLU B 1 58 ? -5.613 -2.756 -7.578 1 85.75 58 GLU B N 1
ATOM 2668 C CA . GLU B 1 58 ? -6.539 -3.104 -6.504 1 85.75 58 GLU B CA 1
ATOM 2669 C C . GLU B 1 58 ? -7.965 -3.246 -7.031 1 85.75 58 GLU B C 1
ATOM 2671 O O . GLU B 1 58 ? -8.445 -2.391 -7.777 1 85.75 58 GLU B O 1
ATOM 2676 N N . GLU B 1 59 ? -8.539 -4.414 -6.746 1 92.06 59 GLU B N 1
ATOM 2677 C CA . GLU B 1 59 ? -9.906 -4.688 -7.16 1 92.06 59 GLU B CA 1
ATOM 2678 C C . GLU B 1 59 ? -10.773 -5.094 -5.973 1 92.06 59 GLU B C 1
ATOM 2680 O O . GLU B 1 59 ? -10.32 -5.805 -5.078 1 92.06 59 GLU B O 1
ATOM 2685 N N . ILE B 1 60 ? -11.906 -4.57 -5.965 1 94.56 60 ILE B N 1
ATOM 2686 C CA . ILE B 1 60 ? -12.898 -5.105 -5.035 1 94.56 60 ILE B CA 1
ATOM 2687 C C . ILE B 1 60 ? -13.594 -6.316 -5.66 1 94.56 60 ILE B C 1
ATOM 2689 O O . ILE B 1 60 ? -14.039 -6.258 -6.809 1 94.56 60 ILE B O 1
ATOM 2693 N N . VAL B 1 61 ? -13.656 -7.336 -4.906 1 96 61 VAL B N 1
ATOM 2694 C CA . VAL B 1 61 ? -14.172 -8.586 -5.449 1 96 61 VAL B CA 1
ATOM 2695 C C . VAL B 1 61 ? -15.586 -8.836 -4.922 1 96 61 VAL B C 1
ATOM 2697 O O . VAL B 1 61 ? -16.469 -9.266 -5.672 1 96 61 VAL B O 1
ATOM 2700 N N . ALA B 1 62 ? -15.797 -8.586 -3.682 1 96.25 62 ALA B N 1
ATOM 2701 C CA . ALA B 1 62 ? -17.094 -8.797 -3.043 1 96.25 62 ALA B CA 1
ATOM 2702 C C . ALA B 1 62 ? -17.219 -7.977 -1.761 1 96.25 62 ALA B C 1
ATOM 2704 O O . ALA B 1 62 ? -16.203 -7.613 -1.152 1 96.25 62 ALA B O 1
ATOM 2705 N N . MET B 1 63 ? -18.438 -7.75 -1.45 1 95.62 63 MET B N 1
ATOM 2706 C CA . MET B 1 63 ? -18.672 -7.004 -0.22 1 95.62 63 MET B CA 1
ATOM 2707 C C . MET B 1 63 ? -19.984 -7.43 0.429 1 95.62 63 MET B C 1
ATOM 2709 O O . MET B 1 63 ? -20.938 -7.793 -0.265 1 95.62 63 MET B O 1
ATOM 2713 N N . SER B 1 64 ? -20 -7.473 1.691 1 95.88 64 SER B N 1
ATOM 2714 C CA . SER B 1 64 ? -21.219 -7.605 2.486 1 95.88 64 SER B CA 1
ATOM 2715 C C . SER B 1 64 ? -21.391 -6.426 3.436 1 95.88 64 SER B C 1
ATOM 2717 O O . SER B 1 64 ? -20.484 -6.09 4.191 1 95.88 64 SER B O 1
ATOM 2719 N N . PHE B 1 65 ? -22.5 -5.738 3.354 1 93.38 65 PHE B N 1
ATOM 2720 C CA . PHE B 1 65 ? -22.797 -4.547 4.145 1 93.38 65 PHE B CA 1
ATOM 2721 C C . PHE B 1 65 ? -24.141 -4.676 4.84 1 93.38 65 PHE B C 1
ATOM 2723 O O . PHE B 1 65 ? -25.188 -4.629 4.188 1 93.38 65 PHE B O 1
ATOM 2730 N N . LYS B 1 66 ? -24.078 -4.824 6.082 1 87.56 66 LYS B N 1
ATOM 2731 C CA . LYS B 1 66 ? -25.281 -4.93 6.902 1 87.56 66 LYS B CA 1
ATOM 2732 C C . LYS B 1 66 ? -26.234 -5.973 6.336 1 87.56 66 LYS B C 1
ATOM 2734 O O . LYS B 1 66 ? -27.438 -5.707 6.191 1 87.56 66 LYS B O 1
ATOM 2739 N N . GLY B 1 67 ? -25.656 -7.09 5.926 1 87.81 67 GLY B N 1
ATOM 2740 C CA . GLY B 1 67 ? -26.469 -8.219 5.504 1 87.81 67 GLY B CA 1
ATOM 2741 C C . GLY B 1 67 ? -26.672 -8.281 4 1 87.81 67 GLY B C 1
ATOM 2742 O O . GLY B 1 67 ? -27.125 -9.305 3.471 1 87.81 67 GLY B O 1
ATOM 2743 N N . SER B 1 68 ? -26.438 -7.168 3.287 1 91.94 68 SER B N 1
ATOM 2744 C CA . SER B 1 68 ? -26.531 -7.164 1.831 1 91.94 68 SER B CA 1
ATOM 2745 C C . SER B 1 68 ? -25.219 -7.547 1.18 1 91.94 68 SER B C 1
ATOM 2747 O O . SER B 1 68 ? -24.156 -7.059 1.578 1 91.94 68 SER B O 1
ATOM 2749 N N . VAL B 1 69 ? -25.391 -8.406 0.221 1 93.5 69 VAL B N 1
ATOM 2750 C CA . VAL B 1 69 ? -24.188 -8.914 -0.435 1 93.5 69 VAL B CA 1
ATOM 2751 C C . VAL B 1 69 ? -24.109 -8.375 -1.863 1 93.5 69 VAL B C 1
ATOM 2753 O O . VAL B 1 69 ? -25.125 -8.312 -2.561 1 93.5 69 VAL B O 1
ATOM 2756 N N . GLU B 1 70 ? -22.922 -7.992 -2.26 1 93.56 70 GLU B N 1
ATOM 2757 C CA . GLU B 1 70 ? -22.672 -7.543 -3.627 1 93.56 70 GLU B CA 1
ATOM 2758 C C . GLU B 1 70 ? -21.422 -8.18 -4.207 1 93.56 70 GLU B C 1
ATOM 2760 O O . GLU B 1 70 ? -20.359 -8.141 -3.582 1 93.56 70 GLU B O 1
ATOM 2765 N N . THR B 1 71 ? -21.562 -8.781 -5.371 1 93.88 71 THR B N 1
ATOM 2766 C CA . THR B 1 71 ? -20.422 -9.414 -6.02 1 93.88 71 THR B CA 1
ATOM 2767 C C . THR B 1 71 ? -20.234 -8.883 -7.438 1 93.88 71 THR B C 1
ATOM 2769 O O . THR B 1 71 ? -19.344 -9.328 -8.164 1 93.88 71 THR B O 1
ATOM 2772 N N . LEU B 1 72 ? -21.109 -7.945 -7.789 1 90.75 72 LEU B N 1
ATOM 2773 C CA . LEU B 1 72 ? -21.078 -7.422 -9.148 1 90.75 72 LEU B CA 1
ATOM 2774 C C . LEU B 1 72 ? -20.062 -6.301 -9.281 1 90.75 72 LEU B C 1
ATOM 2776 O O . LEU B 1 72 ? -20.422 -5.152 -9.547 1 90.75 72 LEU B O 1
ATOM 2780 N N . TYR B 1 73 ? -18.891 -6.66 -9.047 1 93.62 73 TYR B N 1
ATOM 2781 C CA . TYR B 1 73 ? -17.766 -5.758 -9.266 1 93.62 73 TYR B CA 1
ATOM 2782 C C . TYR B 1 73 ? -17 -6.141 -10.523 1 93.62 73 TYR B C 1
ATOM 2784 O O . TYR B 1 73 ? -16.891 -7.32 -10.852 1 93.62 73 TYR B O 1
ATOM 2792 N N . ARG B 1 74 ? -16.703 -5.195 -11.32 1 90.12 74 ARG B N 1
ATOM 2793 C CA . ARG B 1 74 ? -15.969 -5.48 -12.547 1 90.12 74 ARG B CA 1
ATOM 2794 C C . ARG B 1 74 ? -14.539 -5.918 -12.234 1 90.12 74 ARG B C 1
ATOM 2796 O O . ARG B 1 74 ? -13.578 -5.223 -12.578 1 90.12 74 ARG B O 1
ATOM 2803 N N . SER B 1 75 ? -14.453 -7.059 -11.57 1 90.94 75 SER B N 1
ATOM 2804 C CA . SER B 1 75 ? -13.172 -7.688 -11.281 1 90.94 75 SER B CA 1
ATOM 2805 C C . SER B 1 75 ? -12.906 -8.867 -12.211 1 90.94 75 SER B C 1
ATOM 2807 O O . SER B 1 75 ? -13.781 -9.266 -12.977 1 90.94 75 SER B O 1
ATOM 2809 N N . ARG B 1 76 ? -11.719 -9.383 -12.227 1 92.19 76 ARG B N 1
ATOM 2810 C CA . ARG B 1 76 ? -11.336 -10.531 -13.055 1 92.19 76 ARG B CA 1
ATOM 2811 C C . ARG B 1 76 ? -12.117 -11.781 -12.648 1 92.19 76 ARG B C 1
ATOM 2813 O O . ARG B 1 76 ? -12.156 -12.758 -13.391 1 92.19 76 ARG B O 1
ATOM 2820 N N . PHE B 1 77 ? -12.766 -11.703 -11.492 1 94.81 77 PHE B N 1
ATOM 2821 C CA . PHE B 1 77 ? -13.477 -12.867 -10.969 1 94.81 77 PHE B CA 1
ATOM 2822 C C . PHE B 1 77 ? -14.977 -12.734 -11.188 1 94.81 77 PHE B C 1
ATOM 2824 O O . PHE B 1 77 ? -15.758 -13.516 -10.648 1 94.81 77 PHE B O 1
ATOM 2831 N N . LEU B 1 78 ? -15.273 -11.789 -11.992 1 92.69 78 LEU B N 1
ATOM 2832 C CA . LEU B 1 78 ? -16.688 -11.516 -12.195 1 92.69 78 LEU B CA 1
ATOM 2833 C C . LEU B 1 78 ? -17.438 -12.773 -12.609 1 92.69 78 LEU B C 1
ATOM 2835 O O . LEU B 1 78 ? -16.984 -13.516 -13.484 1 92.69 78 LEU B O 1
ATOM 2839 N N . GLU B 1 79 ? -18.531 -13.25 -12.078 1 93.38 79 GLU B N 1
ATOM 2840 C CA . GLU B 1 79 ? -19.438 -14.367 -12.352 1 93.38 79 GLU B CA 1
ATOM 2841 C C . GLU B 1 79 ? -18.906 -15.664 -11.75 1 93.38 79 GLU B C 1
ATOM 2843 O O . GLU B 1 79 ? -19.547 -16.703 -11.828 1 93.38 79 GLU B O 1
ATOM 2848 N N . ARG B 1 80 ? -17.688 -15.625 -11.234 1 97.31 80 ARG B N 1
ATOM 2849 C CA . ARG B 1 80 ? -17.109 -16.828 -10.641 1 97.31 80 ARG B CA 1
ATOM 2850 C C . ARG B 1 80 ? -17.016 -16.703 -9.125 1 97.31 80 ARG B C 1
ATOM 2852 O O . ARG B 1 80 ? -16.359 -17.5 -8.469 1 97.31 80 ARG B O 1
ATOM 2859 N N . ILE B 1 81 ? -17.609 -15.648 -8.633 1 96.38 81 ILE B N 1
ATOM 2860 C CA . ILE B 1 81 ? -17.438 -15.359 -7.215 1 96.38 81 ILE B CA 1
ATOM 2861 C C . ILE B 1 81 ? -18.781 -15.523 -6.488 1 96.38 81 ILE B C 1
ATOM 2863 O O . ILE B 1 81 ? -19.828 -15.148 -7.02 1 96.38 81 ILE B O 1
ATOM 2867 N N . ARG B 1 82 ? -18.656 -16.047 -5.324 1 96.56 82 ARG B N 1
ATOM 2868 C CA . ARG B 1 82 ? -19.781 -16.125 -4.395 1 96.56 82 ARG B CA 1
ATOM 2869 C C . ARG B 1 82 ? -19.344 -15.805 -2.971 1 96.56 82 ARG B C 1
ATOM 2871 O O . ARG B 1 82 ? -18.297 -16.281 -2.527 1 96.56 82 ARG B O 1
ATOM 2878 N N . LEU B 1 83 ? -20.078 -14.93 -2.348 1 97.06 83 LEU B N 1
ATOM 2879 C CA . LEU B 1 83 ? -19.844 -14.672 -0.93 1 97.06 83 LEU B CA 1
ATOM 2880 C C . LEU B 1 83 ? -20.812 -15.492 -0.068 1 97.06 83 LEU B C 1
ATOM 2882 O O . LEU B 1 83 ? -22.031 -15.297 -0.139 1 97.06 83 LEU B O 1
ATOM 2886 N N . LEU B 1 84 ? -20.266 -16.328 0.72 1 95.56 84 LEU B N 1
ATOM 2887 C CA . LEU B 1 84 ? -21.062 -17.25 1.509 1 95.56 84 LEU B CA 1
ATOM 2888 C C . LEU B 1 84 ? -21.594 -16.578 2.768 1 95.56 84 LEU B C 1
ATOM 2890 O O . LEU B 1 84 ? -21.203 -15.461 3.09 1 95.56 84 LEU B O 1
ATOM 2894 N N . SER B 1 85 ? -22.453 -17.25 3.508 1 93.06 85 SER B N 1
ATOM 2895 C CA . SER B 1 85 ? -23.109 -16.703 4.691 1 93.06 85 SER B CA 1
ATOM 2896 C C . SER B 1 85 ? -22.125 -16.516 5.836 1 93.06 85 SER B C 1
ATOM 2898 O O . SER B 1 85 ? -22.312 -15.641 6.688 1 93.06 85 SER B O 1
ATOM 2900 N N . ASN B 1 86 ? -21.094 -17.312 5.781 1 92.38 86 ASN B N 1
ATOM 2901 C CA . ASN B 1 86 ? -20.062 -17.172 6.809 1 92.38 86 ASN B CA 1
ATOM 2902 C C . ASN B 1 86 ? -19.016 -16.141 6.402 1 92.38 86 ASN B C 1
ATOM 2904 O O . ASN B 1 86 ? -17.953 -16.062 7.02 1 92.38 86 ASN B O 1
ATOM 2908 N N . PHE B 1 87 ? -19.203 -15.508 5.297 1 95.5 87 PHE B N 1
ATOM 2909 C CA . PHE B 1 87 ? -18.406 -14.383 4.809 1 95.5 87 PHE B CA 1
ATOM 2910 C C . PHE B 1 87 ? -17.141 -14.867 4.125 1 95.5 87 PHE B C 1
ATOM 2912 O O . PHE B 1 87 ? -16.234 -14.078 3.867 1 95.5 87 PHE B O 1
ATOM 2919 N N . SER B 1 88 ? -17.109 -16.172 3.871 1 96.69 88 SER B N 1
ATOM 2920 C CA . SER B 1 88 ? -16 -16.688 3.068 1 96.69 88 SER B CA 1
ATOM 2921 C C . SER B 1 88 ? -16.219 -16.406 1.584 1 96.69 88 SER B C 1
ATOM 2923 O O . SER B 1 88 ? -17.359 -16.391 1.114 1 96.69 88 SER B O 1
ATOM 2925 N N . LEU B 1 89 ? -15.18 -16.203 0.937 1 98.06 89 LEU B N 1
ATOM 2926 C CA . LEU B 1 89 ? -15.227 -15.945 -0.498 1 98.06 89 LEU B CA 1
ATOM 2927 C C . LEU B 1 89 ? -14.969 -17.219 -1.292 1 98.06 89 LEU B C 1
ATOM 2929 O O . LEU B 1 89 ? -13.922 -17.859 -1.135 1 98.06 89 LEU B O 1
ATOM 2933 N N . GLU B 1 90 ? -15.883 -17.594 -2.098 1 98.25 90 GLU B N 1
ATOM 2934 C CA . GLU B 1 90 ? -15.727 -18.766 -2.953 1 98.25 90 GLU B CA 1
ATOM 2935 C C . GLU B 1 90 ? -15.445 -18.375 -4.398 1 98.25 90 GLU B C 1
ATOM 2937 O O . GLU B 1 90 ? -16.188 -17.562 -4.973 1 98.25 90 GLU B O 1
ATOM 2942 N N . ILE B 1 91 ? -14.453 -18.859 -4.953 1 98.31 91 ILE B N 1
ATOM 2943 C CA . ILE B 1 91 ? -14.094 -18.609 -6.348 1 98.31 91 ILE B CA 1
ATOM 2944 C C . ILE B 1 91 ? -14.172 -19.922 -7.133 1 98.31 91 ILE B C 1
ATOM 2946 O O . ILE B 1 91 ? -13.547 -20.922 -6.758 1 98.31 91 ILE B O 1
ATOM 2950 N N . SER B 1 92 ? -14.898 -19.938 -8.133 1 98.31 92 SER B N 1
ATOM 2951 C CA . SER B 1 92 ? -15.047 -21.141 -8.938 1 98.31 92 SER B CA 1
ATOM 2952 C C . SER B 1 92 ? -14.188 -21.078 -10.195 1 98.31 92 SER B C 1
ATOM 2954 O O . SER B 1 92 ? -13.68 -20.016 -10.555 1 98.31 92 SER B O 1
ATOM 2956 N N . GLN B 1 93 ? -13.977 -22.266 -10.797 1 98.31 93 GLN B N 1
ATOM 2957 C CA . GLN B 1 93 ? -13.266 -22.375 -12.062 1 98.31 93 GLN B CA 1
ATOM 2958 C C . GLN B 1 93 ? -11.945 -21.625 -12.031 1 98.31 93 GLN B C 1
ATOM 2960 O O . GLN B 1 93 ? -11.68 -20.781 -12.891 1 98.31 93 GLN B O 1
ATOM 2965 N N . LEU B 1 94 ? -11.195 -22.047 -11.102 1 98.44 94 LEU B N 1
ATOM 2966 C CA . LEU B 1 94 ? -9.922 -21.359 -10.883 1 98.44 94 LEU B CA 1
ATOM 2967 C C . LEU B 1 94 ? -9.031 -21.469 -12.117 1 98.44 94 LEU B C 1
ATOM 2969 O O . LEU B 1 94 ? -9.016 -22.5 -12.789 1 98.44 94 LEU B O 1
ATOM 2973 N N . GLU B 1 95 ? -8.336 -20.375 -12.344 1 97.5 95 GLU B N 1
ATOM 2974 C CA . GLU B 1 95 ? -7.293 -20.312 -13.367 1 97.5 95 GLU B CA 1
ATOM 2975 C C . GLU B 1 95 ? -5.93 -20.031 -12.742 1 97.5 95 GLU B C 1
ATOM 2977 O O . GLU B 1 95 ? -5.848 -19.516 -11.625 1 97.5 95 GLU B O 1
ATOM 2982 N N . LEU B 1 96 ? -4.84 -20.406 -13.484 1 97.31 96 LEU B N 1
ATOM 2983 C CA . LEU B 1 96 ? -3.494 -20.172 -12.977 1 97.31 96 LEU B CA 1
ATOM 2984 C C . LEU B 1 96 ? -3.281 -18.688 -12.656 1 97.31 96 LEU B C 1
ATOM 2986 O O . LEU B 1 96 ? -2.625 -18.359 -11.672 1 97.31 96 LEU B O 1
ATOM 2990 N N . GLY B 1 97 ? -3.912 -17.812 -13.375 1 95 97 GLY B N 1
ATOM 2991 C CA . GLY B 1 97 ? -3.756 -16.375 -13.227 1 95 97 GLY B CA 1
ATOM 2992 C C . GLY B 1 97 ? -4.477 -15.812 -12.008 1 95 97 GLY B C 1
ATOM 2993 O O . GLY B 1 97 ? -4.293 -14.648 -11.648 1 95 97 GLY B O 1
ATOM 2994 N N . ASP B 1 98 ? -5.254 -16.641 -11.383 1 96.19 98 ASP B N 1
ATOM 2995 C CA . ASP B 1 98 ? -6.023 -16.188 -10.227 1 96.19 98 ASP B CA 1
ATOM 2996 C C . ASP B 1 98 ? -5.156 -16.141 -8.977 1 96.19 98 ASP B C 1
ATOM 2998 O O . ASP B 1 98 ? -5.586 -15.625 -7.934 1 96.19 98 ASP B O 1
ATOM 3002 N N . SER B 1 99 ? -3.926 -16.656 -9.078 1 96.19 99 SER B N 1
ATOM 3003 C CA . SER B 1 99 ? -3.01 -16.578 -7.941 1 96.19 99 SER B CA 1
ATOM 3004 C C . SER B 1 99 ? -2.721 -15.141 -7.551 1 96.19 99 SER B C 1
ATOM 3006 O O . SER B 1 99 ? -2.639 -14.258 -8.414 1 96.19 99 SER B O 1
ATOM 3008 N N . GLY B 1 100 ? -2.602 -14.945 -6.195 1 95.12 100 GLY B N 1
ATOM 3009 C CA . GLY B 1 100 ? -2.324 -13.602 -5.707 1 95.12 100 GLY B CA 1
ATOM 3010 C C . GLY B 1 100 ? -2.742 -13.391 -4.266 1 95.12 100 GLY B C 1
ATOM 3011 O O . GLY B 1 100 ? -3.049 -14.352 -3.555 1 95.12 100 GLY B O 1
ATOM 3012 N N . THR B 1 101 ? -2.654 -12.195 -3.943 1 95.94 101 THR B N 1
ATOM 3013 C CA . THR B 1 101 ? -2.957 -11.828 -2.566 1 95.94 101 THR B CA 1
ATOM 3014 C C . THR B 1 101 ? -4.379 -11.281 -2.451 1 95.94 101 THR B C 1
ATOM 3016 O O . THR B 1 101 ? -4.789 -10.422 -3.234 1 95.94 101 THR B O 1
ATOM 3019 N N . PHE B 1 102 ? -5.086 -11.805 -1.551 1 96.69 102 PHE B N 1
ATOM 3020 C CA . PHE B 1 102 ? -6.418 -11.32 -1.205 1 96.69 102 PHE B CA 1
ATOM 3021 C C . PHE B 1 102 ? -6.41 -10.656 0.168 1 96.69 102 PHE B C 1
ATOM 3023 O O . PHE B 1 102 ? -5.742 -11.133 1.089 1 96.69 102 PHE B O 1
ATOM 3030 N N . LYS B 1 103 ? -7.082 -9.641 0.25 1 95.25 103 LYS B N 1
ATOM 3031 C CA . LYS B 1 103 ? -7.219 -8.938 1.521 1 95.25 103 LYS B CA 1
ATOM 3032 C C . LYS B 1 103 ? -8.68 -8.828 1.938 1 95.25 103 LYS B C 1
ATOM 3034 O O . LYS B 1 103 ? -9.539 -8.492 1.121 1 95.25 103 LYS B O 1
ATOM 3039 N N . ALA B 1 104 ? -8.922 -9.164 3.129 1 96.31 104 ALA B N 1
ATOM 3040 C CA . ALA B 1 104 ? -10.25 -9 3.715 1 96.31 104 ALA B CA 1
ATOM 3041 C C . ALA B 1 104 ? -10.266 -7.859 4.727 1 96.31 104 ALA B C 1
ATOM 3043 O O . ALA B 1 104 ? -9.523 -7.879 5.707 1 96.31 104 ALA B O 1
ATOM 3044 N N . LEU B 1 105 ? -11.062 -6.871 4.438 1 94.94 105 LEU B N 1
ATOM 3045 C CA . LEU B 1 105 ? -11.328 -5.805 5.398 1 94.94 105 LEU B CA 1
ATOM 3046 C C . LEU B 1 105 ? -12.617 -6.078 6.176 1 94.94 105 LEU B C 1
ATOM 3048 O O . LEU B 1 105 ? -13.711 -5.984 5.617 1 94.94 105 LEU B O 1
ATOM 3052 N N . LEU B 1 106 ? -12.453 -6.367 7.461 1 95.88 106 LEU B N 1
ATOM 3053 C CA . LEU B 1 106 ? -13.594 -6.73 8.297 1 95.88 106 LEU B CA 1
ATOM 3054 C C . LEU B 1 106 ? -13.898 -5.629 9.305 1 95.88 106 LEU B C 1
ATOM 3056 O O . LEU B 1 106 ? -12.984 -5.066 9.914 1 95.88 106 LEU B O 1
ATOM 3060 N N . VAL B 1 107 ? -15.172 -5.355 9.367 1 95.19 107 VAL B N 1
ATOM 3061 C CA . VAL B 1 107 ? -15.625 -4.391 10.367 1 95.19 107 VAL B CA 1
ATOM 3062 C C . VAL B 1 107 ? -16.516 -5.086 11.391 1 95.19 107 VAL B C 1
ATOM 3064 O O . VAL B 1 107 ? -17.484 -5.758 11.023 1 95.19 107 VAL B O 1
ATOM 3067 N N . GLY B 1 108 ? -16.141 -4.906 12.578 1 93.88 108 GLY B N 1
ATOM 3068 C CA . GLY B 1 108 ? -16.938 -5.488 13.648 1 93.88 108 GLY B CA 1
ATOM 3069 C C . GLY B 1 108 ? -18.172 -4.684 13.977 1 93.88 108 GLY B C 1
ATOM 3070 O O . GLY B 1 108 ? -18.375 -3.598 13.43 1 93.88 108 GLY B O 1
ATOM 3071 N N . THR B 1 109 ? -18.969 -5.234 14.82 1 92.81 109 THR B N 1
ATOM 3072 C CA . THR B 1 109 ? -20.219 -4.605 15.203 1 92.81 109 THR B CA 1
ATOM 3073 C C . THR B 1 109 ? -19.969 -3.279 15.914 1 92.81 109 THR B C 1
ATOM 3075 O O . THR B 1 109 ? -20.781 -2.357 15.836 1 92.81 109 THR B O 1
ATOM 3078 N N . GLU B 1 110 ? -18.828 -3.199 16.547 1 89.56 110 GLU B N 1
ATOM 3079 C CA . GLU B 1 110 ? -18.5 -1.967 17.25 1 89.56 110 GLU B CA 1
ATOM 3080 C C . GLU B 1 110 ? -17.734 -1.001 16.359 1 89.56 110 GLU B C 1
ATOM 3082 O O . GLU B 1 110 ? -17.297 0.059 16.812 1 89.56 110 GLU B O 1
ATOM 3087 N N . GLY B 1 111 ? -17.5 -1.422 15.18 1 90.5 111 GLY B N 1
ATOM 3088 C CA . GLY B 1 111 ? -16.844 -0.53 14.234 1 90.5 111 GLY B CA 1
ATOM 3089 C C . GLY B 1 111 ? -15.352 -0.749 14.133 1 90.5 111 GLY B C 1
ATOM 3090 O O . GLY B 1 111 ? -14.648 0.02 13.469 1 90.5 111 GLY B O 1
ATOM 3091 N N . GLN B 1 112 ? -14.898 -1.761 14.789 1 91.81 112 GLN B N 1
ATOM 3092 C CA . GLN B 1 112 ? -13.469 -2.051 14.742 1 91.81 112 GLN B CA 1
ATOM 3093 C C . GLN B 1 112 ? -13.078 -2.664 13.398 1 91.81 112 GLN B C 1
ATOM 3095 O O . GLN B 1 112 ? -13.797 -3.514 12.867 1 91.81 112 GLN B O 1
ATOM 3100 N N . LEU B 1 113 ? -12 -2.164 12.914 1 92.38 113 LEU B N 1
ATOM 3101 C CA . LEU B 1 113 ? -11.508 -2.674 11.641 1 92.38 113 LEU B CA 1
ATOM 3102 C C . LEU B 1 113 ? -10.477 -3.775 11.852 1 92.38 113 LEU B C 1
ATOM 3104 O O . LEU B 1 113 ? -9.602 -3.652 12.711 1 92.38 113 LEU B O 1
ATOM 3108 N N . LEU B 1 114 ? -10.656 -4.836 11.156 1 92.94 114 LEU B N 1
ATOM 3109 C CA . LEU B 1 114 ? -9.703 -5.941 11.141 1 92.94 114 LEU B CA 1
ATOM 3110 C C . LEU B 1 114 ? -9.305 -6.293 9.711 1 92.94 114 LEU B C 1
ATOM 3112 O O . LEU B 1 114 ? -10.172 -6.41 8.836 1 92.94 114 LEU B O 1
ATOM 3116 N N . MET B 1 115 ? -8.023 -6.43 9.5 1 92.88 115 MET B N 1
ATOM 3117 C CA . MET B 1 115 ? -7.535 -6.773 8.164 1 92.88 115 MET B CA 1
ATOM 3118 C C . MET B 1 115 ? -6.863 -8.141 8.172 1 92.88 115 MET B C 1
ATOM 3120 O O . MET B 1 115 ? -6.109 -8.469 9.094 1 92.88 115 MET B O 1
ATOM 3124 N N . ARG B 1 116 ? -7.191 -8.922 7.176 1 94.62 116 ARG B N 1
ATOM 3125 C CA . ARG B 1 116 ? -6.562 -10.219 6.984 1 94.62 116 ARG B CA 1
ATOM 3126 C C . ARG B 1 116 ? -6.113 -10.406 5.535 1 94.62 116 ARG B C 1
ATOM 3128 O O . ARG B 1 116 ? -6.824 -10.008 4.609 1 94.62 116 ARG B O 1
ATOM 3135 N N . THR B 1 117 ? -4.988 -10.992 5.426 1 95.06 117 THR B N 1
ATOM 3136 C CA . THR B 1 117 ? -4.453 -11.234 4.09 1 95.06 117 THR B CA 1
ATOM 3137 C C . THR B 1 117 ? -4.348 -12.734 3.818 1 95.06 117 THR B C 1
ATOM 3139 O O . THR B 1 117 ? -3.934 -13.5 4.691 1 95.06 117 THR B O 1
ATOM 3142 N N . LEU B 1 118 ? -4.723 -13.133 2.664 1 96.62 118 LEU B N 1
ATOM 3143 C CA . LEU B 1 118 ? -4.621 -14.516 2.207 1 96.62 118 LEU B CA 1
ATOM 3144 C C . LEU B 1 118 ? -3.848 -14.594 0.896 1 96.62 118 LEU B C 1
ATOM 3146 O O . LEU B 1 118 ? -4.031 -13.758 0.007 1 96.62 118 LEU B O 1
ATOM 3150 N N . GLN B 1 119 ? -2.943 -15.531 0.867 1 96.81 119 GLN B N 1
ATOM 3151 C CA . GLN B 1 119 ? -2.197 -15.766 -0.365 1 96.81 119 GLN B CA 1
ATOM 3152 C C . GLN B 1 119 ? -2.703 -17.016 -1.085 1 96.81 119 GLN B C 1
ATOM 3154 O O . GLN B 1 119 ? -2.527 -18.141 -0.599 1 96.81 119 GLN B O 1
ATOM 3159 N N . LEU B 1 120 ? -3.258 -16.766 -2.197 1 97.25 120 LEU B N 1
ATOM 3160 C CA . LEU B 1 120 ? -3.762 -17.875 -2.996 1 97.25 120 LEU B CA 1
ATOM 3161 C C . LEU B 1 120 ? -2.75 -18.281 -4.062 1 97.25 120 LEU B C 1
ATOM 3163 O O . LEU B 1 120 ? -2.277 -17.438 -4.828 1 97.25 120 LEU B O 1
ATOM 3167 N N . THR B 1 121 ? -2.387 -19.531 -4.086 1 97.88 121 THR B N 1
ATOM 3168 C CA . THR B 1 121 ? -1.566 -20.094 -5.148 1 97.88 121 THR B CA 1
ATOM 3169 C C . THR B 1 121 ? -2.314 -21.219 -5.871 1 97.88 121 THR B C 1
ATOM 3171 O O . THR B 1 121 ? -2.723 -22.203 -5.25 1 97.88 121 THR B O 1
ATOM 3174 N N . VAL B 1 122 ? -2.504 -21 -7.117 1 98.25 122 VAL B N 1
ATOM 3175 C CA . VAL B 1 122 ? -3.25 -21.969 -7.91 1 98.25 122 VAL B CA 1
ATOM 3176 C C . VAL B 1 122 ? -2.281 -22.844 -8.703 1 98.25 122 VAL B C 1
ATOM 3178 O O . VAL B 1 122 ? -1.345 -22.344 -9.328 1 98.25 122 VAL B O 1
ATOM 3181 N N . TYR B 1 123 ? -2.57 -24.203 -8.688 1 98.56 123 TYR B N 1
ATOM 3182 C CA . TYR B 1 123 ? -1.722 -25.172 -9.375 1 98.56 123 TYR B CA 1
ATOM 3183 C C . TYR B 1 123 ? -2.527 -25.984 -10.383 1 98.56 123 TYR B C 1
ATOM 3185 O O . TYR B 1 123 ? -3.723 -26.219 -10.188 1 98.56 123 TYR B O 1
ATOM 3193 N N . GLU B 1 124 ? -1.893 -26.266 -11.438 1 98.38 124 GLU B N 1
ATOM 3194 C CA . GLU B 1 124 ? -2.424 -27.281 -12.352 1 98.38 124 GLU B CA 1
ATOM 3195 C C . GLU B 1 124 ? -1.951 -28.672 -11.961 1 98.38 124 GLU B C 1
ATOM 3197 O O . GLU B 1 124 ? -0.756 -28.906 -11.758 1 98.38 124 GLU B O 1
ATOM 3202 N N . LYS B 1 125 ? -2.865 -29.609 -11.891 1 98.19 125 LYS B N 1
ATOM 3203 C CA . LYS B 1 125 ? -2.504 -30.984 -11.539 1 98.19 125 LYS B CA 1
ATOM 3204 C C . LYS B 1 125 ? -1.493 -31.562 -12.531 1 98.19 125 LYS B C 1
ATOM 3206 O O . LYS B 1 125 ? -1.589 -31.312 -13.734 1 98.19 125 LYS B O 1
ATOM 3211 N N . VAL B 1 126 ? -0.612 -32.312 -11.977 1 98 126 VAL B N 1
ATOM 3212 C CA . VAL B 1 126 ? 0.42 -32.906 -12.82 1 98 126 VAL B CA 1
ATOM 3213 C C . VAL B 1 126 ? -0.144 -34.125 -13.562 1 98 126 VAL B C 1
ATOM 3215 O O . VAL B 1 126 ? -0.896 -34.906 -12.984 1 98 126 VAL B O 1
ATOM 3218 N N . SER B 1 127 ? 0.142 -34.219 -14.852 1 97.88 127 SER B N 1
ATOM 3219 C CA . SER B 1 127 ? -0.244 -35.406 -15.609 1 97.88 127 SER B CA 1
ATOM 3220 C C . SER B 1 127 ? 0.766 -36.531 -15.43 1 97.88 127 SER B C 1
ATOM 3222 O O . SER B 1 127 ? 1.856 -36.312 -14.898 1 97.88 127 SER B O 1
ATOM 3224 N N . LYS B 1 128 ? 0.364 -37.688 -15.75 1 97.94 128 LYS B N 1
ATOM 3225 C CA . LYS B 1 128 ? 1.291 -38.812 -15.703 1 97.94 128 LYS B CA 1
ATOM 3226 C C . LYS B 1 128 ? 2.533 -38.531 -16.547 1 97.94 128 LYS B C 1
ATOM 3228 O O . LYS B 1 128 ? 2.426 -38.219 -17.734 1 97.94 128 LYS B O 1
ATOM 3233 N N . PRO B 1 129 ? 3.633 -38.594 -15.93 1 98.06 129 PRO B N 1
ATOM 3234 C CA . PRO B 1 129 ? 4.848 -38.281 -16.688 1 98.06 129 PRO B CA 1
ATOM 3235 C C . PRO B 1 129 ? 5.207 -39.406 -17.688 1 98.06 129 PRO B C 1
ATOM 3237 O O . PRO B 1 129 ? 4.754 -40.531 -17.547 1 98.06 129 PRO B O 1
ATOM 3240 N N . THR B 1 130 ? 5.918 -39.031 -18.688 1 97.5 130 THR B N 1
ATOM 3241 C CA . THR B 1 130 ? 6.484 -39.969 -19.656 1 97.5 130 THR B CA 1
ATOM 3242 C C . THR B 1 130 ? 8.008 -39.969 -19.578 1 97.5 130 THR B C 1
ATOM 3244 O O . THR B 1 130 ? 8.633 -38.938 -19.375 1 97.5 130 THR B O 1
ATOM 3247 N N . ILE B 1 131 ? 8.531 -41.188 -19.656 1 97.38 131 ILE B N 1
ATOM 3248 C CA . ILE B 1 131 ? 9.977 -41.312 -19.625 1 97.38 131 ILE B CA 1
ATOM 3249 C C . ILE B 1 131 ? 10.5 -41.688 -21.016 1 97.38 131 ILE B C 1
ATOM 3251 O O . ILE B 1 131 ? 10.062 -42.656 -21.609 1 97.38 131 ILE B O 1
ATOM 3255 N N . ARG B 1 132 ? 11.398 -40.844 -21.469 1 96.31 132 ARG B N 1
ATOM 3256 C CA . ARG B 1 132 ? 12.102 -41.156 -22.719 1 96.31 132 ARG B CA 1
ATOM 3257 C C . ARG B 1 132 ? 13.516 -41.656 -22.438 1 96.31 132 ARG B C 1
ATOM 3259 O O . ARG B 1 132 ? 14.219 -41.094 -21.594 1 96.31 132 ARG B O 1
ATOM 3266 N N . VAL B 1 133 ? 13.906 -42.656 -23.141 1 94.69 133 VAL B N 1
ATOM 3267 C CA . VAL B 1 133 ? 15.211 -43.281 -22.938 1 94.69 133 VAL B CA 1
ATOM 3268 C C . VAL B 1 133 ? 16.125 -42.969 -24.125 1 94.69 133 VAL B C 1
ATOM 3270 O O . VAL B 1 133 ? 15.758 -43.219 -25.281 1 94.69 133 VAL B O 1
ATOM 3273 N N . PHE B 1 134 ? 17.266 -42.312 -23.734 1 91.94 134 PHE B N 1
ATOM 3274 C CA . PHE B 1 134 ? 18.281 -42.031 -24.75 1 91.94 134 PHE B CA 1
ATOM 3275 C C . PHE B 1 134 ? 19.594 -42.719 -24.391 1 91.94 134 PHE B C 1
ATOM 3277 O O . PHE B 1 134 ? 20.016 -42.75 -23.234 1 91.94 134 PHE B O 1
ATOM 3284 N N . ILE B 1 135 ? 20.25 -43.312 -25.391 1 88.31 135 ILE B N 1
ATOM 3285 C CA . ILE B 1 135 ? 21.516 -44 -25.172 1 88.31 135 ILE B CA 1
ATOM 3286 C C . ILE B 1 135 ? 22.641 -43.219 -25.828 1 88.31 135 ILE B C 1
ATOM 3288 O O . ILE B 1 135 ? 22.469 -42.625 -26.891 1 88.31 135 ILE B O 1
ATOM 3292 N N . SER B 1 136 ? 23.75 -43.062 -25.156 1 80.19 136 SER B N 1
ATOM 3293 C CA . SER B 1 136 ? 24.922 -42.375 -25.719 1 80.19 136 SER B CA 1
ATOM 3294 C C . SER B 1 136 ? 25.469 -43.156 -26.922 1 80.19 136 SER B C 1
ATOM 3296 O O . SER B 1 136 ? 25.469 -44.375 -26.938 1 80.19 136 SER B O 1
ATOM 3298 N N . GLY B 1 137 ? 25.5 -42.594 -28.203 1 67.75 137 GLY B N 1
ATOM 3299 C CA . GLY B 1 137 ? 25.953 -43.125 -29.484 1 67.75 137 GLY B CA 1
ATOM 3300 C C . GLY B 1 137 ? 27.266 -43.875 -29.391 1 67.75 137 GLY B C 1
ATOM 3301 O O . GLY B 1 137 ? 27.609 -44.656 -30.281 1 67.75 137 GLY B O 1
ATOM 3302 N N . THR B 1 138 ? 28.172 -43.375 -28.625 1 56.22 138 THR B N 1
ATOM 3303 C CA . THR B 1 138 ? 29.469 -44 -28.656 1 56.22 138 THR B CA 1
ATOM 3304 C C . THR B 1 138 ? 29.328 -45.5 -28.375 1 56.22 138 THR B C 1
ATOM 3306 O O . THR B 1 138 ? 30.234 -46.281 -28.672 1 56.22 138 THR B O 1
ATOM 3309 N N . ASP B 1 139 ? 28.312 -45.906 -27.828 1 51.66 139 ASP B N 1
ATOM 3310 C CA . ASP B 1 139 ? 28.188 -47.281 -27.328 1 51.66 139 ASP B CA 1
ATOM 3311 C C . ASP B 1 139 ? 27.625 -48.219 -28.391 1 51.66 139 ASP B C 1
ATOM 3313 O O . ASP B 1 139 ? 27.094 -49.281 -28.078 1 51.66 139 ASP B O 1
ATOM 3317 N N . LEU B 1 140 ? 27.453 -47.75 -29.562 1 50.53 140 LEU B N 1
ATOM 3318 C CA . LEU B 1 140 ? 27 -48.531 -30.703 1 50.53 140 LEU B CA 1
ATOM 3319 C C . LEU B 1 140 ? 27.781 -49.844 -30.797 1 50.53 140 LEU B C 1
ATOM 3321 O O . LEU B 1 140 ? 27.344 -50.781 -31.484 1 50.53 140 LEU B O 1
ATOM 3325 N N . HIS B 1 141 ? 29 -49.75 -30.344 1 48.84 141 HIS B N 1
ATOM 3326 C CA . HIS B 1 141 ? 29.688 -51.031 -30.328 1 48.84 141 HIS B CA 1
ATOM 3327 C C . HIS B 1 141 ? 29.516 -51.719 -29 1 48.84 141 HIS B C 1
ATOM 3329 O O . HIS B 1 141 ? 30.5 -51.938 -28.266 1 48.84 141 HIS B O 1
ATOM 3335 N N . HIS B 1 142 ? 28.359 -51.562 -28.422 1 50.03 142 HIS B N 1
ATOM 3336 C CA . HIS B 1 142 ? 28.203 -52.188 -27.109 1 50.03 142 HIS B CA 1
ATOM 3337 C C . HIS B 1 142 ? 28.219 -53.719 -27.234 1 50.03 142 HIS B C 1
ATOM 3339 O O . HIS B 1 142 ? 27.375 -54.281 -27.906 1 50.03 142 HIS B O 1
ATOM 3345 N N . PHE B 1 143 ? 29.344 -54.188 -27.031 1 52.47 143 PHE B N 1
ATOM 3346 C CA . PHE B 1 143 ? 29.375 -55.625 -26.828 1 52.47 143 PHE B CA 1
ATOM 3347 C C . PHE B 1 143 ? 28.531 -56 -25.625 1 52.47 143 PHE B C 1
ATOM 3349 O O . PHE B 1 143 ? 28.375 -55.219 -24.688 1 52.47 143 PHE B O 1
ATOM 3356 N N . SER B 1 144 ? 27.688 -57.094 -25.594 1 55.38 144 SER B N 1
ATOM 3357 C CA . SER B 1 144 ? 26.719 -57.719 -24.688 1 55.38 144 SER B CA 1
ATOM 3358 C C . SER B 1 144 ? 27.156 -57.562 -23.234 1 55.38 144 SER B C 1
ATOM 3360 O O . SER B 1 144 ? 26.359 -57.812 -22.312 1 55.38 144 SER B O 1
ATOM 3362 N N . GLY B 1 145 ? 28.422 -57.062 -23 1 60.88 145 GLY B N 1
ATOM 3363 C CA . GLY B 1 145 ? 28.969 -57.062 -21.656 1 60.88 145 GLY B CA 1
ATOM 3364 C C . GLY B 1 145 ? 29.375 -55.688 -21.172 1 60.88 145 GLY B C 1
ATOM 3365 O O . GLY B 1 145 ? 29.938 -55.531 -20.094 1 60.88 145 GLY B O 1
ATOM 3366 N N . SER B 1 146 ? 29.078 -54.625 -21.906 1 73.5 146 SER B N 1
ATOM 3367 C CA . SER B 1 146 ? 29.672 -53.312 -21.562 1 73.5 146 SER B CA 1
ATOM 3368 C C . SER B 1 146 ? 28.656 -52.406 -20.891 1 73.5 146 SER B C 1
ATOM 3370 O O . SER B 1 146 ? 27.453 -52.719 -20.891 1 73.5 146 SER B O 1
ATOM 3372 N N . ARG B 1 147 ? 29.203 -51.406 -20.25 1 77.81 147 ARG B N 1
ATOM 3373 C CA . ARG B 1 147 ? 28.453 -50.344 -19.594 1 77.81 147 ARG B CA 1
ATOM 3374 C C . ARG B 1 147 ? 27.688 -49.5 -20.609 1 77.81 147 ARG B C 1
ATOM 3376 O O . ARG B 1 147 ? 28.156 -49.344 -21.75 1 77.81 147 ARG B O 1
ATOM 3383 N N . CYS B 1 148 ? 26.547 -49.406 -20.328 1 83.69 148 CYS B N 1
ATOM 3384 C CA . CYS B 1 148 ? 25.672 -48.594 -21.172 1 83.69 148 CYS B CA 1
ATOM 3385 C C . CYS B 1 148 ? 25.281 -47.312 -20.469 1 83.69 148 CYS B C 1
ATOM 3387 O O . CYS B 1 148 ? 24.781 -47.312 -19.344 1 83.69 148 CYS B O 1
ATOM 3389 N N . GLU B 1 149 ? 25.562 -46.188 -21.172 1 87.94 149 GLU B N 1
ATOM 3390 C CA . GLU B 1 149 ? 25.141 -44.906 -20.594 1 87.94 149 GLU B CA 1
ATOM 3391 C C . GLU B 1 149 ? 23.75 -44.531 -21.094 1 87.94 149 GLU B C 1
ATOM 3393 O O . GLU B 1 149 ? 23.531 -44.375 -22.297 1 87.94 149 GLU B O 1
ATOM 3398 N N . VAL B 1 150 ? 22.984 -44.344 -20.156 1 91.31 150 VAL B N 1
ATOM 3399 C CA . VAL B 1 150 ? 21.578 -44.062 -20.484 1 91.31 150 VAL B CA 1
ATOM 3400 C C . VAL B 1 150 ? 21.156 -42.719 -19.938 1 91.31 150 VAL B C 1
ATOM 3402 O O . VAL B 1 150 ? 21.547 -42.344 -18.828 1 91.31 150 VAL B O 1
ATOM 3405 N N . PHE B 1 151 ? 20.391 -42 -20.734 1 93.69 151 PHE B N 1
ATOM 3406 C CA . PHE B 1 151 ? 19.75 -40.75 -20.344 1 93.69 151 PHE B CA 1
ATOM 3407 C C . PHE B 1 151 ? 18.234 -40.906 -20.25 1 93.69 151 PHE B C 1
ATOM 3409 O O . PHE B 1 151 ? 17.578 -41.188 -21.266 1 93.69 151 PHE B O 1
ATOM 3416 N N . LEU B 1 152 ? 17.734 -40.844 -19.062 1 95.75 152 LEU B N 1
ATOM 3417 C CA . LEU B 1 152 ? 16.281 -40.906 -18.844 1 95.75 152 LEU B CA 1
ATOM 3418 C C . LEU B 1 152 ? 15.695 -39.531 -18.672 1 95.75 152 LEU B C 1
ATOM 3420 O O . LEU B 1 152 ? 16.047 -38.812 -17.734 1 95.75 152 LEU B O 1
ATOM 3424 N N . THR B 1 153 ? 14.82 -39.125 -19.578 1 97.25 153 THR B N 1
ATOM 3425 C CA . THR B 1 153 ? 14.18 -37.812 -19.516 1 97.25 153 THR B CA 1
ATOM 3426 C C . THR B 1 153 ? 12.719 -37.938 -19.094 1 97.25 153 THR B C 1
ATOM 3428 O O . THR B 1 153 ? 11.938 -38.625 -19.766 1 97.25 153 THR B O 1
ATOM 3431 N N . CYS B 1 154 ? 12.406 -37.344 -18.078 1 97.81 154 CYS B N 1
ATOM 3432 C CA . CYS B 1 154 ? 11.055 -37.375 -17.531 1 97.81 154 CYS B CA 1
ATOM 3433 C C . CYS B 1 154 ? 10.328 -36.062 -17.844 1 97.81 154 CYS B C 1
ATOM 3435 O O . CYS B 1 154 ? 10.797 -34.969 -17.484 1 97.81 154 CYS B O 1
ATOM 3437 N N . THR B 1 155 ? 9.117 -36.125 -18.531 1 96.62 155 THR B N 1
ATOM 3438 C CA . THR B 1 155 ? 8.375 -34.938 -18.906 1 96.62 155 THR B CA 1
ATOM 3439 C C . THR B 1 155 ? 6.883 -35.125 -18.641 1 96.62 155 THR B C 1
ATOM 3441 O O . THR B 1 155 ? 6.379 -36.25 -18.672 1 96.62 155 THR B O 1
ATOM 3444 N N . THR B 1 156 ? 6.273 -34.062 -18.297 1 96.94 156 THR B N 1
ATOM 3445 C CA . THR B 1 156 ? 4.824 -34.062 -18.125 1 96.94 156 THR B CA 1
ATOM 3446 C C . THR B 1 156 ? 4.172 -33.125 -19.156 1 96.94 156 THR B C 1
ATOM 3448 O O . THR B 1 156 ? 4.758 -32.125 -19.547 1 96.94 156 THR B O 1
ATOM 3451 N N . GLN B 1 157 ? 2.936 -33.531 -19.625 1 96.31 157 GLN B N 1
ATOM 3452 C CA . GLN B 1 157 ? 2.203 -32.656 -20.562 1 96.31 157 GLN B CA 1
ATOM 3453 C C . GLN B 1 157 ? 1.598 -31.469 -19.859 1 96.31 157 GLN B C 1
ATOM 3455 O O . GLN B 1 157 ? 1.578 -30.359 -20.406 1 96.31 157 GLN B O 1
ATOM 3460 N N . ASN B 1 158 ? 1 -31.75 -18.625 1 96.81 158 ASN B N 1
ATOM 3461 C CA . ASN B 1 158 ? 0.37 -30.719 -17.812 1 96.81 158 ASN B CA 1
ATOM 3462 C C . ASN B 1 158 ? 0.981 -30.641 -16.406 1 96.81 158 ASN B C 1
ATOM 3464 O O . ASN B 1 158 ? 1.598 -31.609 -15.953 1 96.81 158 ASN B O 1
ATOM 3468 N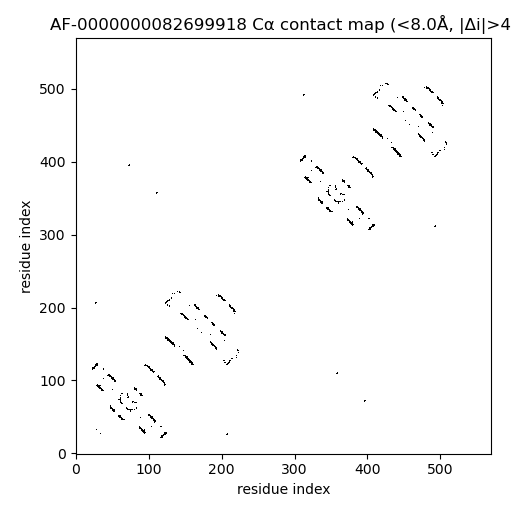 N . GLY B 1 159 ? 0.887 -29.516 -15.852 1 96.75 159 GLY B N 1
ATOM 3469 C CA . GLY B 1 159 ? 1.365 -29.281 -14.5 1 96.75 159 GLY B CA 1
ATOM 3470 C C . GLY B 1 159 ? 2.084 -27.969 -14.328 1 96.75 159 GLY B C 1
ATOM 3471 O O . GLY B 1 159 ? 2.812 -27.531 -15.227 1 96.75 159 GLY B O 1
ATOM 3472 N N . SER B 1 160 ? 1.777 -27.391 -13.188 1 97.06 160 SER B N 1
ATOM 3473 C CA . SER B 1 160 ? 2.5 -26.156 -12.867 1 97.06 160 SER B CA 1
ATOM 3474 C C . SER B 1 160 ? 3.463 -26.391 -11.703 1 97.06 160 SER B C 1
ATOM 3476 O O . SER B 1 160 ? 3.152 -27.125 -10.766 1 97.06 160 SER B O 1
ATOM 3478 N N . ASP B 1 161 ? 4.73 -25.781 -11.836 1 96.19 161 ASP B N 1
ATOM 3479 C CA . ASP B 1 161 ? 5.746 -25.859 -10.789 1 96.19 161 ASP B CA 1
ATOM 3480 C C . ASP B 1 161 ? 6.051 -27.312 -10.438 1 96.19 161 ASP B C 1
ATOM 3482 O O . ASP B 1 161 ? 6.031 -27.688 -9.258 1 96.19 161 ASP B O 1
ATOM 3486 N N . VAL B 1 162 ? 6.371 -28.031 -11.375 1 97.06 162 VAL B N 1
ATOM 3487 C CA . VAL B 1 162 ? 6.539 -29.469 -11.227 1 97.06 162 VAL B CA 1
ATOM 3488 C C . VAL B 1 162 ? 7.969 -29.781 -10.781 1 97.06 162 VAL B C 1
ATOM 3490 O O . VAL B 1 162 ? 8.922 -29.203 -11.297 1 97.06 162 VAL B O 1
ATOM 3493 N N . SER B 1 163 ? 8.078 -30.672 -9.82 1 96.88 163 SER B N 1
ATOM 3494 C CA . SER B 1 163 ? 9.359 -31.234 -9.406 1 96.88 163 SER B CA 1
ATOM 3495 C C . SER B 1 163 ? 9.469 -32.719 -9.773 1 96.88 163 SER B C 1
ATOM 3497 O O . SER B 1 163 ? 8.484 -33.438 -9.711 1 96.88 163 SER B O 1
ATOM 3499 N N . TYR B 1 164 ? 10.695 -33.062 -10.148 1 96.94 164 TYR B N 1
ATOM 3500 C CA . TYR B 1 164 ? 10.906 -34.438 -10.57 1 96.94 164 TYR B CA 1
ATOM 3501 C C . TYR B 1 164 ? 11.836 -35.156 -9.602 1 96.94 164 TYR B C 1
ATOM 3503 O O . TYR B 1 164 ? 12.875 -34.625 -9.211 1 96.94 164 TYR B O 1
ATOM 3511 N N . ILE B 1 165 ? 11.422 -36.375 -9.242 1 94.88 165 ILE B N 1
ATOM 3512 C CA . ILE B 1 165 ? 12.203 -37.188 -8.328 1 94.88 165 ILE B CA 1
ATOM 3513 C C . ILE B 1 165 ? 12.414 -38.562 -8.945 1 94.88 165 ILE B C 1
ATOM 3515 O O . ILE B 1 165 ? 11.453 -39.219 -9.352 1 94.88 165 ILE B O 1
ATOM 3519 N N . TRP B 1 166 ? 13.68 -39.031 -8.961 1 95 166 TRP B N 1
ATOM 3520 C CA . TRP B 1 166 ? 14.016 -40.312 -9.539 1 95 166 TRP B CA 1
ATOM 3521 C C . TRP B 1 166 ? 14.297 -41.344 -8.438 1 95 166 TRP B C 1
ATOM 3523 O O . TRP B 1 166 ? 14.898 -41 -7.414 1 95 166 TRP B O 1
ATOM 3533 N N . GLN B 1 167 ? 13.789 -42.5 -8.758 1 92.5 167 GLN B N 1
ATOM 3534 C CA . GLN B 1 167 ? 14.039 -43.594 -7.82 1 92.5 167 GLN B CA 1
ATOM 3535 C C . GLN B 1 167 ? 14.297 -44.906 -8.555 1 92.5 167 GLN B C 1
ATOM 3537 O O . GLN B 1 167 ? 13.711 -45.156 -9.609 1 92.5 167 GLN B O 1
ATOM 3542 N N . ARG B 1 168 ? 15.203 -45.656 -8.016 1 91.38 168 ARG B N 1
ATOM 3543 C CA . ARG B 1 168 ? 15.414 -47.031 -8.469 1 91.38 168 ARG B CA 1
ATOM 3544 C C . ARG B 1 168 ? 14.609 -48 -7.617 1 91.38 168 ARG B C 1
ATOM 3546 O O . ARG B 1 168 ? 14.586 -47.906 -6.391 1 91.38 168 ARG B O 1
ATOM 3553 N N . LYS B 1 169 ? 13.781 -48.844 -8.242 1 84.31 169 LYS B N 1
ATOM 3554 C CA . LYS B 1 169 ? 12.875 -49.75 -7.527 1 84.31 169 LYS B CA 1
ATOM 3555 C C . LYS B 1 169 ? 13.633 -50.594 -6.516 1 84.31 169 LYS B C 1
ATOM 3557 O O . LYS B 1 169 ? 13.148 -50.812 -5.406 1 84.31 169 LYS B O 1
ATOM 3562 N N . ASP B 1 170 ? 14.75 -51.219 -6.836 1 74.69 170 ASP B N 1
ATOM 3563 C CA . ASP B 1 170 ? 15.438 -52.188 -5.98 1 74.69 170 ASP B CA 1
ATOM 3564 C C . ASP B 1 170 ? 16.469 -51.5 -5.086 1 74.69 170 ASP B C 1
ATOM 3566 O O . ASP B 1 170 ? 17.234 -52.188 -4.395 1 74.69 170 ASP B O 1
ATOM 3570 N N . GLY B 1 171 ? 16.547 -50.25 -5.039 1 72.5 171 GLY B N 1
ATOM 3571 C CA . GLY B 1 171 ? 17.562 -49.688 -4.168 1 72.5 171 GLY B CA 1
ATOM 3572 C C . GLY B 1 171 ? 17.828 -48.219 -4.449 1 72.5 171 GLY B C 1
ATOM 3573 O O . GLY B 1 171 ? 16.922 -47.469 -4.828 1 72.5 171 GLY B O 1
ATOM 3574 N N . VAL B 1 172 ? 19.016 -47.75 -3.877 1 68.12 172 VAL B N 1
ATOM 3575 C CA . VAL B 1 172 ? 19.5 -46.375 -4.059 1 68.12 172 VAL B CA 1
ATOM 3576 C C . VAL B 1 172 ? 20.047 -46.188 -5.477 1 68.12 172 VAL B C 1
ATOM 3578 O O . VAL B 1 172 ? 20.484 -47.156 -6.105 1 68.12 172 VAL B O 1
ATOM 3581 N N . LEU B 1 173 ? 19.672 -45.031 -6.035 1 77 173 LEU B N 1
ATOM 3582 C CA . LEU B 1 173 ? 20.203 -44.719 -7.355 1 77 173 LEU B CA 1
ATOM 3583 C C . LEU B 1 173 ? 21.703 -45 -7.414 1 77 173 LEU B C 1
ATOM 3585 O O . LEU B 1 173 ? 22.438 -44.688 -6.477 1 77 173 LEU B O 1
ATOM 3589 N N . GLY B 1 174 ? 22.25 -45.938 -6.953 1 56.66 174 GLY B N 1
ATOM 3590 C CA . GLY B 1 174 ? 23.641 -46.344 -6.898 1 56.66 174 GLY B CA 1
ATOM 3591 C C . GLY B 1 174 ? 24.609 -45.188 -6.902 1 56.66 174 GLY B C 1
ATOM 3592 O O . GLY B 1 174 ? 24.25 -44.094 -7.332 1 56.66 174 GLY B O 1
ATOM 3593 N N . ASN B 1 175 ? 25.531 -45.062 -5.977 1 56.62 175 ASN B N 1
ATOM 3594 C CA . ASN B 1 175 ? 26.484 -44.062 -5.555 1 56.62 175 ASN B CA 1
ATOM 3595 C C . ASN B 1 175 ? 26.969 -43.219 -6.734 1 56.62 175 ASN B C 1
ATOM 3597 O O . ASN B 1 175 ? 26.938 -42 -6.684 1 56.62 175 ASN B O 1
ATOM 3601 N N . GLU B 1 176 ? 28.125 -43.562 -7.422 1 60.72 176 GLU B N 1
ATOM 3602 C CA . GLU B 1 176 ? 29.078 -42.75 -8.164 1 60.72 176 GLU B CA 1
ATOM 3603 C C . GLU B 1 176 ? 28.734 -42.719 -9.648 1 60.72 176 GLU B C 1
ATOM 3605 O O . GLU B 1 176 ? 29.453 -42.094 -10.445 1 60.72 176 GLU B O 1
ATOM 3610 N N . THR B 1 177 ? 27.453 -43.281 -10.023 1 78 177 THR B N 1
ATOM 3611 C CA . THR B 1 177 ? 27.391 -43.438 -11.469 1 78 177 THR B CA 1
ATOM 3612 C C . THR B 1 177 ? 26.188 -42.688 -12.047 1 78 177 THR B C 1
ATOM 3614 O O . THR B 1 177 ? 25.844 -42.875 -13.211 1 78 177 THR B O 1
ATOM 3617 N N . TYR B 1 178 ? 25.594 -41.844 -11.195 1 87.06 178 TYR B N 1
ATOM 3618 C CA . TYR B 1 178 ? 24.469 -41.156 -11.797 1 87.06 178 TYR B CA 1
ATOM 3619 C C . TYR B 1 178 ? 24.609 -39.625 -11.641 1 87.06 178 TYR B C 1
ATOM 3621 O O . TYR B 1 178 ? 25.406 -39.156 -10.82 1 87.06 178 TYR B O 1
ATOM 3629 N N . SER B 1 179 ? 24 -38.844 -12.461 1 90.44 179 SER B N 1
ATOM 3630 C CA . SER B 1 179 ? 23.938 -37.406 -12.367 1 90.44 179 SER B CA 1
ATOM 3631 C C . SER B 1 179 ? 22.578 -36.875 -12.828 1 90.44 179 SER B C 1
ATOM 3633 O O . SER B 1 179 ? 21.891 -37.531 -13.602 1 90.44 179 SER B O 1
ATOM 3635 N N . PHE B 1 180 ? 22.266 -35.781 -12.227 1 92.94 180 PHE B N 1
ATOM 3636 C CA . PHE B 1 180 ? 21.031 -35.125 -12.617 1 92.94 180 PHE B CA 1
ATOM 3637 C C . PHE B 1 180 ? 21.312 -33.938 -13.523 1 92.94 180 PHE B C 1
ATOM 3639 O O . PHE B 1 180 ? 22.25 -33.188 -13.289 1 92.94 180 PHE B O 1
ATOM 3646 N N . LEU B 1 181 ? 20.438 -33.844 -14.594 1 92.75 181 LEU B N 1
ATOM 3647 C CA . LEU B 1 181 ? 20.562 -32.719 -15.508 1 92.75 181 LEU B CA 1
ATOM 3648 C C . LEU B 1 181 ? 19.234 -32 -15.656 1 92.75 181 LEU B C 1
ATOM 3650 O O . LEU B 1 181 ? 18.188 -32.5 -15.25 1 92.75 181 LEU B O 1
ATOM 3654 N N . ASP B 1 182 ? 19.297 -30.703 -16.156 1 93.44 182 ASP B N 1
ATOM 3655 C CA . ASP B 1 182 ? 18.125 -29.891 -16.484 1 93.44 182 ASP B CA 1
ATOM 3656 C C . ASP B 1 182 ? 17.172 -29.797 -15.297 1 93.44 182 ASP B C 1
ATOM 3658 O O . ASP B 1 182 ? 15.984 -30.094 -15.422 1 93.44 182 ASP B O 1
ATOM 3662 N N . GLY B 1 183 ? 17.703 -29.531 -14.18 1 90.44 183 GLY B N 1
ATOM 3663 C CA . GLY B 1 183 ? 16.875 -29.297 -13 1 90.44 183 GLY B CA 1
ATOM 3664 C C . GLY B 1 183 ? 16.234 -30.562 -12.469 1 90.44 183 GLY B C 1
ATOM 3665 O O . GLY B 1 183 ? 15.141 -30.516 -11.898 1 90.44 183 GLY B O 1
ATOM 3666 N N . GLY B 1 184 ? 16.797 -31.812 -12.883 1 92.69 184 GLY B N 1
ATOM 3667 C CA . GLY B 1 184 ? 16.312 -33.094 -12.383 1 92.69 184 GLY B CA 1
ATOM 3668 C C . GLY B 1 184 ? 15.43 -33.812 -13.375 1 92.69 184 GLY B C 1
ATOM 3669 O O . GLY B 1 184 ? 14.984 -34.938 -13.109 1 92.69 184 GLY B O 1
ATOM 3670 N N . LYS B 1 185 ? 15.18 -33.219 -14.398 1 95.62 185 LYS B N 1
ATOM 3671 C CA . LYS B 1 185 ? 14.336 -33.812 -15.4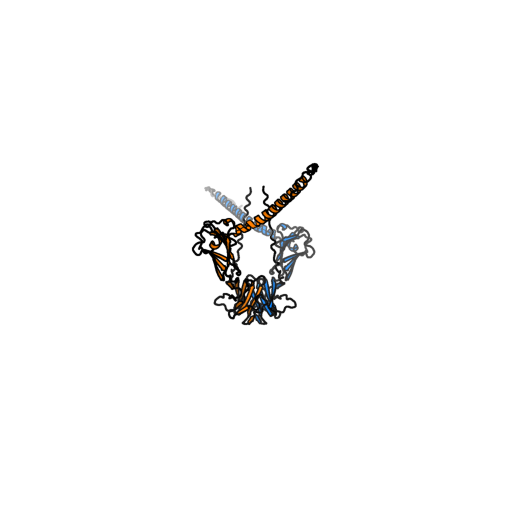14 1 95.62 185 LYS B CA 1
ATOM 3672 C C . LYS B 1 185 ? 15.039 -35 -16.078 1 95.62 185 LYS B C 1
ATOM 3674 O O . LYS B 1 185 ? 14.391 -35.969 -16.516 1 95.62 185 LYS B O 1
ATOM 3679 N N . VAL B 1 186 ? 16.328 -34.875 -16.156 1 96.25 186 VAL B N 1
ATOM 3680 C CA . VAL B 1 186 ? 17.094 -35.906 -16.859 1 96.25 186 VAL B CA 1
ATOM 3681 C C . VAL B 1 186 ? 18 -36.656 -15.875 1 96.25 186 VAL B C 1
ATOM 3683 O O . VAL B 1 186 ? 18.734 -36.031 -15.117 1 96.25 186 VAL B O 1
ATOM 3686 N N . LEU B 1 187 ? 17.906 -37.906 -15.914 1 94.94 187 LEU B N 1
ATOM 3687 C CA . LEU B 1 187 ? 18.797 -38.781 -15.156 1 94.94 187 LEU B CA 1
ATOM 3688 C C . LEU B 1 187 ? 19.797 -39.469 -16.078 1 94.94 187 LEU B C 1
ATOM 3690 O O . LEU B 1 187 ? 19.422 -40.156 -17.016 1 94.94 187 LEU B O 1
ATOM 3694 N N . ARG B 1 188 ? 20.984 -39.156 -15.852 1 93.88 188 ARG B N 1
ATOM 3695 C CA . ARG B 1 188 ? 22.062 -39.844 -16.531 1 93.88 188 ARG B CA 1
ATOM 3696 C C . ARG B 1 188 ? 22.625 -40.969 -15.656 1 93.88 188 ARG B C 1
ATOM 3698 O O . ARG B 1 188 ? 23.047 -40.719 -14.523 1 93.88 188 ARG B O 1
ATOM 3705 N N . ILE B 1 189 ? 22.703 -42.156 -16.188 1 90.5 189 ILE B N 1
ATOM 3706 C CA . ILE B 1 189 ? 23.156 -43.25 -15.375 1 90.5 189 ILE B CA 1
ATOM 3707 C C . ILE B 1 189 ? 23.906 -44.281 -16.25 1 90.5 189 ILE B C 1
ATOM 3709 O O . ILE B 1 189 ? 23.562 -44.438 -17.438 1 90.5 189 ILE B O 1
ATOM 3713 N N . GLN B 1 190 ? 24.844 -44.75 -15.656 1 88.62 190 GLN B N 1
ATOM 3714 C CA . GLN B 1 190 ? 25.562 -45.844 -16.297 1 88.62 190 GLN B CA 1
ATOM 3715 C C . GLN B 1 190 ? 25.031 -47.188 -15.828 1 88.62 190 GLN B C 1
ATOM 3717 O O . GLN B 1 190 ? 25 -47.469 -14.625 1 88.62 190 GLN B O 1
ATOM 3722 N N . LEU B 1 191 ? 24.688 -48 -16.797 1 87.25 191 LEU B N 1
ATOM 3723 C CA . LEU B 1 191 ? 24.109 -49.281 -16.469 1 87.25 191 LEU B CA 1
ATOM 3724 C C . LEU B 1 191 ? 25.047 -50.406 -16.844 1 87.25 191 LEU B C 1
ATOM 3726 O O . LEU B 1 191 ? 25.812 -50.312 -17.812 1 87.25 191 LEU B O 1
ATOM 3730 N N . GLU B 1 192 ? 24.969 -51.438 -16.016 1 84.69 192 GLU B N 1
ATOM 3731 C CA . GLU B 1 192 ? 25.703 -52.688 -16.281 1 84.69 192 GLU B CA 1
ATOM 3732 C C . GLU B 1 192 ? 24.734 -53.844 -16.562 1 84.69 192 GLU B C 1
ATOM 3734 O O . GLU B 1 192 ? 23.547 -53.75 -16.281 1 84.69 192 GLU B O 1
ATOM 3739 N N . PRO B 1 193 ? 25.297 -54.938 -17.156 1 85.19 193 PRO B N 1
ATOM 3740 C CA . PRO B 1 193 ? 24.422 -56.062 -17.453 1 85.19 193 PRO B CA 1
ATOM 3741 C C . PRO B 1 193 ? 23.688 -56.594 -16.219 1 85.19 193 PRO B C 1
ATOM 3743 O O . PRO B 1 193 ? 22.594 -57.125 -16.344 1 85.19 193 PRO B O 1
ATOM 3746 N N . SER B 1 194 ? 24.188 -56.375 -15.062 1 83.88 194 SER B N 1
ATOM 3747 C CA . SER B 1 194 ? 23.531 -56.812 -13.836 1 83.88 194 SER B CA 1
ATOM 3748 C C . SER B 1 194 ? 22.281 -56 -13.562 1 83.88 194 SER B C 1
ATOM 3750 O O . SER B 1 194 ? 21.422 -56.406 -12.773 1 83.88 194 SER B O 1
ATOM 3752 N N . ASP B 1 195 ? 22.188 -54.875 -14.32 1 85.12 195 ASP B N 1
ATOM 3753 C CA . ASP B 1 195 ? 21.078 -53.969 -14.133 1 85.12 195 ASP B CA 1
ATOM 3754 C C . ASP B 1 195 ? 19.969 -54.219 -15.164 1 85.12 195 ASP B C 1
ATOM 3756 O O . ASP B 1 195 ? 19.156 -53.344 -15.445 1 85.12 195 ASP B O 1
ATOM 3760 N N . SER B 1 196 ? 19.938 -55.344 -15.727 1 86.44 196 SER B N 1
ATOM 3761 C CA . SER B 1 196 ? 19.031 -55.625 -16.828 1 86.44 196 SER B CA 1
ATOM 3762 C C . SER B 1 196 ? 17.578 -55.562 -16.375 1 86.44 196 SER B C 1
ATOM 3764 O O . SER B 1 196 ? 16.703 -55.188 -17.172 1 86.44 196 SER B O 1
ATOM 3766 N N . GLN B 1 197 ? 17.328 -55.812 -15.133 1 89.06 197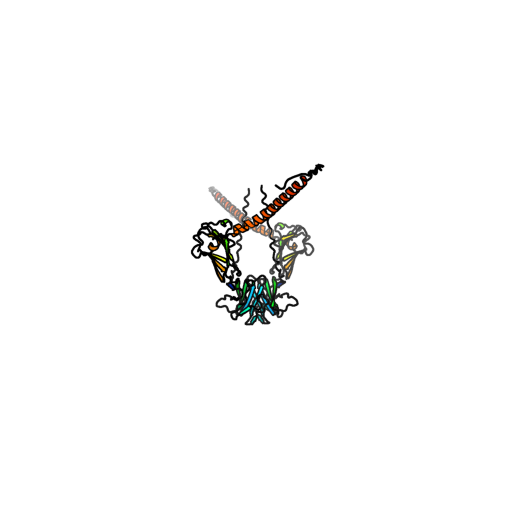 GLN B N 1
ATOM 3767 C CA . GLN B 1 197 ? 15.945 -55.781 -14.656 1 89.06 197 GLN B CA 1
ATOM 3768 C C . GLN B 1 197 ? 15.703 -54.562 -13.742 1 89.06 197 GLN B C 1
ATOM 3770 O O . GLN B 1 197 ? 14.656 -54.469 -13.109 1 89.06 197 GLN B O 1
ATOM 3775 N N . ALA B 1 198 ? 16.703 -53.719 -13.727 1 88.75 198 ALA B N 1
ATOM 3776 C CA . ALA B 1 198 ? 16.562 -52.562 -12.867 1 88.75 198 ALA B CA 1
ATOM 3777 C C . ALA B 1 198 ? 15.523 -51.562 -13.438 1 88.75 198 ALA B C 1
ATOM 3779 O O . ALA B 1 198 ? 15.625 -51.156 -14.594 1 88.75 198 ALA B O 1
ATOM 3780 N N . ALA B 1 199 ? 14.562 -51.312 -12.578 1 92.5 199 ALA B N 1
ATOM 3781 C CA . ALA B 1 199 ? 13.539 -50.375 -12.977 1 92.5 199 ALA B CA 1
ATOM 3782 C C . ALA B 1 199 ? 13.781 -49 -12.336 1 92.5 199 ALA B C 1
ATOM 3784 O O . ALA B 1 199 ? 14.156 -48.906 -11.164 1 92.5 199 ALA B O 1
ATOM 3785 N N . PHE B 1 200 ? 13.594 -48.062 -13.141 1 93.81 200 PHE B N 1
ATOM 3786 C CA . PHE B 1 200 ? 13.711 -46.688 -12.664 1 93.81 200 PHE B CA 1
ATOM 3787 C C . PHE B 1 200 ? 12.375 -45.969 -12.781 1 93.81 200 PHE B C 1
ATOM 3789 O O . PHE B 1 200 ? 11.688 -46.062 -13.797 1 93.81 200 PHE B O 1
ATOM 3796 N N . SER B 1 201 ? 12.078 -45.25 -11.68 1 95.25 201 SER B N 1
ATOM 3797 C CA . SER B 1 201 ? 10.82 -44.531 -11.664 1 95.25 201 SER B CA 1
ATOM 3798 C C . SER B 1 201 ? 11.055 -43.031 -11.531 1 95.25 201 SER B C 1
ATOM 3800 O O . SER B 1 201 ? 12.016 -42.594 -10.883 1 95.25 201 SER B O 1
ATOM 3802 N N . CYS B 1 202 ? 10.195 -42.312 -12.172 1 96.62 202 CYS B N 1
ATOM 3803 C CA . CYS B 1 202 ? 10.164 -40.875 -12.078 1 96.62 202 CYS B CA 1
ATOM 3804 C C . CYS B 1 202 ? 8.836 -40.375 -11.508 1 96.62 202 CYS B C 1
ATOM 3806 O O . CYS B 1 202 ? 7.766 -40.75 -12.008 1 96.62 202 CYS B O 1
ATOM 3808 N N . THR B 1 203 ? 8.906 -39.688 -10.43 1 96.88 203 THR B N 1
ATOM 3809 C CA . THR B 1 203 ? 7.723 -39.125 -9.812 1 96.88 203 THR B CA 1
ATOM 3810 C C . THR B 1 203 ? 7.648 -37.625 -10.094 1 96.88 203 THR B C 1
ATOM 3812 O O . THR B 1 203 ? 8.547 -36.875 -9.719 1 96.88 203 THR B O 1
ATOM 3815 N N . ALA B 1 204 ? 6.652 -37.156 -10.836 1 97.69 204 ALA B N 1
ATOM 3816 C CA . ALA B 1 204 ? 6.34 -35.75 -11.008 1 97.69 204 ALA B CA 1
ATOM 3817 C C . ALA B 1 204 ? 5.391 -35.281 -9.914 1 97.69 204 ALA B C 1
ATOM 3819 O O . ALA B 1 204 ? 4.336 -35.875 -9.695 1 97.69 204 ALA B O 1
ATOM 3820 N N . THR B 1 205 ? 5.82 -34.188 -9.25 1 97.5 205 THR B N 1
ATOM 3821 C CA . THR B 1 205 ? 5.027 -33.781 -8.102 1 97.5 205 THR B CA 1
ATOM 3822 C C . THR B 1 205 ? 4.945 -32.25 -8.031 1 97.5 205 THR B C 1
ATOM 3824 O O . THR B 1 205 ? 5.852 -31.547 -8.484 1 97.5 205 THR B O 1
ATOM 3827 N N . ASN B 1 206 ? 3.836 -31.766 -7.508 1 97.38 206 ASN B N 1
ATOM 3828 C CA . ASN B 1 206 ? 3.656 -30.391 -7.051 1 97.38 206 ASN B CA 1
ATOM 3829 C C . ASN B 1 206 ? 2.768 -30.328 -5.809 1 97.38 206 ASN B C 1
ATOM 3831 O O . ASN B 1 206 ? 2.344 -31.359 -5.289 1 97.38 206 ASN B O 1
ATOM 3835 N N . PRO B 1 207 ? 2.531 -29.234 -5.234 1 97.56 207 PRO B N 1
ATOM 3836 C CA . PRO B 1 207 ? 1.861 -29.156 -3.934 1 97.56 207 PRO B CA 1
ATOM 3837 C C . PRO B 1 207 ? 0.468 -29.781 -3.949 1 97.56 207 PRO B C 1
ATOM 3839 O O . PRO B 1 207 ? -0.045 -30.188 -2.9 1 97.56 207 PRO B O 1
ATOM 3842 N N . VAL B 1 208 ? -0.179 -29.984 -5.121 1 97.69 208 VAL B N 1
ATOM 3843 C CA . VAL B 1 208 ? -1.576 -30.406 -5.098 1 97.69 208 VAL B CA 1
ATOM 3844 C C . VAL B 1 208 ? -1.705 -31.797 -5.703 1 97.69 208 VAL B C 1
ATOM 3846 O O . VAL B 1 208 ? -2.771 -32.406 -5.637 1 97.69 208 VAL B O 1
ATOM 3849 N N . SER B 1 209 ? -0.689 -32.312 -6.391 1 97.81 209 SER B N 1
ATOM 3850 C CA . SER B 1 209 ? -0.816 -33.625 -7.031 1 97.81 209 SER B CA 1
ATOM 3851 C C . SER B 1 209 ? 0.549 -34.25 -7.242 1 97.81 209 SER B C 1
ATOM 3853 O O . SER B 1 209 ? 1.581 -33.594 -7.129 1 97.81 209 SER B O 1
ATOM 3855 N N . GLN B 1 210 ? 0.521 -35.531 -7.5 1 98.06 210 GLN B N 1
ATOM 3856 C CA . GLN B 1 210 ? 1.713 -36.312 -7.832 1 98.06 210 GLN B CA 1
ATOM 3857 C C . GLN B 1 210 ? 1.369 -37.5 -8.742 1 98.06 210 GLN B C 1
ATOM 3859 O O . GLN B 1 210 ? 0.303 -38.094 -8.609 1 98.06 210 GLN B O 1
ATOM 3864 N N . GLU B 1 211 ? 2.18 -37.812 -9.695 1 98.38 211 GLU B N 1
ATOM 3865 C CA . GLU B 1 211 ? 2.057 -38.969 -10.602 1 98.38 211 GLU B CA 1
ATOM 3866 C C . GLU B 1 211 ? 3.398 -39.656 -10.805 1 98.38 211 GLU B C 1
ATOM 3868 O O . GLU B 1 211 ? 4.453 -39.031 -10.703 1 98.38 211 GLU B O 1
ATOM 3873 N N . LEU B 1 212 ? 3.398 -40.906 -11.07 1 97.31 212 LEU B N 1
ATOM 3874 C CA . LEU B 1 212 ? 4.633 -41.688 -11.188 1 97.31 212 LEU B CA 1
ATOM 3875 C C . LEU B 1 212 ? 4.605 -42.562 -12.438 1 97.31 212 LEU B C 1
ATOM 3877 O O . LEU B 1 212 ? 3.541 -43.031 -12.836 1 97.31 212 LEU B O 1
ATOM 3881 N N . THR B 1 213 ? 5.695 -42.781 -13.062 1 97.38 213 THR B N 1
ATOM 3882 C CA . THR B 1 213 ? 5.922 -43.719 -14.141 1 97.38 213 THR B CA 1
ATOM 3883 C C . THR B 1 213 ? 7.258 -44.438 -13.969 1 97.38 213 THR B C 1
ATOM 3885 O O . THR B 1 213 ? 8.195 -43.875 -13.398 1 97.38 213 THR B O 1
ATOM 3888 N N . ALA B 1 214 ? 7.316 -45.656 -14.391 1 96 214 ALA B N 1
ATOM 3889 C CA . ALA B 1 214 ? 8.547 -46.406 -14.289 1 96 214 ALA B CA 1
ATOM 3890 C C . ALA B 1 214 ? 8.938 -47 -15.641 1 96 214 ALA B C 1
ATOM 3892 O O . ALA B 1 214 ? 8.078 -47.219 -16.5 1 96 214 ALA B O 1
ATOM 3893 N N . VAL B 1 215 ? 10.219 -47.281 -15.789 1 95.5 215 VAL B N 1
ATOM 3894 C CA . VAL B 1 215 ? 10.719 -47.875 -17.016 1 95.5 215 VAL B CA 1
ATOM 3895 C C . VAL B 1 215 ? 11.883 -48.812 -16.688 1 95.5 215 VAL B C 1
ATOM 3897 O O . VAL B 1 215 ? 12.531 -48.656 -15.648 1 95.5 215 VAL B O 1
ATOM 3900 N N . ILE B 1 216 ? 12.07 -49.75 -17.547 1 92.94 216 ILE B N 1
ATOM 3901 C CA . ILE B 1 216 ? 13.266 -50.562 -17.547 1 92.94 216 ILE B CA 1
ATOM 3902 C C . ILE B 1 216 ? 14.141 -50.219 -18.734 1 92.94 216 ILE B C 1
ATOM 3904 O O . ILE B 1 216 ? 13.883 -50.656 -19.859 1 92.94 216 ILE B O 1
ATOM 3908 N N . PRO B 1 217 ? 15.203 -49.5 -18.484 1 92.38 217 PRO B N 1
ATOM 3909 C CA . PRO B 1 217 ? 15.922 -48.906 -19.609 1 92.38 217 PRO B CA 1
ATOM 3910 C C . PRO B 1 217 ? 16.875 -49.875 -20.281 1 92.38 217 PRO B C 1
ATOM 3912 O O . PRO B 1 217 ? 17.281 -49.688 -21.438 1 92.38 217 PRO B O 1
ATOM 3915 N N . TRP B 1 218 ? 17.328 -50.969 -19.672 1 87.69 218 TRP B N 1
ATOM 3916 C CA . TRP B 1 218 ? 18.344 -51.875 -20.203 1 87.69 218 TRP B CA 1
ATOM 3917 C C . TRP B 1 218 ? 17.922 -52.438 -21.562 1 87.69 218 TRP B C 1
ATOM 3919 O O . TRP B 1 218 ? 18.781 -52.719 -22.406 1 87.69 218 TRP B O 1
ATOM 3929 N N . SER B 1 219 ? 16.609 -52.562 -21.828 1 84.38 219 SER B N 1
ATOM 3930 C CA . SER B 1 219 ? 16.109 -53.094 -23.094 1 84.38 219 SER B CA 1
ATOM 3931 C C . SER B 1 219 ? 16.562 -52.25 -24.281 1 84.38 219 SER B C 1
ATOM 3933 O O . SER B 1 219 ? 16.734 -52.75 -25.391 1 84.38 219 SER B O 1
ATOM 3935 N N . ASN B 1 220 ? 16.875 -51 -23.984 1 86.38 220 ASN B N 1
ATOM 3936 C CA . ASN B 1 220 ? 17.328 -50.094 -25.031 1 86.38 220 ASN B CA 1
ATOM 3937 C C . ASN B 1 220 ? 18.828 -50.219 -25.281 1 86.38 220 ASN B C 1
ATOM 3939 O O . ASN B 1 220 ? 19.328 -49.812 -26.328 1 86.38 220 ASN B O 1
ATOM 3943 N N . CYS B 1 221 ? 19.562 -50.562 -24.281 1 82.06 221 CYS B N 1
ATOM 3944 C CA . CYS B 1 221 ? 21 -50.75 -24.391 1 82.06 221 CYS B CA 1
ATOM 3945 C C . CYS B 1 221 ? 21.328 -51.969 -25.25 1 82.06 221 CYS B C 1
ATOM 3947 O O . CYS B 1 221 ? 22.359 -52 -25.938 1 82.06 221 CYS B O 1
ATOM 3949 N N . LYS B 1 222 ? 20.609 -52.969 -24.984 1 71.5 222 LYS B N 1
ATOM 3950 C CA . LYS B 1 222 ? 20.875 -54.156 -25.781 1 71.5 222 LYS B CA 1
ATOM 3951 C C . LYS B 1 222 ? 20.828 -53.844 -27.281 1 71.5 222 LYS B C 1
ATOM 39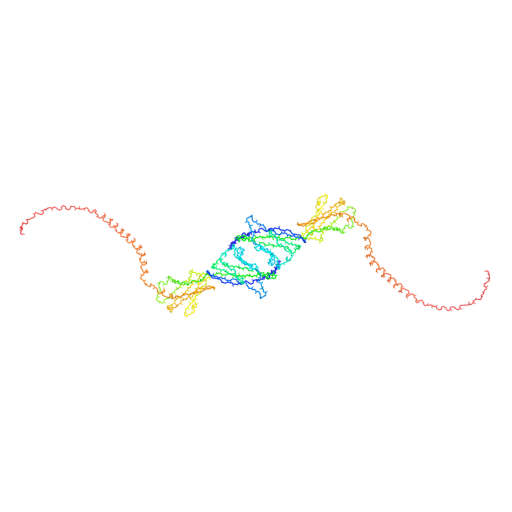53 O O . LYS B 1 222 ? 19.891 -53.219 -27.766 1 71.5 222 LYS B O 1
ATOM 3958 N N . GLY B 1 223 ? 21.844 -53.062 -27.766 1 56.16 223 GLY B N 1
ATOM 3959 C CA . GLY B 1 223 ? 22.094 -52.75 -29.156 1 56.16 223 GLY B CA 1
ATOM 3960 C C . GLY B 1 223 ? 21.172 -53.5 -30.109 1 56.16 223 GLY B C 1
ATOM 3961 O O . GLY B 1 223 ? 20.812 -54.656 -29.844 1 56.16 223 GLY B O 1
ATOM 3962 N N . LYS B 1 224 ? 20.234 -52.781 -30.812 1 51 224 LYS B N 1
ATOM 3963 C CA . LYS B 1 224 ? 19.875 -53.344 -32.125 1 51 224 LYS B CA 1
ATOM 3964 C C . LYS B 1 224 ? 21.094 -53.938 -32.812 1 51 224 LYS B C 1
ATOM 3966 O O . LYS B 1 224 ? 21.906 -53.219 -33.375 1 51 224 LYS B O 1
ATOM 3971 N N . THR B 1 225 ? 21.859 -54.688 -32.219 1 44.38 225 THR B N 1
ATOM 3972 C CA . THR B 1 225 ? 22.781 -55.375 -33.125 1 44.38 225 THR B CA 1
ATOM 3973 C C . THR B 1 225 ? 22.188 -55.5 -34.531 1 44.38 225 THR B C 1
ATOM 3975 O O . THR B 1 225 ? 22.703 -56.219 -35.344 1 44.38 225 THR B O 1
ATOM 3978 N N . ASP B 1 226 ? 20.859 -55.312 -34.688 1 44.41 226 ASP B N 1
ATOM 3979 C CA . ASP B 1 226 ? 20.469 -55.688 -36.031 1 44.41 226 ASP B CA 1
ATOM 3980 C C . ASP B 1 226 ? 21.312 -54.938 -37.062 1 44.41 226 ASP B C 1
ATOM 3982 O O . ASP B 1 226 ? 21.922 -53.906 -36.75 1 44.41 226 ASP B O 1
ATOM 3986 N N . ASN B 1 227 ? 21.203 -55.344 -38.469 1 44.59 227 ASN B N 1
ATOM 3987 C CA . ASN B 1 227 ? 21.734 -55.188 -39.812 1 44.59 227 ASN B CA 1
ATOM 3988 C C . ASN B 1 227 ? 21.688 -53.75 -40.312 1 44.59 227 ASN B C 1
ATOM 3990 O O . ASN B 1 227 ? 22.047 -53.469 -41.438 1 44.59 227 ASN B O 1
ATOM 3994 N N . LYS B 1 228 ? 21.094 -52.844 -39.688 1 45.66 228 LYS B N 1
ATOM 3995 C CA . LYS B 1 228 ? 20.828 -51.594 -40.406 1 45.66 228 LYS B CA 1
ATOM 3996 C C . LYS B 1 228 ? 22.016 -50.656 -40.344 1 45.66 228 LYS B C 1
ATOM 3998 O O . LYS B 1 228 ? 22.047 -49.656 -41.062 1 45.66 228 LYS B O 1
ATOM 4003 N N . VAL B 1 229 ? 22.781 -50.688 -39.375 1 47.69 229 VAL B N 1
ATOM 4004 C CA . VAL B 1 229 ? 23.906 -49.75 -39.344 1 47.69 229 VAL B CA 1
ATOM 4005 C C . VAL B 1 229 ? 24.875 -50.094 -40.469 1 47.69 229 VAL B C 1
ATOM 4007 O O . VAL B 1 229 ? 25.516 -49.188 -41.031 1 47.69 229 VAL B O 1
ATOM 4010 N N . THR B 1 230 ? 24.984 -51.438 -40.719 1 45.41 230 THR B N 1
ATOM 4011 C CA . THR B 1 230 ? 25.812 -51.812 -41.875 1 45.41 230 THR B CA 1
ATOM 4012 C C . THR B 1 230 ? 25.203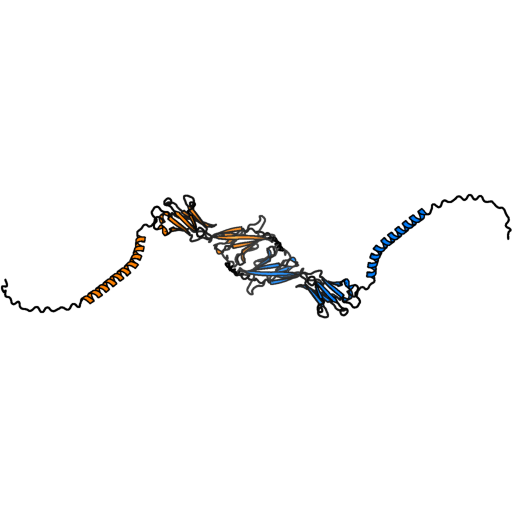 -51.25 -43.156 1 45.41 230 THR B C 1
ATOM 4014 O O . THR B 1 230 ? 25.922 -50.938 -44.094 1 45.41 230 THR B O 1
ATOM 4017 N N . ALA B 1 231 ? 23.812 -51.125 -43.219 1 47.38 231 ALA B N 1
ATOM 4018 C CA . ALA B 1 231 ? 23.141 -50.719 -44.438 1 47.38 231 ALA B CA 1
ATOM 4019 C C . ALA B 1 231 ? 23.297 -49.219 -44.688 1 47.38 231 ALA B C 1
ATOM 4021 O O . ALA B 1 231 ? 23.469 -48.781 -45.812 1 47.38 231 ALA B O 1
ATOM 4022 N N . CYS B 1 232 ? 23.266 -48.406 -43.625 1 50.25 232 CYS B N 1
ATOM 4023 C CA . CYS B 1 232 ? 23.344 -46.969 -43.844 1 50.25 232 CYS B CA 1
ATOM 4024 C C . CYS B 1 232 ? 24.766 -46.562 -44.219 1 50.25 232 CYS B C 1
ATOM 4026 O O . CYS B 1 232 ? 24.953 -45.688 -45.062 1 50.25 232 CYS B O 1
ATOM 4028 N N . GLU B 1 233 ? 25.781 -47.219 -43.656 1 54.97 233 GLU B N 1
ATOM 4029 C CA . GLU B 1 233 ? 27.156 -46.969 -44.094 1 54.97 233 GLU B CA 1
ATOM 4030 C C . GLU B 1 233 ? 27.375 -47.406 -45.531 1 54.97 233 GLU B C 1
ATOM 4032 O O . GLU B 1 233 ? 28.062 -46.75 -46.281 1 54.97 233 GLU B O 1
ATOM 4037 N N . TYR B 1 234 ? 26.594 -48.531 -45.875 1 55.97 234 TYR B N 1
ATOM 4038 C CA . TYR B 1 234 ? 26.766 -49.031 -47.219 1 55.97 234 TYR B CA 1
ATOM 4039 C C . TYR B 1 234 ? 26.047 -48.125 -48.25 1 55.97 234 TYR B C 1
ATOM 4041 O O . TYR B 1 234 ? 26.531 -47.938 -49.344 1 55.97 234 TYR B O 1
ATOM 4049 N N . LYS B 1 235 ? 24.906 -47.5 -47.875 1 59 235 LYS B N 1
ATOM 4050 C CA . LYS B 1 235 ? 24.203 -46.594 -48.75 1 59 235 LYS B CA 1
ATOM 4051 C C . LYS B 1 235 ? 25.016 -45.344 -49.031 1 59 235 LYS B C 1
ATOM 4053 O O . LYS B 1 235 ? 25.125 -44.906 -50.188 1 59 235 LYS B O 1
ATOM 4058 N N . TYR B 1 236 ? 25.688 -44.781 -48.031 1 65.19 236 TYR B N 1
ATOM 4059 C CA . TYR B 1 236 ? 26.562 -43.656 -48.219 1 65.19 236 TYR B CA 1
ATOM 4060 C C . TYR B 1 236 ? 27.828 -44.031 -48.969 1 65.19 236 TYR B C 1
ATOM 4062 O O . TYR B 1 236 ? 28.281 -43.281 -49.844 1 65.19 236 TYR B O 1
ATOM 4070 N N . LEU B 1 237 ? 28.297 -45.344 -48.719 1 65.94 237 LEU B N 1
ATOM 4071 C CA . LEU B 1 237 ? 29.406 -45.844 -49.5 1 65.94 237 LEU B CA 1
ATOM 4072 C C . LEU B 1 237 ? 29 -46.094 -50.938 1 65.94 237 LEU B C 1
ATOM 4074 O O . LEU B 1 237 ? 29.766 -45.781 -51.875 1 65.94 237 LEU B O 1
ATOM 4078 N N . LEU B 1 238 ? 27.703 -46.438 -51.219 1 71.88 238 LEU B N 1
ATOM 4079 C CA . LEU B 1 238 ? 27.188 -46.625 -52.562 1 71.88 238 LEU B CA 1
ATOM 4080 C C . LEU B 1 238 ? 27.031 -45.312 -53.281 1 71.88 238 LEU B C 1
ATOM 4082 O O . LEU B 1 238 ? 27.344 -45.188 -54.469 1 71.88 238 LEU B O 1
ATOM 4086 N N . PHE B 1 239 ? 26.766 -44.219 -52.594 1 77 239 PHE B N 1
ATOM 4087 C CA . PHE B 1 239 ? 26.594 -42.875 -53.156 1 77 239 PHE B CA 1
ATOM 4088 C C . PHE B 1 239 ? 27.953 -42.281 -53.531 1 77 239 PHE B C 1
ATOM 4090 O O . PHE B 1 239 ? 28.047 -41.5 -54.469 1 77 239 PHE B O 1
ATOM 4097 N N . ILE B 1 240 ? 29.047 -42.781 -52.906 1 78 240 ILE B N 1
ATOM 4098 C CA . ILE B 1 240 ? 30.391 -42.281 -53.219 1 78 240 ILE B CA 1
ATOM 4099 C C . ILE B 1 240 ? 31.031 -43.188 -54.281 1 78 240 ILE B C 1
ATOM 4101 O O . ILE B 1 240 ? 31.656 -42.688 -55.219 1 78 240 ILE B O 1
ATOM 4105 N N . ILE B 1 241 ? 30.75 -44.594 -54.219 1 78.56 241 ILE B N 1
ATOM 4106 C CA . ILE B 1 241 ? 31.438 -45.562 -55.094 1 78.56 241 ILE B CA 1
ATOM 4107 C C . ILE B 1 241 ? 30.781 -45.562 -56.469 1 78.56 241 ILE B C 1
ATOM 4109 O O . ILE B 1 241 ? 31.453 -45.656 -57.469 1 78.56 241 ILE B O 1
ATOM 4113 N N . LEU B 1 242 ? 29.406 -45.188 -56.5 1 81.19 242 LEU B N 1
ATOM 4114 C CA . LEU B 1 242 ? 28.688 -45.25 -57.781 1 81.19 242 LEU B CA 1
ATOM 4115 C C . LEU B 1 242 ? 29.156 -44.188 -58.719 1 81.19 242 LEU B C 1
ATOM 4117 O O . LEU B 1 242 ? 29.469 -44.438 -59.875 1 81.19 242 LEU B O 1
ATOM 4121 N N . PRO B 1 243 ? 29.281 -42.875 -58.281 1 84.56 243 PRO B N 1
ATOM 4122 C CA . PRO B 1 243 ? 29.797 -41.875 -59.219 1 84.56 243 PRO B CA 1
ATOM 4123 C C . PRO B 1 243 ? 31.266 -42.125 -59.594 1 84.56 243 PRO B C 1
ATOM 4125 O O . PRO B 1 243 ? 31.641 -41.906 -60.75 1 84.56 243 PRO B O 1
ATOM 4128 N N . LEU B 1 244 ? 32.094 -42.719 -58.75 1 83.56 244 LEU B N 1
ATOM 4129 C CA . LEU B 1 244 ? 33.5 -43 -59.031 1 83.56 244 LEU B CA 1
ATOM 4130 C C . LEU B 1 244 ? 33.625 -44.156 -60.031 1 83.56 244 LEU B C 1
ATOM 4132 O O . LEU B 1 244 ? 34.469 -44.094 -60.938 1 83.56 244 LEU B O 1
ATOM 4136 N N . LEU B 1 245 ? 32.688 -45.188 -59.969 1 83.44 245 LEU B N 1
ATOM 4137 C CA . LEU B 1 245 ? 32.625 -46.281 -60.938 1 83.44 245 LEU B CA 1
ATOM 4138 C C . LEU B 1 245 ? 32.188 -45.781 -62.312 1 83.44 245 LEU B C 1
ATOM 4140 O O . LEU B 1 245 ? 32.719 -46.188 -63.344 1 83.44 245 LEU B O 1
ATOM 4144 N N . ILE B 1 246 ? 31.297 -44.812 -62.406 1 85.06 246 ILE B N 1
ATOM 4145 C CA . ILE B 1 246 ? 30.812 -44.219 -63.625 1 85.06 246 ILE B CA 1
ATOM 4146 C C . ILE B 1 246 ? 31.922 -43.406 -64.312 1 85.06 246 ILE B C 1
ATOM 4148 O O . ILE B 1 246 ? 32.156 -43.5 -65.5 1 85.06 246 ILE B O 1
ATOM 4152 N N . LEU B 1 247 ? 32.656 -42.688 -63.406 1 85.06 247 LEU B N 1
ATOM 4153 C CA . LEU B 1 247 ? 33.781 -41.875 -63.906 1 85.06 247 LEU B CA 1
ATOM 4154 C C . LEU B 1 247 ? 34.906 -42.781 -64.438 1 85.06 247 LEU B C 1
ATOM 4156 O O . LEU B 1 247 ? 35.469 -42.5 -65.5 1 85.06 247 LEU B O 1
ATOM 4160 N N . PHE B 1 248 ? 35.156 -43.906 -63.812 1 86.12 248 PHE B N 1
ATOM 4161 C CA . PHE B 1 248 ? 36.188 -44.875 -64.25 1 86.12 248 PHE B CA 1
ATOM 4162 C C . PHE B 1 248 ? 35.781 -45.594 -65.5 1 86.12 248 PHE B C 1
ATOM 4164 O O . PHE B 1 248 ? 36.594 -45.75 -66.438 1 86.12 248 PHE B O 1
ATOM 4171 N N . PHE B 1 249 ? 34.469 -45.906 -65.625 1 87.12 249 PHE B N 1
ATOM 4172 C CA . PHE B 1 249 ? 33.969 -46.562 -66.875 1 87.12 249 PHE B CA 1
ATOM 4173 C C . PHE B 1 249 ? 33.938 -45.594 -68.062 1 87.12 249 PHE B C 1
ATOM 4175 O O . PHE B 1 249 ? 34.312 -45.969 -69.125 1 87.12 249 PHE B O 1
ATOM 4182 N N . SER B 1 250 ? 33.625 -44.344 -67.688 1 87.06 250 SER B N 1
ATOM 4183 C CA . SER B 1 250 ? 33.656 -43.344 -68.75 1 87.06 250 SER B CA 1
ATOM 4184 C C . SER B 1 250 ? 35.094 -43.062 -69.25 1 87.06 250 SER B C 1
ATOM 4186 O O . SER B 1 250 ? 35.344 -42.938 -70.438 1 87.06 250 SER B O 1
ATOM 4188 N N . ALA B 1 251 ? 36 -43.031 -68.375 1 85.88 251 ALA B N 1
ATOM 4189 C CA . ALA B 1 251 ? 37.406 -42.844 -68.688 1 85.88 251 ALA B CA 1
ATOM 4190 C C . ALA B 1 251 ? 37.938 -44.031 -69.5 1 85.88 251 ALA B C 1
ATOM 4192 O O . ALA B 1 251 ? 38.719 -43.875 -70.438 1 85.88 251 ALA B O 1
ATOM 4193 N N . ALA B 1 252 ? 37.5 -45.25 -69.188 1 85.62 252 ALA B N 1
ATOM 4194 C CA . ALA B 1 252 ? 37.938 -46.438 -69.875 1 85.62 252 ALA B CA 1
ATOM 4195 C C . ALA B 1 252 ? 37.375 -46.469 -71.312 1 85.62 252 ALA B C 1
ATOM 4197 O O . ALA B 1 252 ? 38.094 -46.812 -72.25 1 85.62 252 ALA B O 1
ATOM 4198 N N . ILE B 1 253 ? 36.125 -45.969 -71.438 1 87.44 253 ILE B N 1
ATOM 4199 C CA . ILE B 1 253 ? 35.5 -45.938 -72.75 1 87.44 253 ILE B CA 1
ATOM 4200 C C . ILE B 1 253 ? 36.188 -44.906 -73.625 1 87.44 253 ILE B C 1
ATOM 4202 O O . ILE B 1 253 ? 36.5 -45.156 -74.812 1 87.44 253 ILE B O 1
ATOM 4206 N N . THR B 1 254 ? 36.5 -43.812 -73.062 1 86.94 254 THR B N 1
ATOM 4207 C CA . THR B 1 254 ? 37.188 -42.781 -73.812 1 86.94 254 THR B CA 1
ATOM 4208 C C . THR B 1 254 ? 38.594 -43.188 -74.188 1 86.94 254 THR B C 1
ATOM 4210 O O . THR B 1 254 ? 39.094 -42.938 -75.25 1 86.94 254 THR B O 1
ATOM 4213 N N . GLY B 1 255 ? 39.25 -43.938 -73.438 1 84.44 255 GLY B N 1
ATOM 4214 C CA . GLY B 1 255 ? 40.562 -44.5 -73.688 1 84.44 255 GLY B CA 1
ATOM 4215 C C . GLY B 1 255 ? 40.562 -45.531 -74.812 1 84.44 255 GLY B C 1
ATOM 4216 O O . GLY B 1 255 ? 41.406 -45.531 -75.688 1 84.44 255 GLY B O 1
ATOM 4217 N N . ILE B 1 256 ? 39.531 -46.344 -74.812 1 86.19 256 ILE B N 1
ATOM 4218 C CA . ILE B 1 256 ? 39.375 -47.375 -75.875 1 86.19 256 ILE B CA 1
ATOM 4219 C C . ILE B 1 256 ? 39.062 -46.719 -77.188 1 86.19 256 ILE B C 1
ATOM 4221 O O . ILE B 1 256 ? 39.656 -47.094 -78.25 1 86.19 256 ILE B O 1
ATOM 4225 N N . ILE B 1 257 ? 38.25 -45.688 -77.25 1 84.88 257 ILE B N 1
ATOM 4226 C CA . ILE B 1 257 ? 37.938 -44.969 -78.438 1 84.88 257 ILE B CA 1
ATOM 4227 C C . ILE B 1 257 ? 39.156 -44.25 -79 1 84.88 257 ILE B C 1
ATOM 4229 O O . ILE B 1 257 ? 39.438 -44.312 -80.188 1 84.88 257 ILE B O 1
ATOM 4233 N N . TYR B 1 258 ? 40 -43.781 -78.125 1 83.62 258 TYR B N 1
ATOM 4234 C CA . TYR B 1 258 ? 41.219 -43.125 -78.5 1 83.62 258 TYR B CA 1
ATOM 4235 C C . TYR B 1 258 ? 42.25 -44.094 -79.062 1 83.62 258 TYR B C 1
ATOM 4237 O O . TYR B 1 258 ? 42.938 -43.844 -80.062 1 83.62 258 TYR B O 1
ATOM 4245 N N . PHE B 1 259 ? 42.25 -45.312 -78.625 1 80.75 259 PHE B N 1
ATOM 4246 C CA . PHE B 1 259 ? 43.188 -46.344 -79.062 1 80.75 259 PHE B CA 1
ATOM 4247 C C . PHE B 1 259 ? 42.719 -46.938 -80.375 1 80.75 259 PHE B C 1
ATOM 4249 O O . PHE B 1 259 ? 43.562 -47.281 -81.25 1 80.75 259 PHE B O 1
ATOM 4256 N N . MET B 1 260 ? 41.5 -47.156 -80.688 1 77.31 260 MET B N 1
ATOM 4257 C CA . MET B 1 260 ? 41 -47.719 -81.938 1 77.31 260 MET B CA 1
ATOM 4258 C C . MET B 1 260 ? 41.125 -46.719 -83.062 1 77.31 260 MET B C 1
ATOM 4260 O O . MET B 1 260 ? 41.344 -47.125 -84.188 1 77.31 260 MET B O 1
ATOM 4264 N N . LYS B 1 261 ? 40.969 -45.5 -82.688 1 72.19 261 LYS B N 1
ATOM 4265 C CA . LYS B 1 261 ? 41.125 -44.5 -83.75 1 72.19 261 LYS B CA 1
ATOM 4266 C C . LYS B 1 261 ? 42.562 -44.344 -84.188 1 72.19 261 LYS B C 1
ATOM 4268 O O . LYS B 1 261 ? 42.844 -44.031 -85.375 1 72.19 261 LYS B O 1
ATOM 4273 N N . CYS B 1 262 ? 43.531 -44.688 -83.562 1 66.44 262 CYS B N 1
ATOM 4274 C CA . CYS B 1 262 ? 44.938 -44.562 -83.938 1 66.44 262 CYS B CA 1
ATOM 4275 C C . CYS B 1 262 ? 45.438 -45.812 -84.625 1 66.44 262 CYS B C 1
ATOM 4277 O O . CYS B 1 262 ? 46.562 -45.812 -85.188 1 66.44 262 CYS B O 1
ATOM 4279 N N . SER B 1 263 ? 44.75 -46.938 -84.5 1 59.53 263 SER B N 1
ATOM 4280 C CA . SER B 1 263 ? 45.281 -48.156 -85.125 1 59.53 263 SER B CA 1
ATOM 4281 C C . SER B 1 263 ? 44.812 -48.312 -86.562 1 59.53 263 SER B C 1
ATOM 4283 O O . SER B 1 263 ? 45.062 -49.344 -87.188 1 59.53 263 SER B O 1
ATOM 4285 N N . GLY B 1 264 ? 43.781 -47.469 -87.062 1 52.66 264 GLY B N 1
ATOM 4286 C CA . GLY B 1 264 ? 43.281 -47.812 -88.375 1 52.66 264 GLY B CA 1
ATOM 4287 C C . GLY B 1 264 ? 44.312 -47.719 -89.5 1 52.66 264 GLY B C 1
ATOM 4288 O O . GLY B 1 264 ? 44.062 -48.031 -90.625 1 52.66 264 GLY B O 1
ATOM 4289 N N . LYS B 1 265 ? 45.312 -46.781 -89.438 1 46.84 265 LYS B N 1
ATOM 4290 C CA . LYS B 1 265 ? 45.688 -46.562 -90.812 1 46.84 265 LYS B CA 1
ATOM 4291 C C . LYS B 1 265 ? 46.594 -47.719 -91.312 1 46.84 265 LYS B C 1
ATOM 4293 O O . LYS B 1 265 ? 47.812 -47.594 -91.312 1 46.84 265 LYS B O 1
ATOM 4298 N N . LYS B 1 266 ? 46.344 -48.906 -90.812 1 44.62 266 LYS B N 1
ATOM 4299 C CA . LYS B 1 266 ? 47.312 -49.688 -91.562 1 44.62 266 LYS B CA 1
ATOM 4300 C C . LYS B 1 266 ? 46.875 -49.844 -93.062 1 44.62 266 LYS B C 1
ATOM 4302 O O . LYS B 1 266 ? 45.719 -50.125 -93.312 1 44.62 266 LYS B O 1
ATOM 4307 N N . PRO B 1 267 ? 47.656 -49.25 -94.125 1 41.06 267 PRO B N 1
ATOM 4308 C CA . PRO B 1 267 ? 47.438 -49.344 -95.562 1 41.06 267 PRO B CA 1
ATOM 4309 C C . PRO B 1 267 ? 47.469 -50.781 -96.062 1 41.06 267 PRO B C 1
ATOM 4311 O O . PRO B 1 267 ? 48.219 -51.625 -95.5 1 41.06 267 PRO B O 1
ATOM 4314 N N . LEU B 1 268 ? 46.406 -51.312 -96.438 1 27.81 268 LEU B N 1
ATOM 4315 C CA . LEU B 1 268 ? 46.281 -52.594 -97.125 1 27.81 268 LEU B CA 1
ATOM 4316 C C . LEU B 1 268 ? 47.25 -52.656 -98.312 1 27.81 268 LEU B C 1
ATOM 4318 O O . LEU B 1 268 ? 47.219 -51.812 -99.188 1 27.81 268 LEU B O 1
ATOM 4322 N N . LYS B 1 269 ? 48.469 -52.938 -98.062 1 35.78 269 LYS B N 1
ATOM 4323 C CA . LYS B 1 269 ? 49.312 -53.281 -99.25 1 35.78 269 LYS B CA 1
ATOM 4324 C C . LYS B 1 269 ? 48.656 -54.375 -100.062 1 35.78 269 LYS B C 1
ATOM 4326 O O . LYS B 1 269 ? 48.375 -55.469 -99.562 1 35.78 269 LYS B O 1
ATOM 4331 N N . GLY B 1 270 ? 47.625 -54.094 -101.125 1 28.59 270 GLY B N 1
ATOM 4332 C CA . GLY B 1 270 ? 47.062 -54.906 -102.188 1 28.59 270 GLY B CA 1
ATOM 4333 C C . GLY B 1 270 ? 48.094 -55.875 -102.812 1 28.59 270 GLY B C 1
ATOM 4334 O O . GLY B 1 270 ? 49.125 -55.406 -103.312 1 28.59 270 GLY B O 1
ATOM 4335 N N . SER B 1 271 ? 48.375 -56.969 -102.125 1 33.38 271 SER B N 1
ATOM 4336 C CA . SER B 1 271 ? 49.25 -58 -102.688 1 33.38 271 SER B CA 1
ATOM 4337 C C . SER B 1 271 ? 48.688 -58.5 -104 1 33.38 271 SER B C 1
ATOM 4339 O O . SER B 1 271 ? 47.531 -58.875 -104.062 1 33.38 271 SER B O 1
ATOM 4341 N N . GLU B 1 272 ? 49.031 -57.969 -105.125 1 30.73 272 GLU B N 1
ATOM 4342 C CA . GLU B 1 272 ? 48.812 -58.312 -106.5 1 30.73 272 GLU B CA 1
ATOM 4343 C C . GLU B 1 272 ? 49.188 -59.781 -106.75 1 30.73 272 GLU B C 1
ATOM 4345 O O . GLU B 1 272 ? 50.312 -60.062 -107.25 1 30.73 272 GLU B O 1
ATOM 4350 N N . ASN B 1 273 ? 49.062 -60.688 -105.812 1 31.25 273 ASN B N 1
ATOM 4351 C CA . ASN B 1 273 ? 49.594 -61.938 -106.312 1 31.25 273 ASN B CA 1
ATOM 4352 C C . ASN B 1 273 ? 48.844 -62.406 -107.562 1 31.25 273 ASN B C 1
ATOM 4354 O O . ASN B 1 273 ? 47.625 -62.312 -107.625 1 31.25 273 ASN B O 1
ATOM 4358 N N . GLY B 1 274 ? 49.438 -62.375 -108.75 1 28.97 274 GLY B N 1
ATOM 4359 C CA . GLY B 1 274 ? 49.219 -62.906 -110.062 1 28.97 274 GLY B CA 1
ATOM 4360 C C . GLY B 1 274 ? 48.688 -64.312 -110.062 1 28.97 274 GLY B C 1
ATOM 4361 O O . GLY B 1 274 ? 48.875 -65.062 -109.125 1 28.97 274 GLY B O 1
ATOM 4362 N N . THR B 1 275 ? 47.688 -64.688 -111 1 30.89 275 THR B N 1
ATOM 4363 C CA . THR B 1 275 ? 46.625 -65.562 -111.438 1 30.89 275 THR B CA 1
ATOM 4364 C C . THR B 1 275 ? 47.188 -66.875 -111.875 1 30.89 275 THR B C 1
ATOM 4366 O O . THR B 1 275 ? 46.438 -67.75 -112.375 1 30.89 275 THR B O 1
ATOM 4369 N N . GLU B 1 276 ? 48.469 -67.25 -111.75 1 27.34 276 GLU B N 1
ATOM 4370 C CA . GLU B 1 276 ? 48.688 -68.188 -112.812 1 27.34 276 GLU B CA 1
ATOM 4371 C C . GLU B 1 276 ? 47.781 -69.375 -112.75 1 27.34 276 GLU B C 1
ATOM 4373 O O . GLU B 1 276 ? 47.438 -70 -113.75 1 27.34 276 GLU B O 1
ATOM 4378 N N . GLU B 1 277 ? 47.125 -69.75 -111.438 1 26.69 277 GLU B N 1
ATOM 4379 C CA . GLU B 1 277 ? 47.188 -71.188 -111.438 1 26.69 277 GLU B CA 1
ATOM 4380 C C . GLU B 1 277 ? 46.062 -71.812 -112.25 1 26.69 277 GLU B C 1
ATOM 4382 O O . GLU B 1 277 ? 44.875 -71.5 -112.062 1 26.69 277 GLU B O 1
ATOM 4387 N N . ASP B 1 278 ? 46.125 -72.312 -113.438 1 27.11 278 ASP B N 1
ATOM 4388 C CA . ASP B 1 278 ? 45.344 -72.812 -114.562 1 27.11 278 ASP B CA 1
ATOM 4389 C C . ASP B 1 278 ? 44.562 -74.062 -114.125 1 27.11 278 ASP B C 1
ATOM 4391 O O . ASP B 1 278 ? 43.656 -74.5 -114.812 1 27.11 278 ASP B O 1
ATOM 4395 N N . GLY B 1 279 ? 45.031 -74.812 -113 1 26.39 279 GLY B N 1
ATOM 4396 C CA . GLY B 1 279 ? 44.938 -76.25 -113.375 1 26.39 279 GLY B CA 1
ATOM 4397 C C . GLY B 1 279 ? 43.531 -76.75 -113.5 1 26.39 279 GLY B C 1
ATOM 4398 O O . GLY B 1 279 ? 42.594 -76.125 -113 1 26.39 279 GLY B O 1
ATOM 4399 N N . ASN B 1 280 ? 43.25 -78.125 -113.688 1 26.31 280 ASN B N 1
ATOM 4400 C CA . ASN B 1 280 ? 42.594 -79.125 -114.5 1 26.31 280 ASN B CA 1
ATOM 4401 C C . ASN B 1 280 ? 41.25 -79.5 -113.875 1 26.31 280 ASN B C 1
ATOM 4403 O O . ASN B 1 280 ? 40.25 -79.688 -114.625 1 26.31 280 ASN B O 1
ATOM 4407 N N . ALA B 1 281 ? 41.25 -80.125 -112.688 1 31.02 281 ALA B N 1
ATOM 4408 C CA . ALA B 1 281 ? 40.594 -81.438 -112.625 1 31.02 281 ALA B CA 1
ATOM 4409 C C . ALA B 1 281 ? 39.094 -81.25 -112.562 1 31.02 281 ALA B C 1
ATOM 4411 O O . ALA B 1 281 ? 38.562 -80.5 -111.812 1 31.02 281 ALA B O 1
ATOM 4412 N N . SER B 1 282 ? 38.375 -81.875 -113.5 1 28.17 282 SER B N 1
ATOM 4413 C CA . SER B 1 282 ? 37.062 -82.125 -114 1 28.17 282 SER B CA 1
ATOM 4414 C C . SER B 1 282 ? 36.125 -82.75 -112.938 1 28.17 282 SER B C 1
ATOM 4416 O O . SER B 1 282 ? 34.938 -82.375 -112.875 1 28.17 282 SER B O 1
ATOM 4418 N N . SER B 1 283 ? 36.531 -84.062 -112.625 1 34.16 283 SER B N 1
ATOM 4419 C CA . SER B 1 283 ? 35.469 -85.062 -112.688 1 34.16 283 SER B CA 1
ATOM 4420 C C . SER B 1 283 ? 34.562 -84.875 -111.438 1 34.16 283 SER B C 1
ATOM 4422 O O . SER B 1 283 ? 35.031 -84.875 -110.312 1 34.16 283 SER B O 1
ATOM 4424 N N . LEU B 1 284 ? 33.469 -84.312 -111.562 1 25.56 284 LEU B N 1
ATOM 4425 C CA . LEU B 1 284 ? 32.344 -84.062 -110.688 1 25.56 284 LEU B CA 1
ATOM 4426 C C . LEU B 1 284 ? 31.734 -85.375 -110.188 1 25.56 284 LEU B C 1
ATOM 4428 O O . LEU B 1 284 ? 30.922 -86 -110.875 1 25.56 284 LEU B O 1
ATOM 4432 N N . VAL B 1 285 ? 32.781 -86.438 -109.938 1 22.08 285 VAL B N 1
ATOM 4433 C CA . VAL B 1 285 ? 31.984 -87.188 -109 1 22.08 285 VAL B CA 1
ATOM 4434 C C . VAL B 1 285 ? 31.594 -86.312 -107.812 1 22.08 285 VAL B C 1
ATOM 4436 O O . VAL B 1 285 ? 32.438 -85.625 -107.25 1 22.08 285 VAL B O 1
#

Solvent-accessible surface area (backbone atoms only — not comparable to full-atom values): 33353 Å² total; per-residue (Å²): 134,84,82,79,78,78,80,78,77,77,71,76,73,73,70,66,77,66,76,69,73,74,54,47,81,43,81,37,44,53,64,37,67,41,73,48,68,80,88,69,60,94,88,61,51,79,42,30,38,38,34,29,38,52,62,100,56,82,34,56,49,36,36,34,54,79,85,44,74,47,52,76,24,69,33,97,53,52,93,34,58,45,76,45,95,87,68,26,40,33,39,44,61,33,45,65,79,68,40,41,38,32,37,37,44,34,26,29,78,80,16,44,77,44,79,41,42,34,37,38,43,40,33,41,62,44,36,66,38,45,77,45,82,43,66,59,71,84,48,75,76,54,53,98,76,47,74,36,49,36,36,40,37,54,48,53,92,44,50,44,80,69,41,54,45,79,43,30,75,91,49,70,72,59,84,94,48,59,49,72,37,85,89,43,32,26,40,37,34,63,39,46,68,88,39,54,79,46,36,39,30,43,35,38,32,38,100,86,33,66,25,66,38,69,46,58,62,40,73,69,55,57,58,74,75,61,72,56,66,65,48,56,56,45,53,58,48,46,67,57,49,51,59,53,52,52,52,53,52,52,52,52,51,54,51,51,55,60,56,59,68,72,63,61,83,67,80,78,74,80,75,72,81,75,79,80,83,78,78,79,74,86,71,90,117,134,84,81,79,78,80,79,78,76,76,69,76,72,73,68,65,75,65,78,69,73,74,55,46,80,43,82,39,45,53,65,36,68,43,75,48,67,78,89,69,62,93,88,62,50,78,40,31,37,38,33,30,38,52,62,100,56,82,33,56,50,36,37,33,54,78,85,43,74,46,50,74,22,70,33,97,51,52,93,34,59,45,76,45,96,86,68,27,41,32,40,43,61,33,44,64,81,68,40,42,38,32,36,37,45,32,26,28,78,80,16,44,78,46,78,42,41,33,37,40,44,40,34,41,62,45,37,65,38,46,77,45,82,42,66,60,71,86,48,77,75,48,55,99,77,49,73,35,50,36,38,39,36,52,46,55,91,45,51,43,81,68,43,54,47,77,44,31,75,91,49,72,70,58,87,91,51,56,47,72,36,84,90,41,32,27,39,36,35,60,38,46,68,89,37,51,79,46,35,41,30,42,35,38,31,38,99,87,33,67,26,65,37,71,46,56,62,39,72,70,56,57,54,76,74,61,72,55,65,65,47,54,56,44,51,57,46,45,65,55,48,50,58,53,52,51,52,51,52,50,50,51,51,54,50,50,55,57,53,57,67,70,62,57,79,66,79,77,76,80,75,77,77,78,73,75,83,75,83,79,92,69,82,80,118

pLDDT: mean 79.96, std 21.83, range [22.08, 98.56]